Protein 8ORN (pdb70)

Structure (mmCIF, N/CA/C/O backbone):
data_8ORN
#
_entry.id   8ORN
#
_cell.length_a   137.510
_cell.length_b   137.510
_cell.length_c   145.210
_cell.angle_alpha   90.00
_cell.angle_beta   90.00
_cell.angle_gamma   120.00
#
_symmetry.space_group_name_H-M   'H 3'
#
loop_
_entity.id
_entity.type
_entity.pdbx_description
1 polymer 'Outer-membrane lipoprotein carrier protein'
2 polymer 'Outer-membrane lipoprotein LolB'
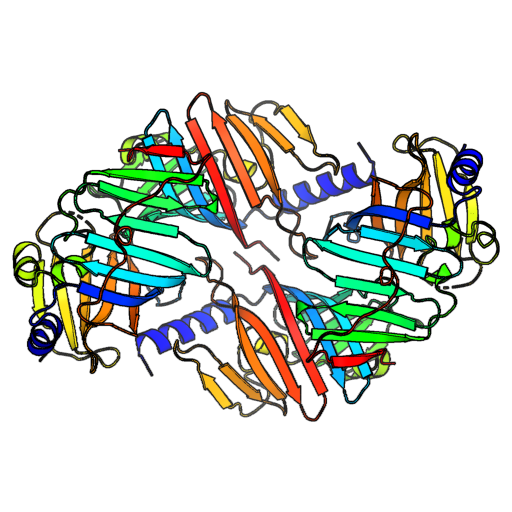3 non-polymer 'SULFATE ION'
4 water water
#
loop_
_atom_site.group_PDB
_atom_site.id
_atom_site.type_symbol
_atom_site.label_atom_id
_atom_site.label_alt_id
_atom_site.label_comp_id
_atom_site.label_asym_id
_atom_site.label_entity_id
_atom_site.label_seq_id
_atom_site.pdbx_PDB_ins_code
_atom_site.Cartn_x
_atom_site.Cartn_y
_atom_site.Cartn_z
_atom_site.occupancy
_atom_site.B_iso_or_equiv
_atom_site.auth_seq_id
_atom_site.auth_comp_id
_atom_site.auth_asym_id
_atom_site.auth_atom_id
_atom_site.pdbx_PDB_model_num
ATOM 1 N N . GLY A 1 3 ? 16.127 36.018 -4.139 1.00 110.07 1 GLY A N 1
ATOM 2 C CA . GLY A 1 3 ? 16.418 35.443 -2.837 1.00 111.97 1 GLY A C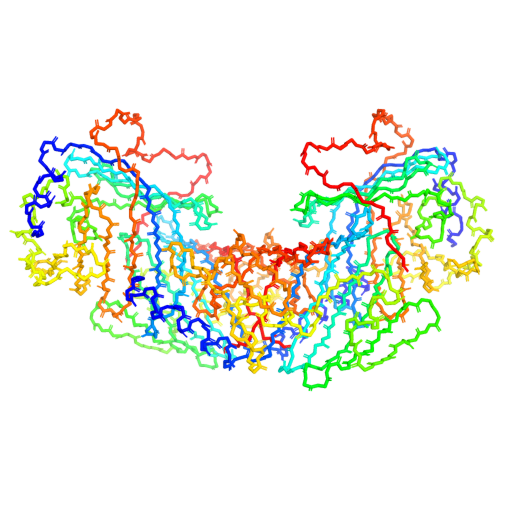A 1
ATOM 3 C C . GLY A 1 3 ? 17.195 34.137 -2.869 1.00 111.77 1 GLY A C 1
ATOM 4 O O . GLY A 1 3 ? 16.870 33.212 -3.621 1.00 106.46 1 GLY A O 1
ATOM 5 N N . ALA A 1 4 ? 18.224 34.059 -2.026 1.00 106.88 2 ALA A N 1
ATOM 6 C CA . ALA A 1 4 ? 19.139 32.928 -2.014 1.00 100.64 2 ALA A CA 1
ATOM 7 C C . ALA A 1 4 ? 18.892 31.956 -0.874 1.00 101.97 2 ALA A C 1
ATOM 8 O O . ALA A 1 4 ? 19.188 30.767 -1.022 1.00 99.71 2 ALA A O 1
ATOM 10 N N . ARG A 1 5 ? 18.363 32.408 0.266 1.00 102.93 3 ARG A N 1
ATOM 11 C CA . ARG A 1 5 ? 18.150 31.443 1.337 1.00 102.91 3 ARG A CA 1
ATOM 12 C C . ARG A 1 5 ? 17.025 30.495 0.953 1.00 99.83 3 ARG A C 1
ATOM 13 O O . ARG A 1 5 ? 17.008 29.341 1.401 1.00 97.11 3 ARG A O 1
ATOM 21 N N . GLN A 1 6 ? 16.096 30.965 0.108 1.00 100.82 4 GLN A N 1
ATOM 22 C CA . GLN A 1 6 ? 15.089 30.081 -0.477 1.00 101.64 4 GLN A CA 1
ATOM 23 C C . GLN A 1 6 ? 15.743 28.863 -1.106 1.00 99.75 4 GLN A C 1
ATOM 24 O O . GLN A 1 6 ? 15.295 27.726 -0.910 1.00 99.44 4 GLN A O 1
ATOM 30 N N . GLU A 1 7 ? 16.813 29.093 -1.873 1.00 96.45 5 GLU A N 1
ATOM 31 C CA . GLU A 1 7 ? 17.431 28.024 -2.648 1.00 94.86 5 GLU A CA 1
ATOM 32 C C . GLU A 1 7 ? 18.071 26.988 -1.733 1.00 93.90 5 GLU A C 1
ATOM 33 O O . GLU A 1 7 ? 17.869 25.780 -1.908 1.00 92.85 5 GLU A O 1
ATOM 39 N N . LEU A 1 8 ? 18.846 27.449 -0.746 1.00 96.15 6 LEU A N 1
ATOM 40 C CA . LEU A 1 8 ? 19.494 26.537 0.191 1.00 92.67 6 LEU A CA 1
ATOM 41 C C . LEU A 1 8 ? 18.479 25.633 0.866 1.00 96.07 6 LEU A C 1
ATOM 42 O O . LEU A 1 8 ? 18.730 24.439 1.060 1.00 95.74 6 LEU A O 1
ATOM 47 N N . ASP A 1 9 ? 17.316 26.176 1.211 1.00 97.39 7 ASP A N 1
ATOM 48 C CA . ASP A 1 9 ? 16.345 25.375 1.939 1.00 103.54 7 ASP A CA 1
ATOM 49 C C . ASP A 1 9 ? 15.549 24.476 1.005 1.00 103.15 7 ASP A C 1
ATOM 50 O O . ASP A 1 9 ? 15.242 23.339 1.368 1.00 105.91 7 ASP A O 1
ATOM 55 N N . THR A 1 10 ? 15.241 24.944 -0.205 1.00 97.10 8 THR A N 1
ATOM 56 C CA . THR A 1 10 ? 14.681 24.049 -1.213 1.00 99.07 8 THR A CA 1
ATOM 57 C C . THR A 1 10 ? 15.648 22.914 -1.538 1.00 100.13 8 THR A C 1
ATOM 58 O O . THR A 1 10 ? 15.231 21.768 -1.744 1.00 102.70 8 THR A O 1
ATOM 62 N N . PHE A 1 11 ? 16.946 23.217 -1.579 1.00 99.03 9 PHE A N 1
ATOM 63 C CA . PHE A 1 11 ? 17.946 22.235 -1.983 1.00 96.05 9 PHE A CA 1
ATOM 64 C C . PHE A 1 11 ? 18.152 21.180 -0.900 1.00 98.75 9 PHE A C 1
ATOM 65 O O . PHE A 1 11 ? 18.081 19.973 -1.164 1.00 95.74 9 PHE A O 1
ATOM 73 N N . THR A 1 12 ? 18.409 21.619 0.331 1.00 98.09 10 THR A N 1
ATOM 74 C CA . THR A 1 12 ? 18.629 20.713 1.445 1.00 99.60 10 THR A CA 1
ATOM 75 C C . THR A 1 12 ? 17.325 20.300 2.116 1.00 103.52 10 THR A C 1
ATOM 76 O O . THR A 1 12 ? 17.350 19.808 3.249 1.00 105.74 10 THR A O 1
ATOM 80 N N . ARG A 1 13 ? 16.189 20.502 1.439 1.00 112.31 11 ARG A N 1
ATOM 81 C CA . ARG A 1 13 ? 14.884 20.047 1.914 1.00 111.12 11 ARG A CA 1
ATOM 82 C C . ARG A 1 13 ? 14.830 18.523 1.882 1.00 107.55 11 ARG A C 1
ATOM 83 O O . ARG A 1 13 ? 14.830 17.915 0.806 1.00 100.94 11 ARG A O 1
ATOM 91 N N . GLY A 1 14 ? 14.783 17.903 3.060 1.00 106.36 12 GLY A N 1
ATOM 92 C CA . GLY A 1 14 ? 14.714 16.456 3.137 1.00 102.16 12 GLY A CA 1
ATOM 93 C C . GLY A 1 14 ? 15.936 15.742 2.603 1.00 101.53 12 GLY A C 1
ATOM 94 O O . GLY A 1 14 ? 15.819 14.615 2.111 1.00 97.24 12 GLY A O 1
ATOM 95 N N . LEU A 1 15 ? 17.113 16.366 2.701 1.00 101.25 13 LEU A N 1
ATOM 96 C CA . LEU A 1 15 ? 18.351 15.828 2.145 1.00 95.34 13 LEU A CA 1
ATOM 97 C C . LEU A 1 15 ? 19.073 14.972 3.183 1.00 92.87 13 LEU A C 1
ATOM 98 O O . LEU A 1 15 ? 19.490 15.477 4.232 1.00 100.16 13 LEU A O 1
ATOM 103 N N . LYS A 1 16 ? 19.225 13.683 2.885 1.00 88.09 14 LYS A N 1
ATOM 104 C CA . LYS A 1 16 ? 20.014 12.760 3.699 1.00 91.80 14 LYS A CA 1
ATOM 105 C C . LYS A 1 16 ? 21.353 12.417 3.060 1.00 88.44 14 LYS A C 1
ATOM 106 O O . LYS A 1 16 ? 22.352 12.264 3.765 1.00 89.99 14 LYS A O 1
ATOM 112 N N . GLY A 1 17 ? 21.388 12.281 1.732 1.00 85.43 15 GLY A N 1
ATOM 113 C CA . GLY A 1 17 ? 22.619 12.045 1.019 1.00 79.40 15 GLY A CA 1
ATOM 114 C C . GLY A 1 17 ? 22.695 12.929 -0.214 1.00 78.36 15 GLY A C 1
ATOM 115 O O . GLY A 1 17 ? 21.701 13.509 -0.650 1.00 84.60 15 GLY A O 1
ATOM 116 N N . LEU A 1 18 ? 23.905 13.025 -0.762 1.00 73.42 16 LEU A N 1
ATOM 117 C CA . LEU A 1 18 ? 24.176 13.812 -1.957 1.00 70.87 16 LEU A CA 1
ATOM 118 C C . LEU A 1 18 ? 25.341 13.170 -2.691 1.00 73.79 16 LEU A C 1
ATOM 119 O O . LEU A 1 18 ? 26.349 12.830 -2.060 1.00 70.38 16 LEU A O 1
ATOM 124 N N . ASP A 1 19 ? 25.209 13.008 -4.011 1.00 70.56 17 ASP A N 1
ATOM 125 C CA . ASP A 1 19 ? 26.313 12.527 -4.839 1.00 67.61 17 ASP A CA 1
ATOM 126 C C . ASP A 1 19 ? 26.359 13.310 -6.143 1.00 68.17 17 ASP A C 1
ATOM 127 O O . ASP A 1 19 ? 25.339 13.431 -6.827 1.00 70.63 17 ASP A O 1
ATOM 132 N N . GLY A 1 20 ? 27.541 13.801 -6.505 1.00 68.81 18 GLY A N 1
ATOM 133 C CA . GLY A 1 20 ? 27.704 14.537 -7.738 1.00 65.32 18 GLY A CA 1
ATOM 134 C C . GLY A 1 20 ? 29.162 14.684 -8.122 1.00 67.32 18 GLY A C 1
ATOM 135 O O . GLY A 1 20 ? 30.051 14.085 -7.511 1.00 62.81 18 GLY A O 1
ATOM 136 N N . GLN A 1 21 ? 29.396 15.503 -9.151 1.00 66.79 19 GLN A N 1
ATOM 137 C CA . GLN A 1 21 ? 30.723 15.769 -9.688 1.00 62.47 19 GLN A CA 1
ATOM 138 C C . GLN A 1 21 ? 31.137 17.211 -9.414 1.00 63.60 19 GLN A C 1
ATOM 139 O O . GLN A 1 21 ? 30.307 18.093 -9.190 1.00 59.87 19 GLN A O 1
ATOM 145 N N . PHE A 1 22 ? 32.446 17.448 -9.436 1.00 60.98 20 PHE A N 1
ATOM 146 C CA . PHE A 1 22 ? 32.947 18.789 -9.192 1.00 62.27 20 PHE A CA 1
ATOM 147 C C . PHE A 1 22 ? 34.092 19.083 -10.139 1.00 60.69 20 PHE A C 1
ATOM 148 O O . PHE A 1 22 ? 34.700 18.181 -10.714 1.00 58.56 20 PHE A O 1
ATOM 156 N N . SER A 1 23 ? 34.350 20.371 -10.309 1.00 60.74 21 SER A N 1
ATOM 157 C CA . SER A 1 23 ? 35.576 20.882 -10.897 1.00 57.75 21 SER A CA 1
ATOM 158 C C . SER A 1 23 ? 36.081 22.008 -10.004 1.00 60.65 21 SER A C 1
ATOM 159 O O . SER A 1 23 ? 35.289 22.761 -9.425 1.00 59.89 21 SER A O 1
ATOM 162 N N . GLN A 1 24 ? 37.400 22.109 -9.874 1.00 60.50 22 GLN A N 1
ATOM 163 C CA . GLN A 1 24 ? 38.000 23.019 -8.915 1.00 62.56 22 GLN A CA 1
ATOM 164 C C . GLN A 1 24 ? 39.047 23.876 -9.613 1.00 61.77 22 GLN A C 1
ATOM 165 O O . GLN A 1 24 ? 39.936 23.351 -10.286 1.00 55.39 22 GLN A O 1
ATOM 171 N N . ARG A 1 25 ? 38.962 25.188 -9.438 1.00 58.88 23 ARG A N 1
ATOM 172 C CA A ARG A 1 25 ? 39.944 26.121 -9.979 0.66 60.30 23 ARG A CA 1
ATOM 173 C CA B ARG A 1 25 ? 39.976 26.086 -9.966 0.34 55.04 23 ARG A CA 1
ATOM 174 C C . ARG A 1 25 ? 40.477 26.956 -8.826 1.00 62.73 23 ARG A C 1
ATOM 175 O O . ARG A 1 25 ? 39.691 27.582 -8.110 1.00 62.90 23 ARG A O 1
ATOM 190 N N . VAL A 1 26 ? 41.782 26.923 -8.613 1.00 58.12 24 VAL A N 1
ATOM 191 C CA . VAL A 1 26 ? 42.445 27.762 -7.629 1.00 62.70 24 VAL A CA 1
ATOM 192 C C . VAL A 1 26 ? 43.033 28.934 -8.398 1.00 62.07 24 VAL A C 1
ATOM 193 O O . VAL A 1 26 ? 43.665 28.737 -9.446 1.00 58.35 24 VAL A O 1
ATOM 197 N N . THR A 1 27 ? 42.697 30.136 -7.946 1.00 65.20 25 THR A N 1
ATOM 198 C CA . THR A 1 27 ? 43.106 31.338 -8.704 1.00 64.82 25 THR A CA 1
ATOM 199 C C . THR A 1 27 ? 43.865 32.303 -7.805 1.00 66.58 25 THR A C 1
ATOM 200 O O . THR A 1 27 ? 43.688 32.243 -6.582 1.00 67.45 25 THR A O 1
ATOM 204 N N . ASP A 1 28 ? 44.672 33.158 -8.420 1.00 66.42 26 ASP A N 1
ATOM 205 C CA . ASP A 1 28 ? 45.429 34.180 -7.666 1.00 71.44 26 ASP A CA 1
ATOM 206 C C . ASP A 1 28 ? 44.620 35.472 -7.723 1.00 72.53 26 ASP A C 1
ATOM 207 O O . ASP A 1 28 ? 43.551 35.485 -8.350 1.00 72.35 26 ASP A O 1
ATOM 212 N N . ALA A 1 29 ? 45.147 36.524 -7.111 1.00 79.30 27 ALA A N 1
ATOM 213 C CA . ALA A 1 29 ? 44.379 37.766 -6.900 1.00 83.74 27 ALA A CA 1
ATOM 214 C C . ALA A 1 29 ? 43.770 38.232 -8.219 1.00 85.38 27 ALA A C 1
ATOM 215 O O . ALA A 1 29 ? 42.638 38.736 -8.196 1.00 89.54 27 ALA A O 1
ATOM 217 N N . ASN A 1 30 ? 44.481 38.047 -9.328 1.00 84.45 28 ASN A N 1
ATOM 218 C CA . ASN A 1 30 ? 43.995 38.576 -10.592 1.00 80.13 28 ASN A CA 1
ATOM 219 C C . ASN A 1 30 ? 43.160 37.569 -11.375 1.00 75.89 28 ASN A C 1
ATOM 220 O O . ASN A 1 30 ? 42.948 37.766 -12.577 1.00 75.02 28 ASN A O 1
ATOM 225 N N . GLY A 1 31 ? 42.690 36.497 -10.732 1.00 70.85 29 GLY A N 1
ATOM 226 C CA . GLY A 1 31 ? 41.848 35.540 -11.423 1.00 62.06 29 GLY A CA 1
ATOM 227 C C . GLY A 1 31 ? 42.557 34.554 -12.330 1.00 63.83 29 GLY A C 1
ATOM 228 O O . GLY A 1 31 ? 41.878 33.787 -13.022 1.00 61.05 29 GLY A O 1
ATOM 229 N N . ARG A 1 32 ? 43.891 34.529 -12.369 1.00 58.59 30 ARG A N 1
ATOM 230 C CA . ARG A 1 32 ? 44.551 33.548 -13.211 1.00 57.48 30 ARG A CA 1
ATOM 231 C C . ARG A 1 32 ? 44.534 32.197 -12.509 1.00 55.89 30 ARG A C 1
ATOM 232 O O . ARG A 1 32 ? 44.879 32.104 -11.329 1.00 59.91 30 ARG A O 1
ATOM 240 N N . VAL A 1 33 ? 44.099 31.160 -13.233 1.00 52.11 31 VAL A N 1
ATOM 241 C CA . VAL A 1 33 ? 44.042 29.811 -12.686 1.00 53.95 31 VAL A CA 1
ATOM 242 C C . VAL A 1 33 ? 45.453 29.291 -12.451 1.00 52.54 31 VAL A C 1
ATOM 243 O O . VAL A 1 33 ? 46.295 29.316 -13.349 1.00 50.11 31 VAL A O 1
ATOM 247 N N . LYS A 1 34 ? 45.701 28.794 -11.246 1.00 54.38 32 LYS A N 1
ATOM 248 C CA . LYS A 1 34 ? 46.987 28.275 -10.829 1.00 56.26 32 LYS A CA 1
ATOM 249 C C . LYS A 1 34 ? 46.961 26.773 -10.598 1.00 58.49 32 LYS A C 1
ATOM 250 O O . LYS A 1 34 ? 48.038 26.161 -10.490 1.00 57.43 32 LYS A O 1
ATOM 256 N N . GLU A 1 35 ? 45.763 26.181 -10.501 1.00 53.20 33 GLU A N 1
ATOM 257 C CA . GLU A 1 35 ? 45.553 24.758 -10.220 1.00 58.67 33 GLU A CA 1
ATOM 258 C C . GLU A 1 35 ? 44.121 24.435 -10.590 1.00 57.05 33 GLU A C 1
ATOM 259 O O . GLU A 1 35 ? 43.207 25.193 -10.239 1.00 59.57 33 GLU A O 1
ATOM 265 N N . ASN A 1 36 ? 43.934 23.340 -11.319 1.00 56.37 34 ASN A N 1
ATOM 266 C CA . ASN A 1 36 ? 42.623 22.939 -11.815 1.00 57.96 34 ASN A CA 1
ATOM 267 C C . ASN A 1 36 ? 42.522 21.420 -11.819 1.00 59.93 34 ASN A C 1
ATOM 268 O O . ASN A 1 36 ? 43.447 20.724 -12.267 1.00 57.30 34 ASN A O 1
ATOM 273 N N . SER A 1 37 ? 41.397 20.919 -11.314 1.00 54.95 35 SER A N 1
ATOM 274 C CA . SER A 1 37 ? 41.214 19.492 -11.119 1.00 58.92 35 SER A CA 1
ATOM 275 C C . SER A 1 37 ? 39.720 19.245 -11.080 1.00 57.96 35 SER A C 1
ATOM 276 O O . SER A 1 37 ? 38.924 20.186 -11.056 1.00 54.77 35 SER A O 1
ATOM 279 N N . SER A 1 38 ? 39.350 17.965 -11.089 1.00 58.05 36 SER A N 1
ATOM 280 C CA . SER A 1 38 ? 37.946 17.570 -11.136 1.00 56.92 36 SER A CA 1
ATOM 281 C C . SER A 1 38 ? 37.792 16.177 -10.542 1.00 59.65 36 SER A C 1
ATOM 282 O O . SER A 1 38 ? 38.769 15.442 -10.367 1.00 62.17 36 SER A O 1
ATOM 285 N N . GLY A 1 39 ? 36.554 15.830 -10.201 1.00 55.58 37 GLY A N 1
ATOM 286 C CA . GLY A 1 39 ? 36.300 14.498 -9.677 1.00 60.20 37 GLY A CA 1
ATOM 287 C C . GLY A 1 39 ? 34.894 14.368 -9.134 1.00 56.31 37 GLY A C 1
ATOM 288 O O . GLY A 1 39 ? 33.955 14.986 -9.645 1.00 56.51 37 GLY A O 1
ATOM 289 N N . ARG A 1 40 ? 34.768 13.560 -8.085 1.00 57.72 38 ARG A N 1
ATOM 290 C CA . ARG A 1 40 ? 33.482 13.188 -7.510 1.00 61.40 38 ARG A CA 1
ATOM 291 C C . ARG A 1 40 ? 33.431 13.592 -6.043 1.00 60.19 38 ARG A C 1
ATOM 292 O O . ARG A 1 40 ? 34.450 13.543 -5.345 1.00 60.72 38 ARG A O 1
ATOM 300 N N . VAL A 1 41 ? 32.247 14.011 -5.590 1.00 58.94 39 VAL A N 1
ATOM 301 C CA . VAL A 1 41 ? 31.996 14.390 -4.203 1.00 63.06 39 VAL A CA 1
ATOM 302 C C . VAL A 1 41 ? 30.714 13.706 -3.721 1.00 63.62 39 VAL A C 1
ATOM 303 O O . VAL A 1 41 ? 29.708 13.698 -4.433 1.00 65.19 39 VAL A O 1
ATOM 307 N N . ALA A 1 42 ? 30.747 13.140 -2.514 1.00 62.82 40 ALA A N 1
ATOM 308 C CA . ALA A 1 42 ? 29.578 12.501 -1.925 1.00 66.61 40 ALA A CA 1
ATOM 309 C C . ALA A 1 42 ? 29.419 12.958 -0.482 1.00 67.79 40 ALA A C 1
ATOM 310 O O . ALA A 1 42 ? 30.408 13.198 0.221 1.00 66.65 40 ALA A O 1
ATOM 312 N N . LEU A 1 43 ? 28.162 13.082 -0.049 1.00 68.50 41 LEU A N 1
ATOM 313 C CA . LEU A 1 43 ? 27.808 13.590 1.273 1.00 73.16 41 LEU A CA 1
ATOM 314 C C . LEU A 1 43 ? 26.708 12.731 1.867 1.00 73.04 41 LEU A C 1
ATOM 315 O O . LEU A 1 43 ? 25.755 12.391 1.167 1.00 73.83 41 LEU A O 1
ATOM 320 N N . ALA A 1 44 ? 26.804 12.442 3.164 1.00 77.90 42 ALA A N 1
ATOM 321 C CA . ALA A 1 44 ? 25.707 11.777 3.860 1.00 83.80 42 ALA A CA 1
ATOM 322 C C . ALA A 1 44 ? 25.690 12.194 5.321 1.00 90.90 42 ALA A C 1
ATOM 323 O O . ALA A 1 44 ? 26.738 12.224 5.974 1.00 90.32 42 ALA A O 1
ATOM 325 N N . THR A 1 45 ? 24.469 12.413 5.815 1.00 93.42 43 THR A N 1
ATOM 326 C CA . THR A 1 45 ? 24.251 12.789 7.230 1.00 97.52 43 THR A CA 1
ATOM 327 C C . THR A 1 45 ? 24.844 11.737 8.163 1.00 95.31 43 THR A C 1
ATOM 328 O O . THR A 1 45 ? 24.854 10.547 7.809 1.00 93.42 43 THR A O 1
ATOM 332 N N . PRO A 1 46 ? 25.275 12.147 9.368 1.00 94.30 44 PRO A N 1
ATOM 333 C CA . PRO A 1 46 ? 25.353 13.564 9.677 1.00 97.35 44 PRO A CA 1
ATOM 334 C C . PRO A 1 46 ? 26.761 14.153 9.559 1.00 102.13 44 PRO A C 1
ATOM 335 O O . PRO A 1 46 ? 26.899 15.346 9.738 1.00 106.95 44 PRO A O 1
ATOM 339 N N . ARG A 1 47 ? 27.758 13.327 9.251 1.00 92.78 45 ARG A N 1
ATOM 340 C CA . ARG A 1 47 ? 29.145 13.846 9.271 1.00 89.76 45 ARG A CA 1
ATOM 341 C C . ARG A 1 47 ? 30.019 13.053 8.302 1.00 81.90 45 ARG A C 1
ATOM 342 O O . ARG A 1 47 ? 31.213 12.892 8.590 1.00 80.81 45 ARG A O 1
ATOM 350 N N . GLN A 1 48 ? 29.445 12.579 7.203 1.00 76.88 46 GLN A N 1
ATOM 351 C CA . GLN A 1 48 ? 30.243 11.731 6.287 1.00 73.77 46 GLN A CA 1
ATOM 352 C C . GLN A 1 48 ? 30.385 12.384 4.915 1.00 72.78 46 GLN A C 1
ATOM 353 O O . GLN A 1 48 ? 29.353 12.731 4.320 1.00 71.32 46 GLN A O 1
ATOM 359 N N . PHE A 1 49 ? 31.622 12.560 4.447 1.00 68.31 47 PHE A N 1
ATOM 360 C CA . PHE A 1 49 ? 31.827 13.046 3.094 1.00 67.33 47 PHE A CA 1
ATOM 361 C C . PHE A 1 49 ? 32.987 12.296 2.448 1.00 65.39 47 PHE A C 1
ATOM 362 O O . PHE A 1 49 ? 33.706 11.521 3.094 1.00 64.30 47 PHE A O 1
ATOM 370 N N . ARG A 1 50 ? 33.126 12.521 1.139 1.00 63.24 48 ARG A N 1
ATOM 371 C CA . ARG A 1 50 ? 34.120 11.855 0.305 1.00 61.61 48 ARG A CA 1
ATOM 372 C C . ARG A 1 50 ? 34.446 12.767 -0.864 1.00 62.75 48 ARG A C 1
ATOM 373 O O . ARG A 1 50 ? 33.561 13.080 -1.668 1.00 62.88 48 ARG A O 1
ATOM 381 N N . TRP A 1 51 ? 35.698 13.196 -0.950 1.00 60.38 49 TRP A N 1
ATOM 382 C CA . TRP A 1 51 ? 36.220 13.988 -2.062 1.00 60.07 49 TRP A CA 1
ATOM 383 C C . TRP A 1 51 ? 37.178 13.105 -2.837 1.00 57.94 49 TRP A C 1
ATOM 384 O O . TRP A 1 51 ? 38.283 12.821 -2.360 1.00 59.83 49 TRP A O 1
ATOM 395 N N . GLU A 1 52 ? 36.768 12.709 -4.025 1.00 57.07 50 GLU A N 1
ATOM 396 C CA . GLU A 1 52 ? 37.493 11.813 -4.917 1.00 60.09 50 GLU A CA 1
ATOM 397 C C . GLU A 1 52 ? 38.053 12.617 -6.094 1.00 59.29 50 GLU A C 1
ATOM 398 O O . GLU A 1 52 ? 37.355 12.827 -7.086 1.00 62.13 50 GLU A O 1
ATOM 404 N N . TYR A 1 53 ? 39.305 13.083 -5.989 1.00 59.38 51 TYR A N 1
ATOM 405 C CA . TYR A 1 53 ? 39.944 13.719 -7.147 1.00 58.31 51 TYR A CA 1
ATOM 406 C C . TYR A 1 53 ? 40.286 12.671 -8.189 1.00 59.07 51 TYR A C 1
ATOM 407 O O . TYR A 1 53 ? 40.921 11.664 -7.875 1.00 65.62 51 TYR A O 1
ATOM 416 N N . ALA A 1 54 ? 39.922 12.936 -9.440 1.00 61.36 52 ALA A N 1
ATOM 417 C CA . ALA A 1 54 ? 40.166 12.027 -10.551 1.00 60.65 52 ALA A CA 1
ATOM 418 C C . ALA A 1 54 ? 41.205 12.530 -11.539 1.00 63.80 52 ALA A C 1
ATOM 419 O O . ALA A 1 54 ? 42.014 11.738 -12.030 1.00 63.60 52 ALA A O 1
ATOM 421 N N . LYS A 1 55 ? 41.187 13.823 -11.874 1.00 61.90 53 LYS A N 1
ATOM 422 C CA . LYS A 1 55 ? 42.123 14.433 -12.812 1.00 58.83 53 LYS A CA 1
ATOM 423 C C . LYS A 1 55 ? 42.698 15.673 -12.144 1.00 59.25 53 LYS A C 1
ATOM 424 O O . LYS A 1 55 ? 42.011 16.294 -11.335 1.00 62.88 53 LYS A O 1
ATOM 430 N N . PRO A 1 56 ? 43.968 16.012 -12.396 1.00 61.33 54 PRO A N 1
ATOM 431 C CA . PRO A 1 56 ? 44.919 15.230 -13.196 1.00 61.67 54 PRO A CA 1
ATOM 432 C C . PRO A 1 56 ? 45.628 14.109 -12.393 1.00 64.57 54 PRO A C 1
ATOM 433 O O . PRO A 1 56 ? 46.230 13.227 -13.002 1.00 66.62 54 PRO A O 1
ATOM 437 N N . TYR A 1 57 ? 45.563 14.129 -11.063 1.00 58.09 55 TYR A N 1
ATOM 438 C CA . TYR A 1 57 ? 46.039 13.000 -10.267 1.00 61.75 55 TYR A CA 1
ATOM 439 C C . TYR A 1 57 ? 44.922 12.528 -9.360 1.00 64.29 55 TYR A C 1
ATOM 440 O O . TYR A 1 57 ? 43.961 13.253 -9.088 1.00 60.55 55 TYR A O 1
ATOM 449 N N . LYS A 1 58 ? 45.039 11.289 -8.914 1.00 63.23 56 LYS A N 1
ATOM 450 C CA . LYS A 1 58 ? 44.082 10.777 -7.955 1.00 61.68 56 LYS A CA 1
ATOM 451 C C . LYS A 1 58 ? 44.515 11.169 -6.546 1.00 61.26 56 LYS A C 1
ATOM 452 O O . LYS A 1 58 ? 45.700 11.164 -6.209 1.00 62.20 56 LYS A O 1
ATOM 458 N N . GLN A 1 59 ? 43.541 11.583 -5.750 1.00 59.95 57 GLN A N 1
ATOM 459 C CA . GLN A 1 59 ? 43.704 11.841 -4.335 1.00 60.15 57 GLN A CA 1
ATOM 460 C C . GLN A 1 59 ? 42.348 11.566 -3.707 1.00 56.95 57 GLN A C 1
ATOM 461 O O . GLN A 1 59 ? 41.309 11.909 -4.287 1.00 57.23 57 GLN A O 1
ATOM 467 N N . LEU A 1 60 ? 42.343 10.922 -2.548 1.00 54.07 58 LEU A N 1
ATOM 468 C CA . LEU A 1 60 ? 41.075 10.600 -1.907 1.00 58.74 58 LEU A CA 1
ATOM 469 C C . LEU A 1 60 ? 41.079 11.185 -0.510 1.00 55.46 58 LEU A C 1
ATOM 470 O O . LEU A 1 60 ? 42.026 10.976 0.246 1.00 60.17 58 LEU A O 1
ATOM 475 N N . ILE A 1 61 ? 40.046 11.964 -0.202 1.00 52.37 59 ILE A N 1
ATOM 476 C CA . ILE A 1 61 ? 39.753 12.461 1.133 1.00 55.98 59 ILE A CA 1
ATOM 477 C C . ILE A 1 61 ? 38.422 11.860 1.573 1.00 59.59 59 ILE A C 1
ATOM 478 O O . ILE A 1 61 ? 37.432 11.937 0.836 1.00 59.82 59 ILE A O 1
ATOM 483 N N . VAL A 1 62 ? 38.405 11.248 2.757 1.00 56.94 60 VAL A N 1
ATOM 484 C CA . VAL A 1 62 ? 37.220 10.567 3.290 1.00 62.59 60 VAL A CA 1
ATOM 485 C C . VAL A 1 62 ? 37.053 10.921 4.765 1.00 61.91 60 VAL A C 1
ATOM 486 O O . VAL A 1 62 ? 38.009 10.845 5.547 1.00 60.65 60 VAL A O 1
ATOM 490 N N . ALA A 1 63 ? 35.841 11.319 5.136 1.00 63.68 61 ALA A N 1
ATOM 491 C CA . ALA A 1 63 ? 35.465 11.580 6.515 1.00 66.81 61 ALA A CA 1
ATOM 492 C C . ALA A 1 63 ? 34.456 10.510 6.896 1.00 69.62 61 ALA A C 1
ATOM 493 O O . ALA A 1 63 ? 33.309 10.546 6.436 1.00 68.57 61 ALA A O 1
ATOM 495 N N . ASP A 1 64 ? 34.877 9.545 7.711 1.00 69.12 62 ASP A N 1
ATOM 496 C CA . ASP A 1 64 ? 34.003 8.412 7.991 1.00 68.55 62 ASP A CA 1
ATOM 497 C C . ASP A 1 64 ? 33.072 8.666 9.163 1.00 76.36 62 ASP A C 1
ATOM 498 O O . ASP A 1 64 ? 32.313 7.764 9.547 1.00 77.29 62 ASP A O 1
ATOM 503 N N . GLY A 1 65 ? 33.106 9.869 9.727 1.00 73.71 63 GLY A N 1
ATOM 504 C CA . GLY A 1 65 ? 32.293 10.198 10.878 1.00 78.22 63 GLY A CA 1
ATOM 505 C C . GLY A 1 65 ? 33.132 10.309 12.131 1.00 80.02 63 GLY A C 1
ATOM 506 O O . GLY A 1 65 ? 32.862 11.141 13.002 1.00 79.80 63 GLY A O 1
ATOM 507 N N . LYS A 1 66 ? 34.162 9.474 12.230 1.00 84.06 64 LYS A N 1
ATOM 508 C CA . LYS A 1 66 ? 35.073 9.499 13.368 1.00 83.15 64 LYS A CA 1
ATOM 509 C C . LYS A 1 66 ? 36.491 9.933 13.001 1.00 80.67 64 LYS A C 1
ATOM 510 O O . LYS A 1 66 ? 37.135 10.632 13.791 1.00 81.27 64 LYS A O 1
ATOM 516 N N . LYS A 1 67 ? 37.005 9.556 11.825 1.00 75.68 65 LYS A N 1
ATOM 517 C CA . LYS A 1 67 ? 38.329 9.995 11.382 1.00 74.64 65 LYS A CA 1
ATOM 518 C C . LYS A 1 67 ? 38.274 10.540 9.960 1.00 68.23 65 LYS A C 1
ATOM 519 O O . LYS A 1 67 ? 37.432 10.140 9.147 1.00 67.22 65 LYS A O 1
ATOM 525 N N . VAL A 1 68 ? 39.200 11.452 9.669 1.00 68.79 66 VAL A N 1
ATOM 526 C CA . VAL A 1 68 ? 39.400 12.017 8.334 1.00 69.44 66 VAL A CA 1
ATOM 527 C C . VAL A 1 68 ? 40.705 11.470 7.771 1.00 64.31 66 VAL A C 1
ATOM 528 O O . VAL A 1 68 ? 41.749 11.531 8.434 1.00 66.61 66 VAL A O 1
ATOM 532 N N . TRP A 1 69 ? 40.647 10.955 6.547 1.00 58.08 67 TRP A N 1
ATOM 533 C CA . TRP A 1 69 ? 41.788 10.358 5.863 1.00 59.33 67 TRP A CA 1
ATOM 534 C C . TRP A 1 69 ? 42.086 11.118 4.583 1.00 58.45 67 TRP A C 1
ATOM 535 O O . TRP A 1 69 ? 41.174 11.363 3.784 1.00 57.01 67 TRP A O 1
ATOM 546 N N . VAL A 1 70 ? 43.364 11.445 4.375 1.00 56.26 68 VAL A N 1
ATOM 547 C CA . VAL A 1 70 ? 43.856 12.083 3.157 1.00 54.25 68 VAL A CA 1
ATOM 548 C C . VAL A 1 70 ? 44.838 11.110 2.514 1.00 56.32 68 VAL A C 1
ATOM 549 O O . VAL A 1 70 ? 45.933 10.886 3.044 1.00 57.53 68 VAL A O 1
ATOM 553 N N . PHE A 1 71 ? 44.447 10.515 1.391 1.00 54.51 69 PHE A N 1
ATOM 554 C CA . PHE A 1 71 ? 45.208 9.454 0.753 1.00 53.80 69 PHE A CA 1
ATOM 555 C C . PHE A 1 71 ? 45.704 9.914 -0.602 1.00 55.23 69 PHE A C 1
ATOM 556 O O . PHE A 1 71 ? 44.906 10.308 -1.457 1.00 52.13 69 PHE A O 1
ATOM 564 N N . ASP A 1 72 ? 47.014 9.830 -0.806 1.00 50.54 70 ASP A N 1
ATOM 565 C CA . ASP A 1 72 ? 47.619 10.121 -2.101 1.00 50.28 70 ASP A CA 1
ATOM 566 C C . ASP A 1 72 ? 48.287 8.879 -2.691 1.00 55.31 70 ASP A C 1
ATOM 567 O O . ASP A 1 72 ? 49.405 8.510 -2.285 1.00 55.13 70 ASP A O 1
ATOM 572 N N . PRO A 1 73 ? 47.659 8.218 -3.658 1.00 51.79 71 PRO A N 1
ATOM 573 C CA . PRO A 1 73 ? 48.193 6.936 -4.144 1.00 55.87 71 PRO A CA 1
ATOM 574 C C . PRO A 1 73 ? 49.594 7.028 -4.719 1.00 57.10 71 PRO A C 1
ATOM 575 O O . PRO A 1 73 ? 50.417 6.129 -4.500 1.00 57.48 71 PRO A O 1
ATOM 579 N N . ASP A 1 74 ? 49.880 8.082 -5.480 1.00 54.81 72 ASP A N 1
ATOM 580 C CA . ASP A 1 74 ? 51.188 8.199 -6.108 1.00 56.67 72 ASP A CA 1
ATOM 581 C C . ASP A 1 74 ? 52.289 8.331 -5.074 1.00 57.80 72 ASP A C 1
ATOM 582 O O . ASP A 1 74 ? 53.432 7.939 -5.335 1.00 57.22 72 ASP A O 1
ATOM 587 N N . LEU A 1 75 ? 51.964 8.877 -3.901 1.00 56.76 73 LEU A N 1
ATOM 588 C CA . LEU A 1 75 ? 52.914 9.051 -2.816 1.00 58.66 73 LEU A CA 1
ATOM 589 C C . LEU A 1 75 ? 52.871 7.910 -1.814 1.00 57.92 73 LEU A C 1
ATOM 590 O O . LEU A 1 75 ? 53.671 7.915 -0.879 1.00 54.19 73 LEU A O 1
ATOM 595 N N . GLU A 1 76 ? 51.922 6.983 -1.959 1.00 54.49 74 GLU A N 1
ATOM 596 C CA . GLU A 1 76 ? 51.762 5.825 -1.078 1.00 58.37 74 GLU A CA 1
ATOM 597 C C . GLU A 1 76 ? 51.771 6.216 0.403 1.00 57.49 74 GLU A C 1
ATOM 598 O O . GLU A 1 76 ? 52.477 5.629 1.224 1.00 52.21 74 GLU A O 1
ATOM 604 N N . GLN A 1 77 ? 50.965 7.222 0.745 1.00 54.19 75 GLN A N 1
ATOM 605 C CA . GLN A 1 77 ? 50.827 7.657 2.120 1.00 52.52 75 GLN A CA 1
ATOM 606 C C . GLN A 1 77 ? 49.404 8.152 2.331 1.00 55.50 75 GLN A C 1
ATOM 607 O O . GLN A 1 77 ? 48.797 8.717 1.419 1.00 54.86 75 GLN A O 1
ATOM 613 N N . VAL A 1 78 ? 48.870 7.908 3.526 1.00 55.16 76 VAL A N 1
ATOM 614 C CA . VAL A 1 78 ? 47.580 8.435 3.936 1.00 59.07 76 VAL A CA 1
ATOM 615 C C . VAL A 1 78 ? 47.752 9.098 5.299 1.00 54.89 76 VAL A C 1
ATOM 616 O O . VAL A 1 78 ? 48.382 8.530 6.197 1.00 54.07 76 VAL A O 1
ATOM 620 N N . THR A 1 79 ? 47.220 10.305 5.443 1.00 56.16 77 THR A N 1
ATOM 621 C CA . THR A 1 79 ? 47.216 11.000 6.728 1.00 58.83 77 THR A CA 1
ATOM 622 C C . THR A 1 79 ? 45.866 10.801 7.413 1.00 58.85 77 THR A C 1
ATOM 623 O O . THR A 1 79 ? 44.813 10.981 6.794 1.00 61.61 77 THR A O 1
ATOM 627 N N . VAL A 1 80 ? 45.894 10.427 8.680 1.00 59.56 78 VAL A N 1
ATOM 628 C CA . VAL A 1 80 ? 44.679 10.201 9.444 1.00 64.82 78 VAL A CA 1
ATOM 629 C C . VAL A 1 80 ? 44.679 11.153 10.628 1.00 63.74 78 VAL A C 1
ATOM 630 O O . VAL A 1 80 ? 45.729 11.434 11.218 1.00 64.23 78 VAL A O 1
ATOM 634 N N . ARG A 1 81 ? 43.496 11.664 10.948 1.00 66.24 79 ARG A N 1
ATOM 635 C CA . ARG A 1 81 ? 43.268 12.440 12.158 1.00 73.12 79 ARG A CA 1
ATOM 636 C C . ARG A 1 81 ? 41.832 12.204 12.602 1.00 73.84 79 ARG A C 1
ATOM 637 O O . ARG A 1 81 ? 40.985 11.757 11.820 1.00 74.28 79 ARG A O 1
ATOM 645 N N . ALA A 1 82 ? 41.569 12.473 13.873 1.00 76.65 80 ALA A N 1
ATOM 646 C CA . ALA A 1 82 ? 40.206 12.383 14.377 1.00 76.49 80 ALA A CA 1
ATOM 647 C C . ALA A 1 82 ? 39.352 13.479 13.754 1.00 78.58 80 ALA A C 1
ATOM 648 O O . ALA A 1 82 ? 39.836 14.585 13.488 1.00 79.12 80 ALA A O 1
ATOM 650 N N . GLN A 1 83 ? 38.083 13.157 13.493 1.00 82.75 81 GLN A N 1
ATOM 651 C CA . GLN A 1 83 ? 37.140 14.116 12.923 1.00 84.72 81 GLN A CA 1
ATOM 652 C C . GLN A 1 83 ? 36.563 14.955 14.054 1.00 93.07 81 GLN A C 1
ATOM 653 O O . GLN A 1 83 ? 35.759 14.462 14.852 1.00 91.29 81 GLN A O 1
ATOM 659 N N . GLY A 1 84 ? 36.983 16.213 14.139 1.00 99.95 82 GLY A N 1
ATOM 660 C CA . GLY A 1 84 ? 36.470 17.106 15.160 1.00 106.65 82 GLY A CA 1
ATOM 661 C C . GLY A 1 84 ? 35.269 17.885 14.678 1.00 120.93 82 GLY A C 1
ATOM 662 O O . GLY A 1 84 ? 34.189 17.317 14.490 1.00 119.39 82 GLY A O 1
ATOM 663 N N . SER A 1 85 ? 35.441 19.186 14.476 1.00 142.71 83 SER A N 1
ATOM 664 C CA . SER A 1 85 ? 34.403 20.041 13.907 1.00 149.82 83 SER A CA 1
ATOM 665 C C . SER A 1 85 ? 34.829 20.356 12.477 1.00 148.28 83 SER A C 1
ATOM 666 O O . SER A 1 85 ? 35.599 21.286 12.227 1.00 144.68 83 SER A O 1
ATOM 669 N N . GLU A 1 86 ? 34.322 19.560 11.540 1.00 135.95 84 GLU A N 1
ATOM 670 C CA . GLU A 1 86 ? 34.663 19.675 10.132 1.00 129.66 84 GLU A CA 1
ATOM 671 C C . GLU A 1 86 ? 33.726 20.603 9.373 1.00 130.69 84 GLU A C 1
ATOM 672 O O . GLU A 1 86 ? 33.758 20.624 8.139 1.00 129.70 84 GLU A O 1
ATOM 678 N N . GLU A 1 87 ? 32.890 21.364 10.074 1.00 134.98 85 GLU A N 1
ATOM 679 C CA . GLU A 1 87 ? 32.051 22.341 9.395 1.00 131.25 85 GLU A CA 1
ATOM 680 C C . GLU A 1 87 ? 32.779 23.653 9.157 1.00 129.66 85 GLU A C 1
ATOM 681 O O . GLU A 1 87 ? 32.290 24.464 8.368 1.00 122.78 85 GLU A O 1
ATOM 687 N N . GLN A 1 88 ? 33.921 23.875 9.819 1.00 138.46 86 GLN A N 1
ATOM 688 C CA . GLN A 1 88 ? 34.776 25.038 9.593 1.00 136.77 86 GLN A CA 1
ATOM 689 C C . GLN A 1 88 ? 36.005 24.714 8.751 1.00 136.57 86 GLN A C 1
ATOM 690 O O . GLN A 1 88 ? 36.942 25.519 8.701 1.00 135.62 86 GLN A O 1
ATOM 696 N N . ASN A 1 89 ? 36.032 23.549 8.114 1.00 137.42 87 ASN A N 1
ATOM 697 C CA . ASN A 1 89 ? 37.007 23.221 7.083 1.00 132.79 87 ASN A CA 1
ATOM 698 C C . ASN A 1 89 ? 36.365 23.017 5.722 1.00 131.65 87 ASN A C 1
ATOM 699 O O . ASN A 1 89 ? 37.016 23.258 4.700 1.00 128.44 87 ASN A O 1
ATOM 704 N N . SER A 1 90 ? 35.099 22.584 5.690 1.00 125.51 88 SER A N 1
ATOM 705 C CA . SER A 1 90 ? 34.251 22.507 4.509 1.00 116.22 88 SER A CA 1
ATOM 706 C C . SER A 1 90 ? 32.793 22.663 4.936 1.00 110.43 88 SER A C 1
ATOM 707 O O . SER A 1 90 ? 32.216 21.753 5.547 1.00 107.71 88 SER A O 1
ATOM 710 N N . PRO A 1 91 ? 32.168 23.806 4.640 1.00 109.79 89 PRO A N 1
ATOM 711 C CA . PRO A 1 91 ? 30.738 23.971 4.942 1.00 105.56 89 PRO A CA 1
ATOM 712 C C . PRO A 1 91 ? 29.839 23.059 4.138 1.00 102.70 89 PRO A C 1
ATOM 713 O O . PRO A 1 91 ? 28.630 23.037 4.387 1.00 105.02 89 PRO A O 1
ATOM 717 N N . LEU A 1 92 ? 30.387 22.317 3.176 1.00 101.22 90 LEU A N 1
ATOM 718 C CA . LEU A 1 92 ? 29.578 21.443 2.339 1.00 95.58 90 LEU A CA 1
ATOM 719 C C . LEU A 1 92 ? 28.846 20.392 3.160 1.00 101.50 90 LEU A C 1
ATOM 720 O O . LEU A 1 92 ? 27.773 19.929 2.760 1.00 101.30 90 LEU A O 1
ATOM 725 N N . VAL A 1 93 ? 29.406 20.029 4.309 1.00 104.17 91 VAL A N 1
ATOM 726 C CA . VAL A 1 93 ? 28.719 19.047 5.192 1.00 108.10 91 VAL A CA 1
ATOM 727 C C . VAL A 1 93 ? 27.576 19.773 5.902 1.00 112.08 91 VAL A C 1
ATOM 728 O O . VAL A 1 93 ? 26.577 19.129 6.237 1.00 117.99 91 VAL A O 1
ATOM 732 N N . ALA A 1 94 ? 27.708 21.085 6.069 1.00 113.56 92 ALA A N 1
ATOM 733 C CA . ALA A 1 94 ? 26.662 21.862 6.764 1.00 115.09 92 ALA A CA 1
ATOM 734 C C . ALA A 1 94 ? 25.422 21.945 5.874 1.00 118.13 92 ALA A C 1
ATOM 735 O O . ALA A 1 94 ? 24.451 22.601 6.276 1.00 121.86 92 ALA A O 1
ATOM 737 N N . LEU A 1 95 ? 25.465 21.316 4.701 1.00 115.73 93 LEU A N 1
ATOM 738 C CA . LEU A 1 95 ? 24.268 21.276 3.826 1.00 116.30 93 LEU A CA 1
ATOM 739 C C . LEU A 1 95 ? 23.344 20.160 4.319 1.00 127.21 93 LEU A C 1
ATOM 740 O O . LEU A 1 95 ? 22.157 20.436 4.530 1.00 129.72 93 LEU A O 1
ATOM 745 N N . ILE A 1 96 ? 23.877 18.951 4.506 1.00 146.54 94 ILE A N 1
ATOM 746 C CA . ILE A 1 96 ? 23.033 17.841 4.922 1.00 152.24 94 ILE A CA 1
ATOM 747 C C . ILE A 1 96 ? 22.388 18.103 6.279 1.00 155.99 94 ILE A C 1
ATOM 748 O O . ILE A 1 96 ? 21.377 17.477 6.613 1.00 158.61 94 ILE A O 1
ATOM 753 N N . ASP A 1 97 ? 22.944 19.024 7.067 1.00 139.35 95 ASP A N 1
ATOM 754 C CA . ASP A 1 97 ? 22.328 19.501 8.306 1.00 142.83 95 ASP A CA 1
ATOM 755 C C . ASP A 1 97 ? 22.282 21.018 8.210 1.00 141.46 95 ASP A C 1
ATOM 756 O O . ASP A 1 97 ? 23.193 21.711 8.688 1.00 141.42 95 ASP A O 1
ATOM 761 N N . PRO A 1 98 ? 21.237 21.576 7.591 1.00 136.42 96 PRO A N 1
ATOM 762 C CA . PRO A 1 98 ? 21.229 23.024 7.318 1.00 132.84 96 PRO A CA 1
ATOM 763 C C . PRO A 1 98 ? 21.225 23.890 8.567 1.00 133.56 96 PRO A C 1
ATOM 764 O O . PRO A 1 98 ? 21.634 25.057 8.487 1.00 128.85 96 PRO A O 1
ATOM 768 N N . THR A 1 99 ? 20.793 23.361 9.717 1.00 134.26 97 THR A N 1
ATOM 769 C CA . THR A 1 99 ? 20.793 24.159 10.937 1.00 133.48 97 THR A CA 1
ATOM 770 C C . THR A 1 99 ? 22.206 24.521 11.385 1.00 133.43 97 THR A C 1
ATOM 771 O O . THR A 1 99 ? 22.379 25.529 12.079 1.00 130.45 97 THR A O 1
ATOM 775 N N . ARG A 1 100 ? 23.220 23.744 10.982 1.00 135.87 98 ARG A N 1
ATOM 776 C CA . ARG A 1 100 ? 24.586 24.021 11.421 1.00 135.07 98 ARG A CA 1
ATOM 777 C C . ARG A 1 100 ? 25.087 25.360 10.897 1.00 134.24 98 ARG A C 1
ATOM 778 O O . ARG A 1 100 ? 25.800 26.078 11.606 1.00 137.04 98 ARG A O 1
ATOM 786 N N . LEU A 1 101 ? 24.731 25.708 9.658 1.00 126.44 99 LEU A N 1
ATOM 787 C CA . LEU A 1 101 ? 25.310 26.878 8.998 1.00 120.28 99 LEU A CA 1
ATOM 788 C C . LEU A 1 101 ? 25.242 28.119 9.880 1.00 122.68 99 LEU A C 1
ATOM 789 O O . LEU A 1 101 ? 26.244 28.815 10.079 1.00 119.27 99 LEU A O 1
ATOM 794 N N . ASP A 1 102 ? 24.061 28.406 10.426 1.00 121.87 100 ASP A N 1
ATOM 795 C CA . ASP A 1 102 ? 23.882 29.607 11.229 1.00 121.88 100 ASP A CA 1
ATOM 796 C C . ASP A 1 102 ? 24.596 29.535 12.577 1.00 123.82 100 ASP A C 1
ATOM 797 O O . ASP A 1 102 ? 24.672 30.557 13.267 1.00 125.24 100 ASP A O 1
ATOM 802 N N . LYS A 1 103 ? 25.141 28.375 12.956 1.00 126.43 101 LYS A N 1
ATOM 803 C CA . LYS A 1 103 ? 25.777 28.210 14.261 1.00 126.21 101 LYS A CA 1
ATOM 804 C C . LYS A 1 103 ? 27.242 28.648 14.262 1.00 126.24 101 LYS A C 1
ATOM 805 O O . LYS A 1 103 ? 27.645 29.450 15.113 1.00 124.99 101 LYS A O 1
ATOM 811 N N . GLN A 1 104 ? 28.056 28.143 13.328 1.00 125.15 102 GLN A N 1
ATOM 812 C CA . GLN A 1 104 ? 29.450 28.574 13.251 1.00 125.83 102 GLN A CA 1
ATOM 813 C C . GLN A 1 104 ? 29.677 29.722 12.278 1.00 120.70 102 GLN A C 1
ATOM 814 O O . GLN A 1 104 ? 30.726 30.373 12.346 1.00 124.45 102 GLN A O 1
ATOM 820 N N . TYR A 1 105 ? 28.738 29.990 11.379 1.00 120.27 103 TYR A N 1
ATOM 821 C CA . TYR A 1 105 ? 28.911 31.011 10.356 1.00 118.27 103 TYR A CA 1
ATOM 822 C C . TYR A 1 105 ? 27.903 32.126 10.553 1.00 119.95 103 TYR A C 1
ATOM 823 O O . TYR A 1 105 ? 26.695 31.873 10.625 1.00 117.27 103 TYR A O 1
ATOM 832 N N . ASP A 1 106 ? 28.398 33.355 10.618 1.00 120.48 104 ASP A N 1
ATOM 833 C CA . ASP A 1 106 ? 27.504 34.492 10.511 1.00 122.07 104 ASP A CA 1
ATOM 834 C C . ASP A 1 106 ? 27.026 34.557 9.064 1.00 118.82 104 ASP A C 1
ATOM 835 O O . ASP A 1 106 ? 27.655 35.204 8.219 1.00 118.52 104 ASP A O 1
ATOM 840 N N . VAL A 1 107 ? 25.945 33.831 8.765 1.00 112.10 105 VAL A N 1
ATOM 841 C CA . VAL A 1 107 ? 25.424 33.774 7.407 1.00 106.40 105 VAL A CA 1
ATOM 842 C C . VAL A 1 107 ? 24.893 35.141 6.998 1.00 105.52 105 VAL A C 1
ATOM 843 O O . VAL A 1 107 ? 24.362 35.900 7.818 1.00 108.08 105 VAL A O 1
ATOM 847 N N . SER A 1 108 ? 25.062 35.474 5.719 1.00 101.31 106 SER A N 1
ATOM 848 C CA . SER A 1 108 ? 24.593 36.752 5.199 1.00 100.43 106 SER A CA 1
ATOM 849 C C . SER A 1 108 ? 24.374 36.608 3.702 1.00 97.33 106 SER A C 1
ATOM 850 O O . SER A 1 108 ? 25.236 36.076 3.001 1.00 94.51 106 SER A O 1
ATOM 853 N N . GLU A 1 109 ? 23.232 37.089 3.223 1.00 99.86 107 GLU A N 1
ATOM 854 C CA . GLU A 1 109 ? 22.826 36.916 1.836 1.00 101.33 107 GLU A CA 1
ATOM 855 C C . GLU A 1 109 ? 23.257 38.133 1.020 1.00 107.18 107 GLU A C 1
ATOM 856 O O . GLU A 1 109 ? 22.864 39.262 1.330 1.00 108.91 107 GLU A O 1
ATOM 862 N N . GLU A 1 110 ? 24.078 37.906 -0.006 1.00 110.91 108 GLU A N 1
ATOM 863 C CA . GLU A 1 110 ? 24.444 38.980 -0.921 1.00 110.02 108 GLU A CA 1
ATOM 864 C C . GLU A 1 110 ? 23.230 39.423 -1.728 1.00 115.63 108 GLU A C 1
ATOM 865 O O . GLU A 1 110 ? 22.330 38.633 -2.023 1.00 119.58 108 GLU A O 1
ATOM 871 N N . ALA A 1 111 ? 23.212 40.702 -2.094 1.00 116.51 109 ALA A N 1
ATOM 872 C CA . ALA A 1 111 ? 22.099 41.234 -2.872 1.00 120.70 109 ALA A CA 1
ATOM 873 C C . ALA A 1 111 ? 22.352 41.151 -4.370 1.00 119.48 109 ALA A C 1
ATOM 874 O O . ALA A 1 111 ? 21.438 40.831 -5.140 1.00 117.76 109 ALA A O 1
ATOM 876 N N . ALA A 1 112 ? 23.575 41.436 -4.791 1.00 117.58 110 ALA A N 1
ATOM 877 C CA . ALA A 1 112 ? 23.923 41.380 -6.202 1.00 117.88 110 ALA A CA 1
ATOM 878 C C . ALA A 1 112 ? 24.136 39.933 -6.637 1.00 116.16 110 ALA A C 1
ATOM 879 O O . ALA A 1 112 ? 25.007 39.252 -6.080 1.00 113.79 110 ALA A O 1
ATOM 881 N N . PRO A 1 113 ? 23.358 39.418 -7.593 1.00 112.88 111 PRO A N 1
ATOM 882 C CA . PRO A 1 113 ? 23.681 38.107 -8.178 1.00 109.55 111 PRO A CA 1
ATOM 883 C C . PRO A 1 113 ? 24.997 38.148 -8.951 1.00 110.22 111 PRO A C 1
ATOM 884 O O . PRO A 1 113 ? 25.305 39.126 -9.637 1.00 111.85 111 PRO A O 1
ATOM 888 N N . ARG A 1 114 ? 25.786 37.075 -8.827 1.00 113.40 112 ARG A N 1
ATOM 889 C CA . ARG A 1 114 ? 27.090 36.984 -9.473 1.00 107.45 112 ARG A CA 1
ATOM 890 C C . ARG A 1 114 ? 27.227 35.663 -10.214 1.00 104.10 112 ARG A C 1
ATOM 891 O O . ARG A 1 114 ? 26.633 34.654 -9.824 1.00 104.07 112 ARG A O 1
ATOM 899 N N . ASP A 1 115 ? 28.041 35.678 -11.278 1.00 104.32 113 ASP A N 1
ATOM 900 C CA . ASP A 1 115 ? 28.333 34.490 -12.082 1.00 98.66 113 ASP A CA 1
ATOM 901 C C . ASP A 1 115 ? 27.066 33.810 -12.589 1.00 97.72 113 ASP A C 1
ATOM 902 O O . ASP A 1 115 ? 27.114 32.661 -13.038 1.00 95.38 113 ASP A O 1
ATOM 907 N N . GLY A 1 116 ? 25.934 34.509 -12.528 1.00 94.71 114 GLY A N 1
ATOM 908 C CA . GLY A 1 116 ? 24.642 33.923 -12.804 1.00 89.38 114 GLY A CA 1
ATOM 909 C C . GLY A 1 116 ? 23.960 33.280 -11.615 1.00 91.82 114 GLY A C 1
ATOM 910 O O . GLY A 1 116 ? 22.983 32.547 -11.810 1.00 91.11 114 GLY A O 1
ATOM 911 N N . LEU A 1 117 ? 24.422 33.549 -10.389 1.00 92.71 115 LEU A N 1
ATOM 912 C CA . LEU A 1 117 ? 24.005 32.812 -9.204 1.00 89.25 115 LEU A CA 1
ATOM 913 C C . LEU A 1 117 ? 23.622 33.761 -8.069 1.00 94.03 115 LEU A C 1
ATOM 914 O O . LEU A 1 117 ? 24.060 34.912 -8.017 1.00 97.60 115 LEU A O 1
ATOM 919 N N . GLN A 1 118 ? 22.807 33.248 -7.144 1.00 87.62 116 GLN A N 1
ATOM 920 C CA . GLN A 1 118 ? 22.454 33.936 -5.907 1.00 86.56 116 GLN A CA 1
ATOM 921 C C . GLN A 1 118 ? 23.332 33.397 -4.786 1.00 83.04 116 GLN A C 1
ATOM 922 O O . GLN A 1 118 ? 23.364 32.185 -4.548 1.00 82.42 116 GLN A O 1
ATOM 928 N N . TRP A 1 119 ? 24.016 34.289 -4.081 1.00 85.14 117 TRP A N 1
ATOM 929 C CA . TRP A 1 119 ? 25.082 33.884 -3.177 1.00 87.79 117 TRP A CA 1
ATOM 930 C C . TRP A 1 119 ? 24.696 34.076 -1.716 1.00 88.99 117 TRP A C 1
ATOM 931 O O . TRP A 1 119 ? 23.869 34.923 -1.369 1.00 94.07 117 TRP A O 1
ATOM 942 N N . LEU A 1 120 ? 25.306 33.261 -0.865 1.00 87.06 118 LEU A N 1
ATOM 943 C CA . LEU A 1 120 ? 25.303 33.441 0.577 1.00 86.32 118 LEU A CA 1
ATOM 944 C C . LEU A 1 120 ? 26.743 33.619 1.022 1.00 90.00 118 LEU A C 1
ATOM 945 O O . LEU A 1 120 ? 27.602 32.811 0.665 1.00 90.29 118 LEU A O 1
ATOM 950 N N . SER A 1 121 ? 27.013 34.664 1.790 1.00 91.12 119 SER A N 1
ATOM 951 C CA . SER A 1 121 ? 28.333 34.853 2.377 1.00 94.06 119 SER A CA 1
ATOM 952 C C . SER A 1 121 ? 28.381 34.141 3.722 1.00 91.21 119 SER A C 1
ATOM 953 O O . SER A 1 121 ? 27.554 34.401 4.600 1.00 97.42 119 SER A O 1
ATOM 956 N N . LEU A 1 122 ? 29.337 33.239 3.872 1.00 98.17 120 LEU A N 1
ATOM 957 C CA . LEU A 1 122 ? 29.520 32.482 5.103 1.00 102.54 120 LEU A CA 1
ATOM 958 C C . LEU A 1 122 ? 30.718 33.096 5.817 1.00 110.47 120 LEU A C 1
ATOM 959 O O . LEU A 1 122 ? 31.871 32.739 5.568 1.00 105.41 120 LEU A O 1
ATOM 964 N N . THR A 1 123 ? 30.438 34.050 6.689 1.00 126.28 121 THR A N 1
ATOM 965 C CA . THR A 1 123 ? 31.505 34.680 7.448 1.00 126.70 121 THR A CA 1
ATOM 966 C C . THR A 1 123 ? 31.779 33.853 8.699 1.00 127.92 121 THR A C 1
ATOM 967 O O . THR A 1 123 ? 30.839 33.496 9.418 1.00 127.01 121 THR A O 1
ATOM 971 N N . PRO A 1 124 ? 33.029 33.512 8.975 1.00 124.11 122 PRO A N 1
ATOM 972 C CA . PRO A 1 124 ? 33.304 32.561 10.058 1.00 125.38 122 PRO A CA 1
ATOM 973 C C . PRO A 1 124 ? 33.387 33.207 11.435 1.00 131.90 122 PRO A C 1
ATOM 974 O O . PRO A 1 124 ? 34.057 34.227 11.627 1.00 129.14 122 PRO A O 1
ATOM 978 N N . LYS A 1 125 ? 32.689 32.614 12.403 1.00 136.38 123 LYS A N 1
ATOM 979 C CA . LYS A 1 125 ? 32.833 32.955 13.812 1.00 138.10 123 LYS A CA 1
ATOM 980 C C . LYS A 1 125 ? 33.751 31.973 14.534 1.00 144.12 123 LYS A C 1
ATOM 981 O O . LYS A 1 125 ? 34.660 32.394 15.257 1.00 147.26 123 LYS A O 1
ATOM 987 N N . VAL A 1 126 ? 33.550 30.668 14.330 1.00 147.86 124 VAL A N 1
ATOM 988 C CA . VAL A 1 126 ? 34.415 29.662 14.940 1.00 147.06 124 VAL A CA 1
ATOM 989 C C . VAL A 1 126 ? 35.736 29.576 14.176 1.00 149.17 124 VAL A C 1
ATOM 990 O O . VAL A 1 126 ? 35.832 29.928 12.997 1.00 149.48 124 VAL A O 1
ATOM 994 N N . ASP A 1 127 ? 36.774 29.104 14.864 1.00 147.85 125 ASP A N 1
ATOM 995 C CA . ASP A 1 127 ? 38.105 28.996 14.262 1.00 143.99 125 ASP A CA 1
ATOM 996 C C . ASP A 1 127 ? 38.431 27.555 13.877 1.00 139.46 125 ASP A C 1
ATOM 997 O O . ASP A 1 127 ? 38.513 27.223 12.695 1.00 134.80 125 ASP A O 1
ATOM 1002 N N . SER A 1 131 ? 40.979 26.813 9.349 1.00 112.81 129 SER A N 1
ATOM 1003 C CA . SER A 1 131 ? 39.757 27.170 8.635 1.00 109.43 129 SER A CA 1
ATOM 1004 C C . SER A 1 131 ? 40.062 27.966 7.365 1.00 106.35 129 SER A C 1
ATOM 1005 O O . SER A 1 131 ? 40.951 27.604 6.586 1.00 105.52 129 SER A O 1
ATOM 1008 N N . PHE A 1 132 ? 39.300 29.043 7.169 1.00 104.51 130 PHE A N 1
ATOM 1009 C CA . PHE A 1 132 ? 39.454 29.951 6.039 1.00 97.31 130 PHE A CA 1
ATOM 1010 C C . PHE A 1 132 ? 39.094 31.351 6.517 1.00 96.86 130 PHE A C 1
ATOM 1011 O O . PHE A 1 132 ? 38.670 31.549 7.658 1.00 98.62 130 PHE A O 1
ATOM 1019 N N . GLN A 1 133 ? 39.250 32.328 5.632 1.00 92.53 131 GLN A N 1
ATOM 1020 C CA . GLN A 1 133 ? 38.845 33.687 5.960 1.00 93.56 131 GLN A CA 1
ATOM 1021 C C . GLN A 1 133 ? 37.378 33.952 5.654 1.00 97.15 131 GLN A C 1
ATOM 1022 O O . GLN A 1 133 ? 36.733 34.712 6.384 1.00 103.92 131 GLN A O 1
ATOM 1028 N N . MET A 1 134 ? 36.837 33.343 4.601 1.00 99.38 132 MET A N 1
ATOM 1029 C CA . MET A 1 134 ? 35.451 33.564 4.213 1.00 105.84 132 MET A CA 1
ATOM 1030 C C . MET A 1 134 ? 35.077 32.582 3.111 1.00 103.81 132 MET A C 1
ATOM 1031 O O . MET A 1 134 ? 35.861 32.352 2.188 1.00 98.99 132 MET A O 1
ATOM 1036 N N . ALA A 1 135 ? 33.884 32.004 3.227 1.00 96.58 133 ALA A N 1
ATOM 1037 C CA . ALA A 1 135 ? 33.275 31.156 2.214 1.00 92.60 133 ALA A CA 1
ATOM 1038 C C . ALA A 1 135 ? 32.150 31.919 1.516 1.00 90.16 133 ALA A C 1
ATOM 1039 O O . ALA A 1 135 ? 31.816 33.046 1.878 1.00 95.23 133 ALA A O 1
ATOM 1041 N N . SER A 1 136 ? 31.588 31.302 0.480 1.00 81.04 134 SER A N 1
ATOM 1042 C CA . SER A 1 136 ? 30.419 31.831 -0.213 1.00 80.73 134 SER A CA 1
ATOM 1043 C C . SER A 1 136 ? 29.808 30.698 -1.014 1.00 80.70 134 SER A C 1
ATOM 1044 O O . SER A 1 136 ? 30.522 30.007 -1.750 1.00 80.05 134 SER A O 1
ATOM 1047 N N . LEU A 1 137 ? 28.501 30.506 -0.866 1.00 80.10 135 LEU A N 1
ATOM 1048 C CA . LEU A 1 137 ? 27.774 29.459 -1.566 1.00 77.16 135 LEU A CA 1
ATOM 1049 C C . LEU A 1 137 ? 26.907 30.090 -2.644 1.00 78.15 135 LEU A C 1
ATOM 1050 O O . LEU A 1 137 ? 26.133 31.015 -2.365 1.00 79.01 135 LEU A O 1
ATOM 1055 N N . GLY A 1 138 ? 27.039 29.584 -3.865 1.00 75.68 136 GLY A N 1
ATOM 1056 C CA . GLY A 1 138 ? 26.329 30.111 -5.016 1.00 79.03 136 GLY A CA 1
ATOM 1057 C C . GLY A 1 138 ? 25.278 29.119 -5.500 1.00 78.53 136 GLY A C 1
ATOM 1058 O O . GLY A 1 138 ? 25.594 27.969 -5.815 1.00 77.84 136 GLY A O 1
ATOM 1059 N N . PHE A 1 139 ? 24.039 29.596 -5.569 1.00 78.58 137 PHE A N 1
ATOM 1060 C CA . PHE A 1 139 ? 22.893 28.771 -5.922 1.00 79.81 137 PHE A CA 1
ATOM 1061 C C . PHE A 1 139 ? 22.319 29.201 -7.265 1.00 80.48 137 PHE A C 1
ATOM 1062 O O . PHE A 1 139 ? 22.184 30.397 -7.540 1.00 82.92 137 PHE A O 1
ATOM 1070 N N . GLY A 1 140 ? 21.989 28.211 -8.096 1.00 81.22 138 GLY A N 1
ATOM 1071 C CA . GLY A 1 140 ? 21.349 28.430 -9.379 1.00 82.45 138 GLY A CA 1
ATOM 1072 C C . GLY A 1 140 ? 20.131 27.543 -9.571 1.00 86.83 138 GLY A C 1
ATOM 1073 O O . GLY A 1 140 ? 19.531 27.092 -8.592 1.00 85.34 138 GLY A O 1
ATOM 1074 N N . LYS A 1 141 ? 19.787 27.255 -10.831 1.00 84.79 139 LYS A N 1
ATOM 1075 C CA . LYS A 1 141 ? 18.522 26.590 -11.143 1.00 92.55 139 LYS A CA 1
ATOM 1076 C C . LYS A 1 141 ? 18.463 25.167 -10.593 1.00 94.05 139 LYS A C 1
ATOM 1077 O O . LYS A 1 141 ? 17.388 24.695 -10.211 1.00 92.80 139 LYS A O 1
ATOM 1083 N N . ASP A 1 142 ? 19.592 24.463 -10.538 1.00 95.12 140 ASP A N 1
ATOM 1084 C CA . ASP A 1 142 ? 19.598 23.076 -10.089 1.00 94.23 140 ASP A CA 1
ATOM 1085 C C . ASP A 1 142 ? 20.131 22.910 -8.670 1.00 89.07 140 ASP A C 1
ATOM 1086 O O . ASP A 1 142 ? 20.396 21.784 -8.242 1.00 86.19 140 ASP A O 1
ATOM 1091 N N . GLY A 1 143 ? 20.268 24.003 -7.921 1.00 84.87 141 GLY A N 1
ATOM 1092 C CA . GLY A 1 143 ? 20.658 23.952 -6.527 1.00 83.09 141 GLY A CA 1
ATOM 1093 C C . GLY A 1 143 ? 22.021 24.589 -6.320 1.00 80.85 141 GLY A C 1
ATOM 1094 O O . GLY A 1 143 ? 22.365 25.583 -6.972 1.00 79.74 141 GLY A O 1
ATOM 1095 N N . LEU A 1 144 ? 22.785 24.016 -5.405 1.00 75.46 142 LEU A N 1
ATOM 1096 C CA . LEU A 1 144 ? 24.138 24.489 -5.172 1.00 75.13 142 LEU A CA 1
ATOM 1097 C C . LEU A 1 144 ? 24.955 24.282 -6.443 1.00 73.04 142 LEU A C 1
ATOM 1098 O O . LEU A 1 144 ? 25.026 23.167 -6.979 1.00 73.05 142 LEU A O 1
ATOM 1103 N N . ALA A 1 145 ? 25.522 25.363 -6.952 1.00 73.12 143 ALA A N 1
ATOM 1104 C CA . ALA A 1 145 ? 26.334 25.316 -8.154 1.00 70.74 143 ALA A CA 1
ATOM 1105 C C . ALA A 1 145 ? 27.794 25.635 -7.908 1.00 69.77 143 ALA A C 1
ATOM 1106 O O . ALA A 1 145 ? 28.649 25.149 -8.648 1.00 70.28 143 ALA A O 1
ATOM 1108 N N . LYS A 1 146 ? 28.104 26.444 -6.904 1.00 67.91 144 LYS A N 1
ATOM 1109 C CA . LYS A 1 146 ? 29.471 26.883 -6.705 1.00 70.37 144 LYS A CA 1
ATOM 1110 C C . LYS A 1 146 ? 29.720 27.031 -5.218 1.00 71.46 144 LYS A C 1
ATOM 1111 O O . LYS A 1 146 ? 28.803 27.322 -4.447 1.00 75.02 144 LYS A O 1
ATOM 1117 N N . MET A 1 147 ? 30.972 26.842 -4.828 1.00 71.55 145 MET A N 1
ATOM 1118 C CA . MET A 1 147 ? 31.456 27.190 -3.498 1.00 72.48 145 MET A CA 1
ATOM 1119 C C . MET A 1 147 ? 32.803 27.887 -3.673 1.00 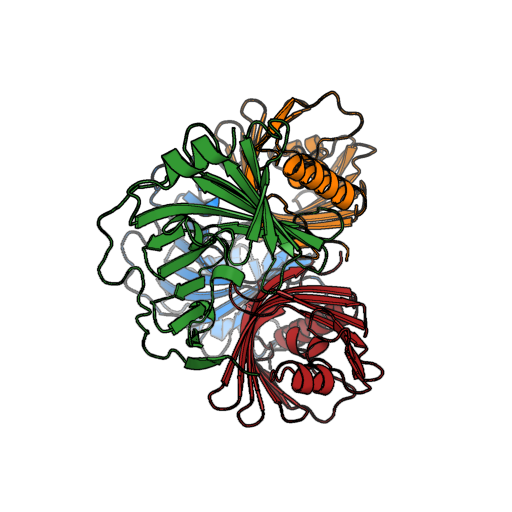75.84 145 MET A C 1
ATOM 1120 O O . MET A 1 147 ? 33.607 27.475 -4.518 1.00 70.00 145 MET A O 1
ATOM 1125 N N . GLU A 1 148 ? 33.037 28.968 -2.919 1.00 73.76 146 GLU A N 1
ATOM 1126 C CA . GLU A 1 148 ? 34.287 29.722 -3.018 1.00 72.94 146 GLU A CA 1
ATOM 1127 C C . GLU A 1 148 ? 34.864 29.962 -1.632 1.00 74.45 146 GLU A C 1
ATOM 1128 O O . GLU A 1 148 ? 34.140 30.379 -0.726 1.00 78.90 146 GLU A O 1
ATOM 1134 N N . VAL A 1 149 ? 36.163 29.707 -1.460 1.00 75.38 147 VAL A N 1
ATOM 1135 C CA . VAL A 1 149 ? 36.834 29.957 -0.184 1.00 78.98 147 VAL A CA 1
ATOM 1136 C C . VAL A 1 149 ? 38.138 30.707 -0.426 1.00 74.72 147 VAL A C 1
ATOM 1137 O O . VAL A 1 149 ? 38.909 30.367 -1.330 1.00 74.96 147 VAL A O 1
ATOM 1141 N N . VAL A 1 150 ? 38.397 31.708 0.406 1.00 74.65 148 VAL A N 1
ATOM 1142 C CA . VAL A 1 150 ? 39.613 32.507 0.343 1.00 76.41 148 VAL A CA 1
ATOM 1143 C C . VAL A 1 150 ? 40.388 32.282 1.632 1.00 78.23 148 VAL A C 1
ATOM 1144 O O . VAL A 1 150 ? 39.806 32.351 2.718 1.00 85.31 148 VAL A O 1
ATOM 1148 N N . ASP A 1 151 ? 41.698 32.024 1.521 1.00 74.15 149 ASP A N 1
ATOM 1149 C CA . ASP A 1 151 ? 42.522 31.782 2.700 1.00 75.74 149 ASP A CA 1
ATOM 1150 C C . ASP A 1 151 ? 43.240 33.074 3.129 1.00 78.20 149 ASP A C 1
ATOM 1151 O O . ASP A 1 151 ? 42.972 34.170 2.620 1.00 76.04 149 ASP A O 1
ATOM 1156 N N . ALA A 1 152 ? 44.172 32.942 4.076 1.00 77.19 150 ALA A N 1
ATOM 1157 C CA . ALA A 1 152 ? 44.799 34.112 4.685 1.00 77.16 150 ALA A CA 1
ATOM 1158 C C . ALA A 1 152 ? 45.795 34.799 3.751 1.00 77.59 150 ALA A C 1
ATOM 1159 O O . ALA A 1 152 ? 46.074 35.987 3.933 1.00 78.93 150 ALA A O 1
ATOM 1161 N N . VAL A 1 153 ? 46.348 34.088 2.761 1.00 76.21 151 VAL A N 1
ATOM 1162 C CA . VAL A 1 153 ? 47.313 34.700 1.838 1.00 79.47 151 VAL A CA 1
ATOM 1163 C C . VAL A 1 153 ? 46.662 34.980 0.481 1.00 77.61 151 VAL A C 1
ATOM 1164 O O . VAL A 1 153 ? 47.321 34.915 -0.563 1.00 78.40 151 VAL A O 1
ATOM 1168 N N . GLY A 1 154 ? 45.362 35.294 0.488 1.00 76.78 152 GLY A N 1
ATOM 1169 C CA . GLY A 1 154 ? 44.655 35.751 -0.699 1.00 77.90 152 GLY A CA 1
ATOM 1170 C C . GLY A 1 154 ? 44.393 34.723 -1.784 1.00 73.46 152 GLY A C 1
ATOM 1171 O O . GLY A 1 154 ? 43.949 35.098 -2.872 1.00 72.71 152 GLY A O 1
ATOM 1172 N N . GLN A 1 155 ? 44.658 33.441 -1.549 1.00 74.92 153 GLN A N 1
ATOM 1173 C CA . GLN A 1 155 ? 44.453 32.437 -2.587 1.00 73.01 153 GLN A CA 1
ATOM 1174 C C . GLN A 1 155 ? 43.018 31.920 -2.519 1.00 67.95 153 GLN A C 1
ATOM 1175 O O . GLN A 1 155 ? 42.565 31.479 -1.462 1.00 68.19 153 GLN A O 1
ATOM 1181 N N . ARG A 1 156 ? 42.304 31.983 -3.639 1.00 67.53 154 ARG A N 1
ATOM 1182 C CA . ARG A 1 156 ? 40.907 31.569 -3.706 1.00 69.50 154 ARG A CA 1
ATOM 1183 C C . ARG A 1 156 ? 40.756 30.242 -4.448 1.00 66.07 154 ARG A C 1
ATOM 1184 O O . ARG A 1 156 ? 41.410 30.007 -5.470 1.00 63.14 154 ARG A O 1
ATOM 1192 N N . THR A 1 157 ? 39.896 29.377 -3.904 1.00 68.95 155 THR A N 1
ATOM 1193 C CA . THR A 1 157 ? 39.521 28.085 -4.469 1.00 62.38 155 THR A CA 1
ATOM 1194 C C . THR A 1 157 ? 38.059 28.165 -4.868 1.00 67.67 155 THR A C 1
ATOM 1195 O O . THR A 1 157 ? 37.205 28.414 -4.017 1.00 71.40 155 THR A O 1
ATOM 1199 N N . ALA A 1 158 ? 37.769 27.978 -6.153 1.00 66.79 156 ALA A N 1
ATOM 1200 C CA . ALA A 1 158 ? 36.404 28.007 -6.658 1.00 65.70 156 ALA A CA 1
ATOM 1201 C C . ALA A 1 158 ? 36.021 26.599 -7.092 1.00 65.85 156 ALA A C 1
ATOM 1202 O O . ALA A 1 158 ? 36.668 26.019 -7.971 1.00 65.86 156 ALA A O 1
ATOM 1204 N N . ILE A 1 159 ? 34.979 26.051 -6.475 1.00 66.82 157 ILE A N 1
ATOM 1205 C CA . ILE A 1 159 ? 34.524 24.689 -6.732 1.00 66.06 157 ILE A CA 1
ATOM 1206 C C . ILE A 1 159 ? 33.135 24.745 -7.349 1.00 68.37 157 ILE A C 1
ATOM 1207 O O . ILE A 1 159 ? 32.200 25.284 -6.742 1.00 69.02 157 ILE A O 1
ATOM 1212 N N . SER A 1 160 ? 32.994 24.168 -8.538 1.00 65.98 158 SER A N 1
ATOM 1213 C CA . SER A 1 160 ? 31.725 24.083 -9.250 1.00 66.16 158 SER A CA 1
ATOM 1214 C C . SER A 1 160 ? 31.200 22.656 -9.192 1.00 66.70 158 SER A C 1
ATOM 1215 O O . SER A 1 160 ? 31.970 21.706 -9.022 1.00 63.85 158 SER A O 1
ATOM 1218 N N . PHE A 1 161 ? 29.881 22.513 -9.361 1.00 61.91 159 PHE A N 1
ATOM 1219 C CA . PHE A 1 161 ? 29.184 21.249 -9.153 1.00 65.09 159 PHE A CA 1
ATOM 1220 C C . PHE A 1 161 ? 28.230 20.973 -10.304 1.00 67.01 159 PHE A C 1
ATOM 1221 O O . PHE A 1 161 ? 27.706 21.891 -10.937 1.00 67.37 159 PHE A O 1
ATOM 1229 N N . SER A 1 162 ? 27.960 19.690 -10.525 1.00 60.69 160 SER A N 1
ATOM 1230 C CA . SER A 1 162 ? 27.051 19.264 -11.580 1.00 64.97 160 SER A CA 1
ATOM 1231 C C . SER A 1 162 ? 26.682 17.800 -11.366 1.00 69.25 160 SER A C 1
ATOM 1232 O O . SER A 1 162 ? 27.451 17.037 -10.768 1.00 68.24 160 SER A O 1
ATOM 1235 N N . GLY A 1 163 ? 25.512 17.413 -11.870 1.00 68.84 161 GLY A N 1
ATOM 1236 C CA . GLY A 1 163 ? 25.110 16.021 -11.787 1.00 67.32 161 GLY A CA 1
ATOM 1237 C C . GLY A 1 163 ? 24.665 15.592 -10.408 1.00 70.83 161 GLY A C 1
ATOM 1238 O O . GLY A 1 163 ? 24.824 14.420 -10.045 1.00 68.32 161 GLY A O 1
ATOM 1239 N N . TRP A 1 164 ? 24.116 16.518 -9.621 1.00 68.58 162 TRP A N 1
ATOM 1240 C CA . TRP A 1 164 ? 23.681 16.184 -8.274 1.00 69.58 162 TRP A CA 1
ATOM 1241 C C . TRP A 1 164 ? 22.662 15.057 -8.333 1.00 71.32 162 TRP A C 1
ATOM 1242 O O . TRP A 1 164 ? 21.698 15.124 -9.099 1.00 76.19 162 TRP A O 1
ATOM 1253 N N . LYS A 1 165 ? 22.883 14.016 -7.539 1.00 71.72 163 LYS A N 1
ATOM 1254 C CA . LYS A 1 165 ? 21.909 12.947 -7.356 1.00 72.95 163 LYS A CA 1
ATOM 1255 C C . LYS A 1 165 ? 21.404 13.021 -5.923 1.00 74.80 163 LYS A C 1
ATOM 1256 O O . LYS A 1 165 ? 22.203 13.010 -4.979 1.00 74.52 163 LYS A O 1
ATOM 1262 N N . ARG A 1 166 ? 20.088 13.148 -5.764 1.00 75.72 164 ARG A N 1
ATOM 1263 C CA . ARG A 1 166 ? 19.504 13.310 -4.440 1.00 81.06 164 ARG A CA 1
ATOM 1264 C C . ARG A 1 166 ? 19.301 11.951 -3.784 1.00 81.54 164 ARG A C 1
ATOM 1265 O O . ARG A 1 166 ? 18.958 10.967 -4.449 1.00 78.61 164 ARG A O 1
ATOM 1273 N N . ASN A 1 167 ? 19.532 11.916 -2.474 1.00 77.91 165 ASN A N 1
ATOM 1274 C CA . ASN A 1 167 ? 19.440 10.785 -1.557 1.00 80.25 165 ASN A CA 1
ATOM 1275 C C . ASN A 1 167 ? 19.756 9.361 -2.000 1.00 79.23 165 ASN A C 1
ATOM 1276 O O . ASN A 1 167 ? 18.934 8.456 -1.820 1.00 79.52 165 ASN A O 1
ATOM 1281 N N . PRO A 1 168 ? 20.931 9.124 -2.580 1.00 80.24 166 PRO A N 1
ATOM 1282 C CA . PRO A 1 168 ? 21.199 7.897 -3.341 1.00 80.35 166 PRO A CA 1
ATOM 1283 C C . PRO A 1 168 ? 21.433 6.679 -2.453 1.00 79.47 166 PRO A C 1
ATOM 1284 O O . PRO A 1 168 ? 21.426 6.790 -1.223 1.00 76.14 166 PRO A O 1
ATOM 1288 N N . ALA A 1 169 ? 21.634 5.516 -3.075 1.00 76.65 167 ALA A N 1
ATOM 1289 C CA . ALA A 1 169 ? 21.905 4.265 -2.368 1.00 77.85 167 ALA A CA 1
ATOM 1290 C C . ALA A 1 169 ? 23.411 4.038 -2.405 1.00 80.03 167 ALA A C 1
ATOM 1291 O O . ALA A 1 169 ? 23.958 3.514 -3.376 1.00 85.04 167 ALA A O 1
ATOM 1293 N N . PHE A 1 170 ? 24.086 4.422 -1.328 1.00 80.52 168 PHE A N 1
ATOM 1294 C CA . PHE A 1 170 ? 25.544 4.363 -1.295 1.00 83.23 168 PHE A CA 1
ATOM 1295 C C . PHE A 1 170 ? 26.041 2.941 -1.043 1.00 85.34 168 PHE A C 1
ATOM 1296 O O . PHE A 1 170 ? 25.500 2.224 -0.199 1.00 85.25 168 PHE A O 1
ATOM 1304 N N . ALA A 1 171 ? 27.092 2.543 -1.763 1.00 83.44 169 ALA A N 1
ATOM 1305 C CA . ALA A 1 171 ? 27.847 1.359 -1.371 1.00 87.38 169 ALA A CA 1
ATOM 1306 C C . ALA A 1 171 ? 28.364 1.527 0.055 1.00 89.40 169 ALA A C 1
ATOM 1307 O O . ALA A 1 171 ? 28.632 2.643 0.513 1.00 89.09 169 ALA A O 1
ATOM 1309 N N . ALA A 1 172 ? 28.501 0.404 0.770 1.00 96.25 170 ALA A N 1
ATOM 1310 C CA . ALA A 1 172 ? 28.782 0.494 2.203 1.00 96.61 170 ALA A CA 1
ATOM 1311 C C . ALA A 1 172 ? 30.229 0.859 2.516 1.00 98.76 170 ALA A C 1
ATOM 1312 O O . ALA A 1 172 ? 30.592 0.912 3.696 1.00 101.03 170 ALA A O 1
ATOM 1314 N N . ASP A 1 173 ? 31.063 1.109 1.510 1.00 85.73 171 ASP A N 1
ATOM 1315 C CA . ASP A 1 173 ? 32.395 1.645 1.737 1.00 84.62 171 ASP A CA 1
ATOM 1316 C C . ASP A 1 173 ? 32.566 3.029 1.126 1.00 80.30 171 ASP A C 1
ATOM 1317 O O . ASP A 1 173 ? 33.708 3.485 0.980 1.00 72.83 171 ASP A O 1
ATOM 1322 N N . THR A 1 174 ? 31.468 3.693 0.736 1.00 80.56 172 THR A N 1
ATOM 1323 C CA . THR A 1 174 ? 31.581 5.024 0.147 1.00 72.61 172 THR A CA 1
ATOM 1324 C C . THR A 1 174 ? 32.330 5.951 1.088 1.00 69.10 172 THR A C 1
ATOM 1325 O O . THR A 1 174 ? 33.204 6.712 0.656 1.00 65.69 172 THR A O 1
ATOM 1329 N N . PHE A 1 175 ? 32.022 5.871 2.383 1.00 68.47 173 PHE A N 1
ATOM 1330 C CA . PHE A 1 175 ? 32.627 6.704 3.411 1.00 65.78 173 PHE A CA 1
ATOM 1331 C C . PHE A 1 175 ? 33.553 5.901 4.328 1.00 68.93 173 PHE A C 1
ATOM 1332 O O . PHE A 1 175 ? 33.589 6.110 5.541 1.00 68.66 173 PHE A O 1
ATOM 1340 N N . ARG A 1 176 ? 34.352 5.005 3.749 1.00 66.22 174 ARG A N 1
ATOM 1341 C CA . ARG A 1 176 ? 35.356 4.259 4.500 1.00 67.96 174 ARG A CA 1
ATOM 1342 C C . ARG A 1 176 ? 36.682 4.288 3.749 1.00 64.33 174 ARG A C 1
ATOM 1343 O O . ARG A 1 176 ? 36.706 4.236 2.520 1.00 68.16 174 ARG A O 1
ATOM 1351 N N . TYR A 1 177 ? 37.784 4.359 4.478 1.00 65.30 175 TYR A N 1
ATOM 1352 C CA . TYR A 1 177 ? 39.106 4.274 3.874 1.00 62.62 175 TYR A CA 1
ATOM 1353 C C . TYR A 1 177 ? 39.650 2.857 4.000 1.00 61.55 175 TYR A C 1
ATOM 1354 O O . TYR A 1 177 ? 39.844 2.361 5.110 1.00 62.98 175 TYR A O 1
ATOM 1363 N N . THR A 1 178 ? 39.935 2.236 2.860 1.00 64.55 176 THR A N 1
ATOM 1364 C CA . THR A 1 178 ? 40.467 0.880 2.770 1.00 61.58 176 THR A CA 1
ATOM 1365 C C . THR A 1 178 ? 41.943 0.949 2.393 1.00 61.52 176 THR A C 1
ATOM 1366 O O . THR A 1 178 ? 42.276 1.226 1.230 1.00 61.36 176 THR A O 1
ATOM 1370 N N . PRO A 1 179 ? 42.865 0.729 3.329 1.00 65.23 177 PRO A N 1
ATOM 1371 C CA . PRO A 1 179 ? 44.290 0.823 2.979 1.00 59.88 177 PRO A CA 1
ATOM 1372 C C . PRO A 1 179 ? 44.664 -0.239 1.954 1.00 61.82 177 PRO A C 1
ATOM 1373 O O . PRO A 1 179 ? 44.095 -1.337 1.929 1.00 63.06 177 PRO A O 1
ATOM 1377 N N . GLY A 1 180 ? 45.592 0.125 1.064 1.00 60.99 178 GLY A N 1
ATOM 1378 C CA . GLY A 1 180 ? 46.212 -0.812 0.153 1.00 56.50 178 GLY A CA 1
ATOM 1379 C C . GLY A 1 180 ? 47.569 -1.222 0.690 1.00 57.52 178 GLY A C 1
ATOM 1380 O O . GLY A 1 180 ? 48.129 -0.545 1.553 1.00 56.75 178 GLY A O 1
ATOM 1381 N N . LYS A 1 181 ? 48.087 -2.349 0.193 1.00 54.70 179 LYS A N 1
ATOM 1382 C CA . LYS A 1 181 ? 49.354 -2.863 0.705 1.00 60.93 179 LYS A CA 1
ATOM 1383 C C . LYS A 1 181 ? 50.491 -1.907 0.367 1.00 61.46 179 LYS A C 1
ATOM 1384 O O . LYS A 1 181 ? 50.518 -1.311 -0.706 1.00 63.28 179 LYS A O 1
ATOM 1390 N N . GLY A 1 182 ? 51.428 -1.754 1.294 1.00 59.48 180 GLY A N 1
ATOM 1391 C CA . GLY A 1 182 ? 52.556 -0.878 1.088 1.00 57.75 180 GLY A CA 1
ATOM 1392 C C . GLY A 1 182 ? 52.370 0.552 1.558 1.00 60.70 180 GLY A C 1
ATOM 1393 O O . GLY A 1 182 ? 53.363 1.276 1.672 1.00 60.69 180 GLY A O 1
ATOM 1394 N N . VAL A 1 183 ? 51.143 0.985 1.868 1.00 53.62 181 VAL A N 1
ATOM 1395 C CA . VAL A 1 183 ? 50.906 2.402 2.119 1.00 57.69 181 VAL A CA 1
ATOM 1396 C C . VAL A 1 183 ? 51.350 2.761 3.530 1.00 60.09 181 VAL A C 1
ATOM 1397 O O . VAL A 1 183 ? 51.091 2.016 4.493 1.00 66.60 181 VAL A O 1
ATOM 1401 N N . ASP A 1 184 ? 52.046 3.900 3.660 1.00 57.17 182 ASP A N 1
ATOM 1402 C CA . ASP A 1 184 ? 52.376 4.462 4.973 1.00 57.78 182 ASP A CA 1
ATOM 1403 C C . ASP A 1 184 ? 51.178 5.205 5.564 1.00 57.33 182 ASP A C 1
ATOM 1404 O O . ASP A 1 184 ? 50.615 6.108 4.931 1.00 52.09 182 ASP A O 1
ATOM 1409 N N . VAL A 1 185 ? 50.829 4.855 6.797 1.00 59.03 183 VAL A N 1
ATOM 1410 C CA . VAL A 1 185 ? 49.755 5.492 7.547 1.00 58.44 183 VAL A CA 1
ATOM 1411 C C . VAL A 1 185 ? 50.380 6.370 8.625 1.00 56.99 183 VAL A C 1
ATOM 1412 O O . VAL A 1 185 ? 51.049 5.868 9.533 1.00 59.95 183 VAL A O 1
ATOM 1416 N N . VAL A 1 186 ? 50.156 7.677 8.544 1.00 57.82 184 VAL A N 1
ATOM 1417 C CA . VAL A 1 186 ? 50.767 8.601 9.488 1.00 61.60 184 VAL A CA 1
ATOM 1418 C C . VAL A 1 186 ? 49.678 9.419 10.164 1.00 60.19 184 VAL A C 1
ATOM 1419 O O . VAL A 1 186 ? 48.592 9.640 9.621 1.00 58.47 184 VAL A O 1
ATOM 1423 N N . GLY A 1 187 ? 49.989 9.883 11.352 1.00 61.75 185 GLY A N 1
ATOM 1424 C CA . GLY A 1 187 ? 49.149 10.864 11.995 1.00 65.98 185 GLY A CA 1
ATOM 1425 C C . GLY A 1 187 ? 49.365 12.253 11.414 1.00 67.22 185 GLY A C 1
ATOM 1426 O O . GLY A 1 187 ? 50.207 12.481 10.550 1.00 63.99 185 GLY A O 1
ATOM 1427 N N . ASP A 1 188 ? 48.570 13.195 11.902 1.00 67.02 186 ASP A N 1
ATOM 1428 C CA . ASP A 1 188 ? 48.616 14.570 11.436 1.00 67.97 186 ASP A CA 1
ATOM 1429 C C . ASP A 1 188 ? 49.617 15.325 12.302 1.00 69.21 186 ASP A C 1
ATOM 1430 O O . ASP A 1 188 ? 49.431 15.425 13.519 1.00 73.58 186 ASP A O 1
ATOM 1435 N N . ALA A 1 189 ? 50.682 15.829 11.688 1.00 73.05 187 ALA A N 1
ATOM 1436 C CA . ALA A 1 189 ? 51.727 16.504 12.443 1.00 76.14 187 ALA A CA 1
ATOM 1437 C C . ALA A 1 189 ? 51.311 17.926 12.820 1.00 79.99 187 ALA A C 1
ATOM 1438 O O . ALA A 1 189 ? 50.529 18.573 12.119 1.00 80.84 187 ALA A O 1
ATOM 1440 N N . GLN A 1 190 ? 51.835 18.398 13.952 1.00 84.72 188 GLN A N 1
ATOM 1441 C CA . GLN A 1 190 ? 51.593 19.768 14.445 1.00 90.67 188 GLN A CA 1
ATOM 1442 C C . GLN A 1 190 ? 52.855 20.429 15.037 1.00 86.21 188 GLN A C 1
ATOM 1443 O O . GLN A 1 190 ? 52.835 21.589 15.483 1.00 84.88 188 GLN A O 1
ATOM 1449 N N . VAL B 2 19 ? 82.693 4.931 -16.134 1.00 93.13 19 VAL B N 1
ATOM 1450 C CA . VAL B 2 19 ? 81.630 5.718 -16.748 1.00 86.35 19 VAL B CA 1
ATOM 1451 C C . VAL B 2 19 ? 81.925 5.896 -18.231 1.00 89.99 19 VAL B C 1
ATOM 1452 O O . VAL B 2 19 ? 83.084 6.043 -18.625 1.00 93.66 19 VAL B O 1
ATOM 1456 N N . SER B 2 20 ? 80.874 5.885 -19.049 1.00 85.18 20 SER B N 1
ATOM 1457 C CA . SER B 2 20 ? 81.011 6.166 -20.475 1.00 81.48 20 SER B CA 1
ATOM 1458 C C . SER B 2 20 ? 81.419 7.622 -20.725 1.00 79.57 20 SER B C 1
ATOM 1459 O O . SER B 2 20 ? 80.977 8.542 -20.023 1.00 71.00 20 SER B O 1
ATOM 1462 N N . GLU B 2 21 ? 82.249 7.839 -21.751 1.00 76.62 21 GLU B N 1
ATOM 1463 C CA . GLU B 2 21 ? 82.696 9.203 -22.024 1.00 74.91 21 GLU B CA 1
ATOM 1464 C C . GLU B 2 21 ? 81.553 10.081 -22.520 1.00 72.35 21 GLU B C 1
ATOM 1465 O O . GLU B 2 21 ? 81.498 11.275 -22.203 1.00 68.58 21 GLU B O 1
ATOM 1471 N N . SER B 2 22 ? 80.640 9.520 -23.311 1.00 74.10 22 SER B N 1
ATOM 1472 C CA . SER B 2 22 ? 79.472 10.292 -23.725 1.00 71.91 22 SER B CA 1
ATOM 1473 C C . SER B 2 22 ? 78.557 10.589 -22.539 1.00 65.78 22 SER B C 1
ATOM 1474 O O . SER B 2 22 ? 77.956 11.669 -22.470 1.00 63.74 22 SER B O 1
ATOM 1477 N N . ALA B 2 23 ? 78.440 9.644 -21.596 1.00 66.19 23 ALA B N 1
ATOM 1478 C CA . ALA B 2 23 ? 77.677 9.883 -20.373 1.00 62.93 23 ALA B CA 1
ATOM 1479 C C . ALA B 2 23 ? 78.361 10.902 -19.458 1.00 63.74 23 ALA B C 1
ATOM 1480 O O . ALA B 2 23 ? 77.693 11.677 -18.760 1.00 56.10 23 ALA B O 1
ATOM 1482 N N . ARG B 2 24 ? 79.689 10.893 -19.410 1.00 62.51 24 ARG B N 1
ATOM 1483 C CA . ARG B 2 24 ? 80.398 11.903 -18.636 1.00 59.84 24 ARG B CA 1
ATOM 1484 C C . ARG B 2 24 ? 80.095 13.300 -19.170 1.00 57.53 24 ARG B C 1
ATOM 1485 O O . ARG B 2 24 ? 79.754 14.207 -18.406 1.00 53.88 24 ARG B O 1
ATOM 1493 N N . GLN B 2 25 ? 80.175 13.486 -20.487 1.00 57.23 25 GLN B N 1
ATOM 1494 C CA . GLN B 2 25 ? 79.931 14.813 -21.041 1.00 56.28 25 GLN B CA 1
ATOM 1495 C C . GLN B 2 25 ? 78.472 15.229 -20.879 1.00 56.04 25 GLN B C 1
ATOM 1496 O O . GLN B 2 25 ? 78.191 16.412 -20.638 1.00 52.72 25 GLN B O 1
ATOM 1502 N N . ALA B 2 26 ? 77.531 14.275 -20.980 1.00 52.61 26 ALA B N 1
ATOM 1503 C CA . ALA B 2 26 ? 76.116 14.627 -20.863 1.00 52.17 26 ALA B CA 1
ATOM 1504 C C . ALA B 2 26 ? 75.783 15.105 -19.460 1.00 52.26 26 ALA B C 1
ATOM 1505 O O . ALA B 2 26 ? 75.049 16.090 -19.301 1.00 47.66 26 ALA B O 1
ATOM 1507 N N . GLU B 2 27 ? 76.346 14.449 -18.429 1.00 47.06 27 GLU B N 1
ATOM 1508 C CA . GLU B 2 27 ? 76.092 14.880 -17.059 1.00 50.57 27 GLU B CA 1
ATOM 1509 C C . GLU B 2 27 ? 76.754 16.222 -16.754 1.00 53.47 27 GLU B C 1
ATOM 1510 O O . GLU B 2 27 ? 76.196 17.032 -15.991 1.00 45.63 27 GLU B O 1
ATOM 1516 N N . ALA B 2 28 ? 77.927 16.483 -17.347 1.00 50.99 28 ALA B N 1
ATOM 1517 C CA . ALA B 2 28 ? 78.592 17.771 -17.135 1.00 53.02 28 ALA B CA 1
ATOM 1518 C C . ALA B 2 28 ? 77.817 18.907 -17.810 1.00 54.25 28 ALA B C 1
ATOM 1519 O O . ALA B 2 28 ? 77.695 20.006 -17.253 1.00 50.93 28 ALA B O 1
ATOM 1521 N N . ALA B 2 29 ? 77.273 18.653 -19.003 1.00 51.05 29 ALA B N 1
ATOM 1522 C CA . ALA B 2 29 ? 76.473 19.671 -19.683 1.00 52.24 29 ALA B CA 1
ATOM 1523 C C . ALA B 2 29 ? 75.123 19.873 -19.006 1.00 51.93 29 ALA B C 1
ATOM 1524 O O . ALA B 2 29 ? 74.651 21.016 -18.936 1.00 54.45 29 ALA B O 1
ATOM 1526 N N . ARG B 2 30 ? 74.529 18.805 -18.430 1.00 53.06 30 ARG B N 1
ATOM 1527 C CA . ARG B 2 30 ? 73.295 18.953 -17.650 1.00 49.81 30 ARG B CA 1
ATOM 1528 C C . ARG B 2 30 ? 73.503 19.895 -16.467 1.00 54.29 30 ARG B C 1
ATOM 1529 O O . ARG B 2 30 ? 72.733 20.850 -16.268 1.00 49.73 30 ARG B O 1
ATOM 1537 N N . GLN B 2 31 ? 74.562 19.663 -15.681 1.00 49.85 31 GLN B N 1
ATOM 1538 C CA . GLN B 2 31 ? 74.813 20.500 -14.511 1.00 51.38 31 GLN B CA 1
ATOM 1539 C C . GLN B 2 31 ? 75.199 21.923 -14.898 1.00 53.71 31 GLN B C 1
ATOM 1540 O O . GLN B 2 31 ? 74.698 22.879 -14.308 1.00 50.96 31 GLN B O 1
ATOM 1546 N N . ALA B 2 32 ? 76.090 22.088 -15.878 1.00 53.68 32 ALA B N 1
ATOM 1547 C CA . ALA B 2 32 ? 76.485 23.435 -16.285 1.00 55.07 32 ALA B CA 1
ATOM 1548 C C . ALA B 2 32 ? 75.284 24.222 -16.824 1.00 54.98 32 ALA B C 1
ATOM 1549 O O . ALA B 2 32 ? 75.121 25.406 -16.517 1.00 47.33 32 ALA B O 1
ATOM 1551 N N . TRP B 2 33 ? 74.396 23.571 -17.579 1.00 54.83 33 TRP B N 1
ATOM 1552 C CA . TRP B 2 33 ? 73.206 24.283 -18.040 1.00 57.28 33 TRP B CA 1
ATOM 1553 C C . TRP B 2 33 ? 72.339 24.733 -16.858 1.00 56.53 33 TRP B C 1
ATOM 1554 O O . TRP B 2 33 ? 71.909 25.892 -16.784 1.00 54.89 33 TRP B O 1
ATOM 1565 N N . LEU B 2 34 ? 72.087 23.833 -15.913 1.00 56.53 34 LEU B N 1
ATOM 1566 C CA . LEU B 2 34 ? 71.255 24.186 -14.772 1.00 55.87 34 LEU B CA 1
ATOM 1567 C C . LEU B 2 34 ? 71.915 25.276 -13.917 1.00 59.37 34 LEU B C 1
ATOM 1568 O O . LEU B 2 34 ? 71.256 26.247 -13.516 1.00 55.71 34 LEU B O 1
ATOM 1573 N N . GLN B 2 35 ? 73.218 25.147 -13.642 1.00 56.65 35 GLN B N 1
ATOM 1574 C CA . GLN B 2 35 ? 73.908 26.155 -12.833 1.00 59.40 35 GLN B CA 1
ATOM 1575 C C . GLN B 2 35 ? 73.940 27.518 -13.518 1.00 55.51 35 GLN B C 1
ATOM 1576 O O . GLN B 2 35 ? 74.009 28.549 -12.842 1.00 59.96 35 GLN B O 1
ATOM 1582 N N . ALA B 2 36 ? 73.886 27.548 -14.842 1.00 56.98 36 ALA B N 1
ATOM 1583 C CA . ALA B 2 36 ? 73.826 28.795 -15.595 1.00 60.13 36 ALA B CA 1
ATOM 1584 C C . ALA B 2 36 ? 72.415 29.371 -15.734 1.00 65.31 36 ALA B C 1
ATOM 1585 O O . ALA B 2 36 ? 72.258 30.401 -16.402 1.00 63.10 36 ALA B O 1
ATOM 1587 N N . HIS B 2 37 ? 71.387 28.752 -15.139 1.00 60.03 37 HIS B N 1
ATOM 1588 C CA . HIS B 2 37 ? 70.007 29.255 -15.242 1.00 60.44 37 HIS B CA 1
ATOM 1589 C C . HIS B 2 37 ? 69.344 29.196 -13.887 1.00 55.75 37 HIS B C 1
ATOM 1590 O O . HIS B 2 37 ? 68.527 28.318 -13.603 1.00 56.63 37 HIS B O 1
ATOM 1597 N N . PRO B 2 38 ? 69.659 30.147 -13.017 1.00 58.24 38 PRO B N 1
ATOM 1598 C CA . PRO B 2 38 ? 69.308 30.025 -11.604 1.00 57.24 38 PRO B CA 1
ATOM 1599 C C . PRO B 2 38 ? 67.904 30.478 -11.240 1.00 56.39 38 PRO B C 1
ATOM 1600 O O . PRO B 2 38 ? 67.570 30.443 -10.055 1.00 56.39 38 PRO B O 1
ATOM 1604 N N . ALA B 2 39 ? 67.082 30.873 -12.201 1.00 53.67 39 ALA B N 1
ATOM 1605 C CA . ALA B 2 39 ? 65.689 31.225 -11.952 1.00 60.78 39 ALA B CA 1
ATOM 1606 C C . ALA B 2 39 ? 64.820 30.150 -12.578 1.00 58.82 39 ALA B C 1
ATOM 1607 O O . ALA B 2 39 ? 64.890 29.929 -13.790 1.00 55.58 39 ALA B O 1
ATOM 1609 N N . TRP B 2 40 ? 63.980 29.516 -11.762 1.00 56.17 40 TRP B N 1
ATOM 1610 C CA . TRP B 2 40 ? 63.164 28.417 -12.247 1.00 53.10 40 TRP B CA 1
ATOM 1611 C C . TRP B 2 40 ? 62.077 28.150 -11.226 1.00 52.80 40 TRP B C 1
ATOM 1612 O O . TRP B 2 40 ? 62.090 28.700 -10.119 1.00 50.09 40 TRP B O 1
ATOM 1623 N N . SER B 2 41 ? 61.138 27.276 -11.596 1.00 51.35 41 SER B N 1
ATOM 1624 C CA . SER B 2 41 ? 60.148 26.885 -10.608 1.00 54.24 41 SER B CA 1
ATOM 1625 C C . SER B 2 41 ? 59.648 25.488 -10.930 1.00 52.98 41 SER B C 1
ATOM 1626 O O . SER B 2 41 ? 59.859 24.982 -12.029 1.00 49.92 41 SER B O 1
ATOM 1629 N N . PHE B 2 42 ? 58.988 24.855 -9.951 1.00 51.70 42 PHE B N 1
ATOM 1630 C CA . PHE B 2 42 ? 58.281 23.611 -10.232 1.00 52.33 42 PHE B CA 1
ATOM 1631 C C . PHE B 2 42 ? 56.987 23.582 -9.427 1.00 54.44 42 PHE B C 1
ATOM 1632 O O . PHE B 2 42 ? 56.812 24.325 -8.461 1.00 53.89 42 PHE B O 1
ATOM 1640 N N . GLN B 2 43 ? 56.079 22.710 -9.848 1.00 51.65 43 GLN B N 1
ATOM 1641 C CA . GLN B 2 43 ? 54.895 22.350 -9.085 1.00 57.05 43 GLN B CA 1
ATOM 1642 C C . GLN B 2 43 ? 54.863 20.841 -8.878 1.00 51.69 43 GLN B C 1
ATOM 1643 O O . GLN B 2 43 ? 55.138 20.094 -9.809 1.00 53.88 43 GLN B O 1
ATOM 1649 N N . GLY B 2 44 ? 54.528 20.386 -7.671 1.00 57.40 44 GLY B N 1
ATOM 1650 C CA . GLY B 2 44 ? 54.390 18.950 -7.451 1.00 51.47 44 GLY B CA 1
ATOM 1651 C C . GLY B 2 44 ? 53.657 18.606 -6.171 1.00 55.28 44 GLY B C 1
ATOM 1652 O O . GLY B 2 44 ? 52.917 19.418 -5.615 1.00 55.27 44 GLY B O 1
ATOM 1653 N N . ARG B 2 45 ? 53.864 17.380 -5.697 1.00 56.99 45 ARG B N 1
ATOM 1654 C CA . ARG B 2 45 ? 53.164 16.898 -4.512 1.00 52.33 45 ARG B CA 1
ATOM 1655 C C . ARG B 2 45 ? 54.163 16.285 -3.559 1.00 51.89 45 ARG B C 1
ATOM 1656 O O . ARG B 2 45 ? 55.100 15.608 -3.993 1.00 53.34 45 ARG B O 1
ATOM 1664 N N . VAL B 2 46 ? 53.952 16.513 -2.263 1.00 51.24 46 VAL B N 1
ATOM 1665 C CA . VAL B 2 46 ? 54.910 16.150 -1.231 1.00 51.24 46 VAL B CA 1
ATOM 1666 C C . VAL B 2 46 ? 54.207 15.405 -0.109 1.00 55.05 46 VAL B C 1
ATOM 1667 O O . VAL B 2 46 ? 53.061 15.714 0.240 1.00 53.94 46 VAL B O 1
ATOM 1671 N N . ALA B 2 47 ? 54.914 14.438 0.475 1.00 51.27 47 ALA B N 1
ATOM 1672 C CA . ALA B 2 47 ? 54.485 13.721 1.662 1.00 52.25 47 ALA B CA 1
ATOM 1673 C C . ALA B 2 47 ? 55.645 13.704 2.641 1.00 57.15 47 ALA B C 1
ATOM 1674 O O . ALA B 2 47 ? 56.734 13.209 2.314 1.00 56.59 47 ALA B O 1
ATOM 1676 N N . ILE B 2 48 ? 55.407 14.240 3.831 1.00 57.28 48 ILE B N 1
ATOM 1677 C CA . ILE B 2 48 ? 56.408 14.407 4.878 1.00 54.85 48 ILE B CA 1
ATOM 1678 C C . ILE B 2 48 ? 56.161 13.365 5.957 1.00 61.15 48 ILE B C 1
ATOM 1679 O O . ILE B 2 48 ? 55.013 12.982 6.240 1.00 62.52 48 ILE B O 1
ATOM 1684 N N . SER B 2 49 ? 57.240 12.905 6.573 1.00 59.77 49 SER B N 1
ATOM 1685 C CA . SER B 2 49 ? 57.063 11.985 7.677 1.00 62.67 49 SER B CA 1
ATOM 1686 C C . SER B 2 49 ? 58.242 12.075 8.631 1.00 62.87 49 SER B C 1
ATOM 1687 O O . SER B 2 49 ? 59.398 12.166 8.203 1.00 62.19 49 SER B O 1
ATOM 1690 N N . LYS B 2 50 ? 57.935 12.059 9.925 1.00 67.47 50 LYS B N 1
ATOM 1691 C CA . LYS B 2 50 ? 58.935 11.879 10.975 1.00 64.69 50 LYS B CA 1
ATOM 1692 C C . LYS B 2 50 ? 58.296 11.046 12.073 1.00 66.49 50 LYS B C 1
ATOM 1693 O O . LYS B 2 50 ? 57.256 11.430 12.609 1.00 67.07 50 LYS B O 1
ATOM 1699 N N . GLY B 2 51 ? 58.893 9.900 12.387 1.00 68.88 51 GLY B N 1
ATOM 1700 C CA . GLY B 2 51 ? 58.252 8.995 13.337 1.00 66.61 51 GLY B CA 1
ATOM 1701 C C . GLY B 2 51 ? 56.940 8.504 12.754 1.00 69.30 51 GLY B C 1
ATOM 1702 O O . GLY B 2 51 ? 56.892 8.007 11.624 1.00 74.32 51 GLY B O 1
ATOM 1703 N N . ARG B 2 52 ? 55.850 8.678 13.497 1.00 68.79 52 ARG B N 1
ATOM 1704 C CA . ARG B 2 52 ? 54.552 8.163 13.076 1.00 72.21 52 ARG B CA 1
ATOM 1705 C C . ARG B 2 52 ? 53.605 9.260 12.595 1.00 66.94 52 ARG B C 1
ATOM 1706 O O . ARG B 2 52 ? 52.443 8.973 12.290 1.00 63.49 52 ARG B O 1
ATOM 1714 N N . ASP B 2 53 ? 54.076 10.498 12.502 1.00 65.69 53 ASP B N 1
ATOM 1715 C CA . ASP B 2 53 ? 53.261 11.628 12.090 1.00 65.92 53 ASP B CA 1
ATOM 1716 C C . ASP B 2 53 ? 53.860 12.262 10.834 1.00 64.84 53 ASP B C 1
ATOM 1717 O O . ASP B 2 53 ? 54.996 11.975 10.443 1.00 63.42 53 ASP B O 1
ATOM 1722 N N . GLY B 2 54 ? 53.071 13.110 10.176 1.00 61.90 54 GLY B N 1
ATOM 1723 C CA . GLY B 2 54 ? 53.504 13.682 8.911 1.00 61.40 54 GLY B CA 1
ATOM 1724 C C . GLY B 2 54 ? 52.373 14.416 8.230 1.00 62.60 54 GLY B C 1
ATOM 1725 O O . GLY B 2 54 ? 51.429 14.873 8.881 1.00 62.95 54 GLY B O 1
ATOM 1726 N N . GLY B 2 55 ? 52.472 14.510 6.906 1.00 58.35 55 GLY B N 1
ATOM 1727 C CA . GLY B 2 55 ? 51.481 15.245 6.143 1.00 55.47 55 GLY B CA 1
ATOM 1728 C C . GLY B 2 55 ? 51.806 15.230 4.663 1.00 60.03 55 GLY B C 1
ATOM 1729 O O . GLY B 2 55 ? 52.791 14.627 4.210 1.00 53.77 55 GLY B O 1
ATOM 1730 N N . SER B 2 56 ? 50.943 15.896 3.903 1.00 52.98 56 SER B N 1
ATOM 1731 C CA . SER B 2 56 ? 51.081 15.904 2.465 1.00 56.55 56 SER B CA 1
ATOM 1732 C C . SER B 2 56 ? 50.411 17.163 1.959 1.00 54.75 56 SER B C 1
ATOM 1733 O O . SER B 2 56 ? 49.600 17.760 2.663 1.00 52.52 56 SER B O 1
ATOM 1736 N N . GLY B 2 57 ? 50.752 17.553 0.733 1.00 49.62 57 GLY B N 1
ATOM 1737 C CA . GLY B 2 57 ? 50.048 18.655 0.100 1.00 55.10 57 GLY B CA 1
ATOM 1738 C C . GLY B 2 57 ? 50.678 18.990 -1.227 1.00 55.23 57 GLY B C 1
ATOM 1739 O O . GLY B 2 57 ? 51.707 18.422 -1.618 1.00 57.09 57 GLY B O 1
ATOM 1740 N N . ARG B 2 58 ? 50.060 19.941 -1.919 1.00 51.51 58 ARG B N 1
ATOM 1741 C CA . ARG B 2 58 ? 50.545 20.370 -3.221 1.00 52.70 58 ARG B CA 1
ATOM 1742 C C . ARG B 2 58 ? 51.558 21.501 -3.043 1.00 54.43 58 ARG B C 1
ATOM 1743 O O . ARG B 2 58 ? 51.332 22.436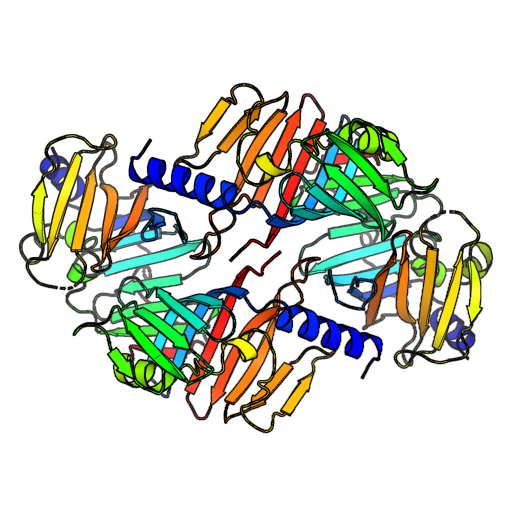 -2.277 1.00 56.63 58 ARG B O 1
ATOM 1751 N N . LEU B 2 59 ? 52.666 21.411 -3.751 1.00 55.32 59 LEU B N 1
ATOM 1752 C CA . LEU B 2 59 ? 53.807 22.296 -3.569 1.00 55.59 59 LEU B CA 1
ATOM 1753 C C . LEU B 2 59 ? 54.009 23.121 -4.828 1.00 55.77 59 LEU B C 1
ATOM 1754 O O . LEU B 2 59 ? 54.028 22.562 -5.928 1.00 57.63 59 LEU B O 1
ATOM 1759 N N . ASP B 2 60 ? 54.128 24.445 -4.682 1.00 57.76 60 ASP B N 1
ATOM 1760 C CA . ASP B 2 60 ? 54.652 25.304 -5.746 1.00 56.92 60 ASP B CA 1
ATOM 1761 C C . ASP B 2 60 ? 55.959 25.919 -5.249 1.00 54.57 60 ASP B C 1
ATOM 1762 O O . ASP B 2 60 ? 55.976 26.585 -4.210 1.00 59.10 60 ASP B O 1
ATOM 1767 N N . TRP B 2 61 ? 57.046 25.710 -5.986 1.00 54.95 61 TRP B N 1
ATOM 1768 C CA . TRP B 2 61 ? 58.374 26.152 -5.558 1.00 60.40 61 TRP B CA 1
ATOM 1769 C C . TRP B 2 61 ? 58.925 27.092 -6.624 1.00 56.32 61 TRP B C 1
ATOM 1770 O O . TRP B 2 61 ? 59.110 26.677 -7.765 1.00 53.89 61 TRP B O 1
ATOM 1781 N N . GLN B 2 62 ? 59.145 28.358 -6.274 1.00 54.97 62 GLN B N 1
ATOM 1782 C CA . GLN B 2 62 ? 59.768 29.313 -7.195 1.00 59.34 62 GLN B CA 1
ATOM 1783 C C . GLN B 2 62 ? 61.136 29.697 -6.662 1.00 54.89 62 GLN B C 1
ATOM 1784 O O . GLN B 2 62 ? 61.265 30.053 -5.489 1.00 58.02 62 GLN B O 1
ATOM 1790 N N . GLN B 2 63 ? 62.138 29.638 -7.522 1.00 54.95 63 GLN B N 1
ATOM 1791 C CA . GLN B 2 63 ? 63.506 29.935 -7.145 1.00 56.56 63 GLN B CA 1
ATOM 1792 C C . GLN B 2 63 ? 64.028 31.067 -8.023 1.00 57.99 63 GLN B C 1
ATOM 1793 O O . GLN B 2 63 ? 63.777 31.101 -9.227 1.00 51.76 63 GLN B O 1
ATOM 1799 N N . ASP B 2 64 ? 64.771 31.979 -7.419 1.00 58.92 64 ASP B N 1
ATOM 1800 C CA . ASP B 2 64 ? 65.383 33.096 -8.136 1.00 59.54 64 ASP B CA 1
ATOM 1801 C C . ASP B 2 64 ? 66.782 33.234 -7.542 1.00 59.28 64 ASP B C 1
ATOM 1802 O O . ASP B 2 64 ? 66.966 33.927 -6.545 1.00 56.40 64 ASP B O 1
ATOM 1807 N N . GLY B 2 65 ? 67.760 32.536 -8.125 1.00 58.67 65 GLY B N 1
ATOM 1808 C CA . GLY B 2 65 ? 69.058 32.444 -7.493 1.00 57.02 65 GLY B CA 1
ATOM 1809 C C . GLY B 2 65 ? 68.954 31.809 -6.117 1.00 57.92 65 GLY B C 1
ATOM 1810 O O . GLY B 2 65 ? 68.365 30.743 -5.950 1.00 61.67 65 GLY B O 1
ATOM 1811 N N . PRO B 2 66 ? 69.487 32.460 -5.085 1.00 60.60 66 PRO B N 1
ATOM 1812 C CA . PRO B 2 66 ? 69.338 31.907 -3.733 1.00 60.64 66 PRO B CA 1
ATOM 1813 C C . PRO B 2 66 ? 67.965 32.128 -3.108 1.00 60.82 66 PRO B C 1
ATOM 1814 O O . PRO B 2 66 ? 67.730 31.631 -2.003 1.00 62.74 66 PRO B O 1
ATOM 1818 N N . ARG B 2 67 ? 67.055 32.850 -3.759 1.00 56.22 67 ARG B N 1
ATOM 1819 C CA . ARG B 2 67 ? 65.772 33.216 -3.161 1.00 62.06 67 ARG B CA 1
ATOM 1820 C C . ARG B 2 67 ? 64.710 32.196 -3.520 1.00 58.74 67 ARG B C 1
ATOM 1821 O O . ARG B 2 67 ? 64.584 31.828 -4.690 1.00 59.26 67 ARG B O 1
ATOM 1829 N N . TYR B 2 68 ? 63.951 31.733 -2.520 1.00 61.23 68 TYR B N 1
ATOM 1830 C CA . TYR B 2 68 ? 62.860 30.801 -2.781 1.00 60.30 68 TYR B CA 1
ATOM 1831 C C . TYR B 2 68 ? 61.541 31.328 -2.241 1.00 60.00 68 TYR B C 1
ATOM 1832 O O . TYR B 2 68 ? 61.493 32.059 -1.243 1.00 57.40 68 TYR B O 1
ATOM 1841 N N . HIS B 2 69 ? 60.476 30.955 -2.945 1.00 60.11 69 HIS B N 1
ATOM 1842 C CA . HIS B 2 69 ? 59.102 31.283 -2.579 1.00 63.12 69 HIS B CA 1
ATOM 1843 C C . HIS B 2 69 ? 58.299 29.993 -2.717 1.00 55.58 69 HIS B C 1
ATOM 1844 O O . HIS B 2 69 ? 58.063 29.525 -3.829 1.00 58.33 69 HIS B O 1
ATOM 1851 N N . VAL B 2 70 ? 57.877 29.429 -1.595 1.00 56.18 70 VAL B N 1
ATOM 1852 C CA . VAL B 2 70 ? 57.333 28.082 -1.539 1.00 60.34 70 VAL B CA 1
ATOM 1853 C C . VAL B 2 70 ? 55.903 28.135 -1.012 1.00 59.03 70 VAL B C 1
ATOM 1854 O O . VAL B 2 70 ? 55.669 28.566 0.114 1.00 54.46 70 VAL B O 1
ATOM 1858 N N . GLN B 2 71 ? 54.947 27.674 -1.808 1.00 60.37 71 GLN B N 1
ATOM 1859 C CA . GLN B 2 71 ? 53.562 27.665 -1.356 1.00 61.40 71 GLN B CA 1
ATOM 1860 C C . GLN B 2 71 ? 53.079 26.229 -1.228 1.00 56.01 71 GLN B C 1
ATOM 1861 O O . GLN B 2 71 ? 53.201 25.444 -2.166 1.00 58.44 71 GLN B O 1
ATOM 1867 N N . LEU B 2 72 ? 52.546 25.887 -0.073 1.00 59.96 72 LEU B N 1
ATOM 1868 C CA . LEU B 2 72 ? 51.977 24.571 0.135 1.00 61.67 72 LEU B CA 1
ATOM 1869 C C . LEU B 2 72 ? 50.481 24.725 0.309 1.00 59.76 72 LEU B C 1
ATOM 1870 O O . LEU B 2 72 ? 50.037 25.381 1.246 1.00 61.99 72 LEU B O 1
ATOM 1875 N N . SER B 2 73 ? 49.713 24.116 -0.574 1.00 61.26 73 SER B N 1
ATOM 1876 C CA . SER B 2 73 ? 48.254 24.174 -0.511 1.00 67.21 73 SER B CA 1
ATOM 1877 C C . SER B 2 73 ? 47.719 22.896 0.128 1.00 69.81 73 SER B C 1
ATOM 1878 O O . SER B 2 73 ? 47.912 21.798 -0.409 1.00 68.56 73 SER B O 1
ATOM 1881 N N . ALA B 2 74 ? 47.055 23.038 1.259 1.00 76.51 74 ALA B N 1
ATOM 1882 C CA . ALA B 2 74 ? 46.645 21.884 2.033 1.00 82.30 74 ALA B CA 1
ATOM 1883 C C . ALA B 2 74 ? 45.376 21.271 1.450 1.00 87.38 74 ALA B C 1
ATOM 1884 O O . ALA B 2 74 ? 44.611 21.945 0.756 1.00 86.98 74 ALA B O 1
ATOM 1886 N N . PRO B 2 75 ? 45.116 19.958 1.672 1.00 82.60 75 PRO B N 1
ATOM 1887 C CA . PRO B 2 75 ? 43.973 19.281 1.041 1.00 84.43 75 PRO B CA 1
ATOM 1888 C C . PRO B 2 75 ? 42.550 19.544 1.560 1.00 93.02 75 PRO B C 1
ATOM 1889 O O . PRO B 2 75 ? 41.740 19.971 0.774 1.00 96.08 75 PRO B O 1
ATOM 1893 N N . VAL B 2 76 ? 42.265 19.240 2.827 1.00 95.38 76 VAL B N 1
ATOM 1894 C CA . VAL B 2 76 ? 40.883 19.429 3.367 1.00 100.52 76 VAL B CA 1
ATOM 1895 C C . VAL B 2 76 ? 40.793 20.801 4.036 1.00 107.75 76 VAL B C 1
ATOM 1896 O O . VAL B 2 76 ? 39.784 21.495 3.833 1.00 108.87 76 VAL B O 1
ATOM 1900 N N . THR B 2 77 ? 41.823 21.172 4.792 1.00 112.72 77 THR B N 1
ATOM 1901 C CA . THR B 2 77 ? 41.856 22.505 5.436 1.00 115.33 77 THR B CA 1
ATOM 1902 C C . THR B 2 77 ? 41.638 23.566 4.363 1.00 112.27 77 THR B C 1
ATOM 1903 O O . THR B 2 77 ? 40.987 24.574 4.683 1.00 116.26 77 THR B O 1
ATOM 1907 N N . ARG B 2 78 ? 42.178 23.343 3.161 1.00 109.12 78 ARG B N 1
ATOM 1908 C CA . ARG B 2 78 ? 42.086 24.320 2.046 1.00 104.57 78 ARG B CA 1
ATOM 1909 C C . ARG B 2 78 ? 43.060 25.466 2.330 1.00 104.02 78 ARG B C 1
ATOM 1910 O O . ARG B 2 78 ? 43.176 26.354 1.474 1.00 104.22 78 ARG B O 1
ATOM 1918 N N . GLN B 2 79 ? 43.770 25.416 3.458 1.00 114.04 79 GLN B N 1
ATOM 1919 C CA . GLN B 2 79 ? 44.641 26.555 3.857 1.00 108.57 79 GLN B CA 1
ATOM 1920 C C . GLN B 2 79 ? 46.082 26.369 3.382 1.00 104.03 79 GLN B C 1
ATOM 1921 O O . GLN B 2 79 ? 46.730 25.405 3.815 1.00 101.88 79 GLN B O 1
ATOM 1927 N N . SER B 2 80 ? 46.563 27.285 2.549 1.00 86.97 80 SER B N 1
ATOM 1928 C CA . SER B 2 80 ? 47.952 27.263 2.114 1.00 78.80 80 SER B CA 1
ATOM 1929 C C . SER B 2 80 ? 48.822 28.100 3.055 1.00 73.77 80 SER B C 1
ATOM 1930 O O . SER B 2 80 ? 48.345 29.043 3.688 1.00 73.92 80 SER B O 1
ATOM 1933 N N . TRP B 2 81 ? 50.100 27.723 3.174 1.00 67.58 81 TRP B N 1
ATOM 1934 C CA . TRP B 2 81 ? 51.103 28.599 3.768 1.00 64.39 81 TRP B CA 1
ATOM 1935 C C . TRP B 2 81 ? 52.158 28.932 2.721 1.00 64.20 81 TRP B C 1
ATOM 1936 O O . TRP B 2 81 ? 52.299 28.238 1.707 1.00 61.55 81 TRP B O 1
ATOM 1947 N N . VAL B 2 82 ? 52.899 30.010 2.975 1.00 62.45 82 VAL B N 1
ATOM 1948 C CA . VAL B 2 82 ? 53.900 30.520 2.045 1.00 64.15 82 VAL B CA 1
ATOM 1949 C C . VAL B 2 82 ? 55.198 30.743 2.816 1.00 64.04 82 VAL B C 1
ATOM 1950 O O . VAL B 2 82 ? 55.257 31.599 3.698 1.00 62.61 82 VAL B O 1
ATOM 1954 N N . LEU B 2 83 ? 56.233 29.981 2.484 1.00 63.82 83 LEU B N 1
ATOM 1955 C CA . LEU B 2 83 ? 57.552 30.175 3.067 1.00 63.55 83 LEU B CA 1
ATOM 1956 C C . LEU B 2 83 ? 58.422 30.922 2.071 1.00 59.61 83 LEU B C 1
ATOM 1957 O O . LEU B 2 83 ? 58.493 30.543 0.901 1.00 56.32 83 LEU B O 1
ATOM 1962 N N . THR B 2 84 ? 59.084 31.975 2.535 1.00 58.76 84 THR B N 1
ATOM 1963 C CA . THR B 2 84 ? 60.049 32.707 1.724 1.00 60.69 84 THR B CA 1
ATOM 1964 C C . THR B 2 84 ? 61.387 32.747 2.463 1.00 61.51 84 THR B C 1
ATOM 1965 O O . THR B 2 84 ? 61.424 33.046 3.656 1.00 68.05 84 THR B O 1
ATOM 1969 N N . GLY B 2 85 ? 62.478 32.423 1.777 1.00 63.48 85 GLY B N 1
ATOM 1970 C CA . GLY B 2 85 ? 63.775 32.488 2.425 1.00 63.39 85 GLY B CA 1
ATOM 1971 C C . GLY B 2 85 ? 64.905 32.684 1.427 1.00 59.02 85 GLY B C 1
ATOM 1972 O O . GLY B 2 85 ? 64.680 32.914 0.244 1.00 60.11 85 GLY B O 1
ATOM 1973 N N . ASP B 2 86 ? 66.132 32.566 1.917 1.00 62.38 86 ASP B N 1
ATOM 1974 C CA . ASP B 2 86 ? 67.325 32.932 1.152 1.00 64.74 86 ASP B CA 1
ATOM 1975 C C . ASP B 2 86 ? 68.446 31.977 1.539 1.00 65.86 86 ASP B C 1
ATOM 1976 O O . ASP B 2 86 ? 68.839 31.938 2.709 1.00 65.45 86 ASP B O 1
ATOM 1981 N N . THR B 2 87 ? 68.967 31.206 0.574 1.00 65.93 87 THR B N 1
ATOM 1982 C CA . THR B 2 87 ? 69.977 30.208 0.937 1.00 64.55 87 THR B CA 1
ATOM 1983 C C . THR B 2 87 ? 71.323 30.809 1.339 1.00 69.03 87 THR B C 1
ATOM 1984 O O . THR B 2 87 ? 72.150 30.086 1.900 1.00 69.17 87 THR B O 1
ATOM 1988 N N . THR B 2 88 ? 71.579 32.092 1.080 1.00 69.25 88 THR B N 1
ATOM 1989 C CA . THR B 2 88 ? 72.874 32.630 1.479 1.00 69.53 88 THR B CA 1
ATOM 1990 C C . THR B 2 88 ? 72.890 33.030 2.948 1.00 72.00 88 THR B C 1
ATOM 1991 O O . THR B 2 88 ? 73.956 32.999 3.584 1.00 76.07 88 THR B O 1
ATOM 1995 N N . THR B 2 89 ? 71.738 33.410 3.505 1.00 69.30 89 THR B N 1
ATOM 1996 C CA . THR B 2 89 ? 71.620 33.656 4.939 1.00 69.93 89 THR B CA 1
ATOM 1997 C C . THR B 2 89 ? 71.042 32.476 5.689 1.00 65.28 89 THR B C 1
ATOM 1998 O O . THR B 2 89 ? 71.410 32.249 6.839 1.00 68.54 89 THR B O 1
ATOM 2002 N N . GLY B 2 90 ? 70.144 31.717 5.063 1.00 67.27 90 GLY B N 1
ATOM 2003 C CA . GLY B 2 90 ? 69.439 30.652 5.744 1.00 64.37 90 GLY B CA 1
ATOM 2004 C C . GLY B 2 90 ? 68.150 31.082 6.407 1.00 63.61 90 GLY B C 1
ATOM 2005 O O . GLY B 2 90 ? 67.354 30.217 6.813 1.00 61.89 90 GLY B O 1
ATOM 2006 N N . ALA B 2 91 ? 67.905 32.383 6.507 1.00 62.13 91 ALA B N 1
ATOM 2007 C CA . ALA B 2 91 ? 66.696 32.872 7.151 1.00 66.59 91 ALA B CA 1
ATOM 2008 C C . ALA B 2 91 ? 65.480 32.649 6.263 1.00 62.02 91 ALA B C 1
ATOM 2009 O O . ALA B 2 91 ? 65.586 32.566 5.036 1.00 65.49 91 ALA B O 1
ATOM 2011 N N . GLY B 2 92 ? 64.316 32.528 6.902 1.00 64.13 92 GLY B N 1
ATOM 2012 C CA . GLY B 2 92 ? 63.069 32.428 6.169 1.00 65.76 92 GLY B CA 1
ATOM 2013 C C . GLY B 2 92 ? 61.929 32.980 6.994 1.00 61.38 92 GLY B C 1
ATOM 2014 O O . GLY B 2 92 ? 62.034 33.140 8.202 1.00 62.65 92 GLY B O 1
ATOM 2015 N N . ARG B 2 93 ? 60.831 33.270 6.316 1.00 66.68 93 ARG B N 1
ATOM 2016 C CA . ARG B 2 93 ? 59.627 33.780 6.954 1.00 67.12 93 ARG B CA 1
ATOM 2017 C C . ARG B 2 93 ? 58.448 32.957 6.450 1.00 64.21 93 ARG B C 1
ATOM 2018 O O . ARG B 2 93 ? 58.455 32.492 5.310 1.00 59.72 93 ARG B O 1
ATOM 2026 N N . LEU B 2 94 ? 57.444 32.767 7.309 1.00 66.85 94 LEU B N 1
ATOM 2027 C CA . LEU B 2 94 ? 56.336 31.863 7.021 1.00 68.68 94 LEU B CA 1
ATOM 2028 C C . LEU B 2 94 ? 55.016 32.570 7.295 1.00 64.87 94 LEU B C 1
ATOM 2029 O O . LEU B 2 94 ? 54.725 32.922 8.436 1.00 67.53 94 LEU B O 1
ATOM 2034 N N . GLU B 2 95 ? 54.216 32.759 6.252 1.00 70.54 95 GLU B N 1
ATOM 2035 C CA . GLU B 2 95 ? 52.949 33.474 6.337 1.00 68.91 95 GLU B CA 1
ATOM 2036 C C . GLU B 2 95 ? 51.777 32.543 6.055 1.00 66.68 95 GLU B C 1
ATOM 2037 O O . GLU B 2 95 ? 51.911 31.539 5.352 1.00 65.67 95 GLU B O 1
ATOM 2043 N N . GLY B 2 96 ? 50.616 32.900 6.611 1.00 68.48 96 GLY B N 1
ATOM 2044 C CA . GLY B 2 96 ? 49.352 32.284 6.262 1.00 70.52 96 GLY B CA 1
ATOM 2045 C C . GLY B 2 96 ? 48.723 31.456 7.363 1.00 74.04 96 GLY B C 1
ATOM 2046 O O . GLY B 2 96 ? 47.525 31.147 7.278 1.00 73.22 96 GLY B O 1
ATOM 2047 N N . LEU B 2 97 ? 49.485 31.095 8.392 1.00 72.86 97 LEU B N 1
ATOM 2048 C CA . LEU B 2 97 ? 48.983 30.260 9.472 1.00 78.63 97 LEU B CA 1
ATOM 2049 C C . LEU B 2 97 ? 48.319 31.100 10.562 1.00 82.62 97 LEU B C 1
ATOM 2050 O O . LEU B 2 97 ? 48.568 32.301 10.707 1.00 83.89 97 LEU B O 1
ATOM 2055 N N . ASP B 2 98 ? 47.473 30.439 11.343 1.00 85.89 98 ASP B N 1
ATOM 2056 C CA . ASP B 2 98 ? 46.802 31.110 12.448 1.00 92.12 98 ASP B CA 1
ATOM 2057 C C . ASP B 2 98 ? 47.816 31.589 13.486 1.00 91.26 98 ASP B C 1
ATOM 2058 O O . ASP B 2 98 ? 48.670 30.823 13.945 1.00 86.01 98 ASP B O 1
ATOM 2063 N N . GLY B 2 99 ? 47.718 32.866 13.849 1.00 90.83 99 GLY B N 1
ATOM 2064 C CA . GLY B 2 99 ? 48.656 33.477 14.767 1.00 86.42 99 GLY B CA 1
ATOM 2065 C C . GLY B 2 99 ? 49.326 34.648 14.097 1.00 87.57 99 GLY B C 1
ATOM 2066 O O . GLY B 2 99 ? 49.644 35.648 14.744 1.00 86.94 99 GLY B O 1
ATOM 2067 N N . GLY B 2 100 ? 49.503 34.544 12.779 1.00 86.68 100 GLY B N 1
ATOM 2068 C CA . GLY B 2 100 ? 50.231 35.533 12.019 1.00 81.40 100 GLY B CA 1
ATOM 2069 C C . GLY B 2 100 ? 51.587 35.013 11.588 1.00 78.78 100 GLY B C 1
ATOM 2070 O O . GLY B 2 100 ? 51.937 33.855 11.821 1.00 82.61 100 GLY B O 1
ATOM 2071 N N . PRO B 2 101 ? 52.407 35.899 11.016 1.00 77.63 101 PRO B N 1
ATOM 2072 C CA . PRO B 2 101 ? 53.631 35.451 10.337 1.00 78.39 101 PRO B CA 1
ATOM 2073 C C . PRO B 2 101 ? 54.809 35.220 11.288 1.00 74.75 101 PRO B C 1
ATOM 2074 O O . PRO B 2 101 ? 55.095 36.015 12.188 1.00 79.98 101 PRO B O 1
ATOM 2078 N N . ARG B 2 102 ? 55.532 34.141 11.037 1.00 73.92 102 ARG B N 1
ATOM 2079 C CA . ARG B 2 102 ? 56.670 33.757 11.851 1.00 72.25 102 ARG B CA 1
ATOM 2080 C C . ARG B 2 102 ? 57.933 33.884 11.027 1.00 70.43 102 ARG B C 1
ATOM 2081 O O . ARG B 2 102 ? 57.929 33.647 9.819 1.00 71.68 102 ARG B O 1
ATOM 2089 N N . ALA B 2 103 ? 59.021 34.257 11.694 1.00 69.91 103 ALA B N 1
ATOM 2090 C CA . ALA B 2 103 ? 60.290 34.462 11.013 1.00 68.70 103 ALA B CA 1
ATOM 2091 C C . ALA B 2 103 ? 61.428 34.093 11.961 1.00 65.75 103 ALA B C 1
ATOM 2092 O O . ALA B 2 103 ? 61.248 34.030 13.181 1.00 66.46 103 ALA B O 1
ATOM 2094 N N . GLY B 2 104 ? 62.590 33.804 11.382 1.00 65.77 104 GLY B N 1
ATOM 2095 C CA . GLY B 2 104 ? 63.761 33.470 12.180 1.00 65.27 104 GLY B CA 1
ATOM 2096 C C . GLY B 2 104 ? 64.954 33.134 11.306 1.00 65.03 104 GLY B C 1
ATOM 2097 O O . GLY B 2 104 ? 64.857 33.036 10.077 1.00 63.80 104 GLY B O 1
ATOM 2098 N N . ALA B 2 105 ? 66.088 32.924 11.976 1.00 65.57 105 ALA B N 1
ATOM 2099 C CA . ALA B 2 105 ? 67.373 32.797 11.298 1.00 59.32 105 ALA B CA 1
ATOM 2100 C C . ALA B 2 105 ? 67.496 31.524 10.484 1.00 61.89 105 ALA B C 1
ATOM 2101 O O . ALA B 2 105 ? 68.292 31.492 9.539 1.00 62.54 105 ALA B O 1
ATOM 2103 N N . ASP B 2 106 ? 66.759 30.474 10.840 1.00 59.18 106 ASP B N 1
ATOM 2104 C CA . ASP B 2 106 ? 66.809 29.194 10.140 1.00 63.53 106 ASP B CA 1
ATOM 2105 C C . ASP B 2 106 ? 65.421 28.899 9.577 1.00 61.16 106 ASP B C 1
ATOM 2106 O O . ASP B 2 106 ? 64.498 28.585 10.329 1.00 59.59 106 ASP B O 1
ATOM 2111 N N . ALA B 2 107 ? 65.278 28.987 8.252 1.00 63.92 107 ALA B N 1
ATOM 2112 C CA . ALA B 2 107 ? 63.974 28.752 7.631 1.00 64.73 107 ALA B CA 1
ATOM 2113 C C . ALA B 2 107 ? 63.480 27.322 7.850 1.00 63.62 107 ALA B C 1
ATOM 2114 O O . ALA B 2 107 ? 62.265 27.098 7.949 1.00 62.03 107 ALA B O 1
ATOM 2116 N N . GLU B 2 108 ? 64.388 26.341 7.923 1.00 62.09 108 GLU B N 1
ATOM 2117 C CA . GLU B 2 108 ? 63.957 24.975 8.230 1.00 62.39 108 GLU B CA 1
ATOM 2118 C C . GLU B 2 108 ? 63.367 24.899 9.629 1.00 62.75 108 GLU B C 1
ATOM 2119 O O . GLU B 2 108 ? 62.398 24.171 9.868 1.00 63.67 108 GLU B O 1
ATOM 2125 N N . GLN B 2 109 ? 63.920 25.662 10.568 1.00 64.69 109 GLN B N 1
ATOM 2126 C CA . GLN B 2 109 ? 63.422 25.590 11.935 1.00 61.70 109 GLN B CA 1
ATOM 2127 C C . GLN B 2 109 ? 62.138 26.391 12.101 1.00 64.24 109 GLN B C 1
ATOM 2128 O O . GLN B 2 109 ? 61.240 25.969 12.833 1.00 65.90 109 GLN B O 1
ATOM 2134 N N . VAL B 2 110 ? 62.031 27.546 11.437 1.00 63.34 110 VAL B N 1
ATOM 2135 C CA . VAL B 2 110 ? 60.759 28.267 11.409 1.00 63.68 110 VAL B CA 1
ATOM 2136 C C . VAL B 2 110 ? 59.638 27.332 10.959 1.00 66.05 110 VAL B C 1
ATOM 2137 O O . VAL B 2 110 ? 58.610 27.190 11.639 1.00 62.03 110 VAL B O 1
ATOM 2141 N N . LEU B 2 111 ? 59.833 26.662 9.811 1.00 62.43 111 LEU B N 1
ATOM 2142 C CA . LEU B 2 111 ? 58.799 25.759 9.312 1.00 63.61 111 LEU B CA 1
ATOM 2143 C C . LEU B 2 111 ? 58.552 24.623 10.299 1.00 63.90 111 LEU B C 1
ATOM 2144 O O . LEU B 2 111 ? 57.399 24.279 10.577 1.00 60.31 111 LEU B O 1
ATOM 2149 N N . LEU B 2 112 ? 59.621 24.080 10.894 1.00 61.11 112 LEU B N 1
ATOM 2150 C CA . LEU B 2 112 ? 59.473 22.967 11.826 1.00 62.00 112 LEU B CA 1
ATOM 2151 C C . LEU B 2 112 ? 58.625 23.343 13.044 1.00 68.80 112 LEU B C 1
ATOM 2152 O O . LEU B 2 112 ? 57.714 22.594 13.435 1.00 65.65 112 LEU B O 1
ATOM 2157 N N . GLU B 2 113 ? 58.908 24.498 13.668 1.00 62.88 113 GLU B N 1
ATOM 2158 C CA . GLU B 2 113 ? 58.157 24.869 14.865 1.00 66.00 113 GLU B CA 1
ATOM 2159 C C . GLU B 2 113 ? 56.702 25.183 14.551 1.00 66.96 113 GLU B C 1
ATOM 2160 O O . GLU B 2 113 ? 55.827 24.963 15.397 1.00 65.04 113 GLU B O 1
ATOM 2166 N N . ALA B 2 114 ? 56.419 25.684 13.345 1.00 64.43 114 ALA B N 1
ATOM 2167 C CA . ALA B 2 114 ? 55.074 26.160 13.052 1.00 67.68 114 ALA B CA 1
ATOM 2168 C C . ALA B 2 114 ? 54.139 25.046 12.593 1.00 69.42 114 ALA B C 1
ATOM 2169 O O . ALA B 2 114 ? 52.932 25.124 12.837 1.00 69.05 114 ALA B O 1
ATOM 2171 N N . THR B 2 115 ? 54.660 24.017 11.922 1.00 65.49 115 THR B N 1
ATOM 2172 C CA . THR B 2 115 ? 53.823 22.981 11.349 1.00 66.52 115 THR B CA 1
ATOM 2173 C C . THR B 2 115 ? 54.143 21.574 11.839 1.00 68.56 115 THR B C 1
ATOM 2174 O O . THR B 2 115 ? 53.341 20.659 11.601 1.00 69.52 115 THR B O 1
ATOM 2178 N N . GLY B 2 116 ? 55.277 21.366 12.505 1.00 68.25 116 GLY B N 1
ATOM 2179 C CA . GLY B 2 116 ? 55.761 20.019 12.759 1.00 63.13 116 GLY B CA 1
ATOM 2180 C C . GLY B 2 116 ? 56.335 19.303 11.549 1.00 64.66 116 GLY B C 1
ATOM 2181 O O . GLY B 2 116 ? 56.634 18.102 11.646 1.00 64.67 116 GLY B O 1
ATOM 2182 N N . TRP B 2 117 ? 56.492 19.992 10.410 1.00 58.82 117 TRP B N 1
ATOM 2183 C CA . TRP B 2 117 ? 57.056 19.407 9.199 1.00 60.37 117 TRP B CA 1
ATOM 2184 C C . TRP B 2 117 ? 58.557 19.668 9.146 1.00 62.62 117 TRP B C 1
ATOM 2185 O O . TRP B 2 117 ? 58.994 20.810 9.305 1.00 61.64 117 TRP B O 1
ATOM 2196 N N . THR B 2 118 ? 59.331 18.626 8.863 1.00 58.15 118 THR B N 1
ATOM 2197 C CA . THR B 2 118 ? 60.743 18.751 8.529 1.00 57.44 118 THR B CA 1
ATOM 2198 C C . THR B 2 118 ? 60.950 18.599 7.033 1.00 59.92 118 THR B C 1
ATOM 2199 O O . THR B 2 118 ? 60.650 17.546 6.460 1.00 61.31 118 THR B O 1
ATOM 2203 N N . ILE B 2 119 ? 61.459 19.658 6.414 1.00 56.58 119 ILE B N 1
ATOM 2204 C CA . ILE B 2 119 ? 61.910 19.662 5.029 1.00 55.48 119 ILE B CA 1
ATOM 2205 C C . ILE B 2 119 ? 63.200 20.469 5.023 1.00 55.36 119 ILE B C 1
ATOM 2206 O O . ILE B 2 119 ? 63.220 21.592 5.543 1.00 57.50 119 ILE B O 1
ATOM 2211 N N . PRO B 2 120 ? 64.261 19.987 4.437 1.00 56.19 120 PRO B N 1
ATOM 2212 C CA . PRO B 2 120 ? 65.518 20.772 4.479 1.00 59.44 120 PRO B CA 1
ATOM 2213 C C . PRO B 2 120 ? 65.484 21.884 3.434 1.00 58.92 120 PRO B C 1
ATOM 2214 O O . PRO B 2 120 ? 66.023 21.766 2.331 1.00 58.78 120 PRO B O 1
ATOM 2218 N N . VAL B 2 121 ? 64.830 23.010 3.758 1.00 54.04 121 VAL B N 1
ATOM 2219 C CA . VAL B 2 121 ? 64.496 23.926 2.664 1.00 55.32 121 VAL B CA 1
ATOM 2220 C C . VAL B 2 121 ? 65.725 24.601 2.087 1.00 58.01 121 VAL B C 1
ATOM 2221 O O . VAL B 2 121 ? 65.742 24.951 0.899 1.00 62.18 121 VAL B O 1
ATOM 2225 N N . ASN B 2 122 ? 66.766 24.810 2.879 1.00 53.75 122 ASN B N 1
ATOM 2226 C CA . ASN B 2 122 ? 67.898 25.534 2.319 1.00 59.46 122 ASN B CA 1
ATOM 2227 C C . ASN B 2 122 ? 68.730 24.670 1.384 1.00 61.79 122 ASN B C 1
ATOM 2228 O O . ASN B 2 122 ? 69.492 25.212 0.565 1.00 62.00 122 ASN B O 1
ATOM 2233 N N . GLN B 2 123 ? 68.561 23.348 1.442 1.00 56.48 123 GLN B N 1
ATOM 2234 C CA . GLN B 2 123 ? 69.300 22.460 0.556 1.00 59.70 123 GLN B CA 1
ATOM 2235 C C . GLN B 2 123 ? 68.500 22.009 -0.658 1.00 57.56 123 GLN B C 1
ATOM 2236 O O . GLN B 2 123 ? 69.105 21.638 -1.664 1.00 56.85 123 GLN B O 1
ATOM 2242 N N . MET B 2 124 ? 67.171 22.010 -0.578 1.00 56.24 124 MET B N 1
ATOM 2243 C CA . MET B 2 124 ? 66.340 21.580 -1.703 1.00 52.01 124 MET B CA 1
ATOM 2244 C C . MET B 2 124 ? 66.641 22.254 -3.038 1.00 53.01 124 MET B C 1
ATOM 2245 O O . MET B 2 124 ? 66.549 21.559 -4.068 1.00 51.15 124 MET B O 1
ATOM 2250 N N . PRO B 2 125 ? 66.932 23.568 -3.129 1.00 51.07 125 PRO B N 1
ATOM 2251 C CA . PRO B 2 125 ? 67.071 24.162 -4.463 1.00 51.74 125 PRO B CA 1
ATOM 2252 C C . PRO B 2 125 ? 68.106 23.455 -5.296 1.00 53.35 125 PRO B C 1
ATOM 2253 O O . PRO B 2 125 ? 67.971 23.401 -6.524 1.00 52.62 125 PRO B O 1
ATOM 2257 N N . ASP B 2 126 ? 69.114 22.860 -4.664 1.00 52.55 126 ASP B N 1
ATOM 2258 C CA . ASP B 2 126 ? 70.096 22.074 -5.409 1.00 55.00 126 ASP B CA 1
ATOM 2259 C C . ASP B 2 126 ? 69.666 20.612 -5.552 1.00 50.61 126 ASP B C 1
ATOM 2260 O O . ASP B 2 126 ? 69.688 20.041 -6.653 1.00 51.82 126 ASP B O 1
ATOM 2265 N N . TRP B 2 127 ? 69.237 20.002 -4.448 1.00 54.14 127 TRP B N 1
ATOM 2266 C CA . TRP B 2 127 ? 68.895 18.579 -4.458 1.00 50.23 127 TRP B CA 1
ATOM 2267 C C . TRP B 2 127 ? 67.769 18.270 -5.440 1.00 49.33 127 TRP B C 1
ATOM 2268 O O . TRP B 2 127 ? 67.855 17.303 -6.207 1.00 46.85 127 TRP B O 1
ATOM 2279 N N . VAL B 2 128 ? 66.725 19.106 -5.472 1.00 50.80 128 VAL B N 1
ATOM 2280 C CA . VAL B 2 128 ? 65.578 18.836 -6.341 1.00 49.72 128 VAL B CA 1
ATOM 2281 C C . VAL B 2 128 ? 65.982 18.901 -7.805 1.00 47.82 128 VAL B C 1
ATOM 2282 O O . VAL B 2 128 ? 65.400 18.214 -8.654 1.00 45.65 128 VAL B O 1
ATOM 2286 N N . ARG B 2 129 ? 67.046 19.618 -8.132 1.00 50.06 129 ARG B N 1
ATOM 2287 C CA . ARG B 2 129 ? 67.571 19.555 -9.491 1.00 50.80 129 ARG B CA 1
ATOM 2288 C C . ARG B 2 129 ? 68.653 18.478 -9.677 1.00 52.74 129 ARG B C 1
ATOM 2289 O O . ARG B 2 129 ? 69.296 18.439 -10.729 1.00 46.95 129 ARG B O 1
ATOM 2297 N N . ALA B 2 130 ? 68.858 17.607 -8.681 1.00 49.20 130 ALA B N 1
ATOM 2298 C CA . ALA B 2 130 ? 69.936 16.615 -8.686 1.00 49.65 130 ALA B CA 1
ATOM 2299 C C . ALA B 2 130 ? 71.306 17.270 -8.828 1.00 52.36 130 ALA B C 1
ATOM 2300 O O . ALA B 2 130 ? 72.173 16.777 -9.545 1.00 56.32 130 ALA B O 1
ATOM 2302 N N . LEU B 2 131 ? 71.509 18.384 -8.129 1.00 54.63 131 LEU B N 1
ATOM 2303 C CA . LEU B 2 131 ? 72.809 19.028 -8.010 1.00 53.64 131 LEU B CA 1
ATOM 2304 C C . LEU B 2 131 ? 73.272 18.974 -6.563 1.00 56.54 131 LEU B C 1
ATOM 2305 O O . LEU B 2 131 ? 72.458 18.983 -5.637 1.00 55.04 131 LEU B O 1
ATOM 2310 N N . ARG B 2 132 ? 74.573 18.960 -6.349 1.00 52.94 132 ARG B N 1
ATOM 2311 C CA . ARG B 2 132 ? 75.016 19.065 -4.967 1.00 60.72 132 ARG B CA 1
ATOM 2312 C C . ARG B 2 132 ? 75.272 20.525 -4.603 1.00 64.97 132 ARG B C 1
ATOM 2313 O O . ARG B 2 132 ? 75.525 21.367 -5.469 1.00 64.72 132 ARG B O 1
ATOM 2321 N N . ILE B 2 133 ? 75.157 20.824 -3.309 1.00 63.96 133 ILE B N 1
ATOM 2322 C CA . ILE B 2 133 ? 75.357 22.184 -2.831 1.00 67.76 133 ILE B CA 1
ATOM 2323 C C . ILE B 2 133 ? 76.827 22.558 -2.961 1.00 70.14 133 ILE B C 1
ATOM 2324 O O . ILE B 2 133 ? 77.717 21.722 -2.788 1.00 69.72 133 ILE B O 1
ATOM 2329 N N . ALA B 2 134 ? 77.085 23.812 -3.306 1.00 71.56 134 ALA B N 1
ATOM 2330 C CA . ALA B 2 134 ? 78.442 24.335 -3.330 1.00 75.74 134 ALA B CA 1
ATOM 2331 C C . ALA B 2 134 ? 78.853 24.813 -1.936 1.00 74.57 134 ALA B C 1
ATOM 2332 O O . ALA B 2 134 ? 78.034 25.318 -1.162 1.00 76.66 134 ALA B O 1
ATOM 2334 N N . ASP B 2 135 ? 80.138 24.649 -1.619 1.00 77.56 135 ASP B N 1
ATOM 2335 C CA . ASP B 2 135 ? 80.690 25.064 -0.319 1.00 79.79 135 ASP B CA 1
ATOM 2336 C C . ASP B 2 135 ? 80.015 24.345 0.846 1.00 83.24 135 ASP B C 1
ATOM 2337 O O . ASP B 2 135 ? 79.787 24.928 1.907 1.00 84.10 135 ASP B O 1
ATOM 2342 N N . ALA B 2 136 ? 79.698 23.065 0.661 1.00 93.20 136 ALA B N 1
ATOM 2343 C CA . ALA B 2 136 ? 78.907 22.332 1.640 1.00 93.50 136 ALA B CA 1
ATOM 2344 C C . ALA B 2 136 ? 79.620 21.157 2.280 1.00 91.99 136 ALA B C 1
ATOM 2345 O O . ALA B 2 136 ? 79.152 20.672 3.316 1.00 96.80 136 ALA B O 1
ATOM 2347 N N . GLY B 2 137 ? 80.713 20.679 1.709 1.00 82.92 137 GLY B N 1
ATOM 2348 C CA . GLY B 2 137 ? 81.303 19.469 2.235 1.00 84.02 137 GLY B CA 1
ATOM 2349 C C . GLY B 2 137 ? 81.041 18.313 1.298 1.00 82.45 137 GLY B C 1
ATOM 2350 O O . GLY B 2 137 ? 79.881 18.011 0.991 1.00 78.94 137 GLY B O 1
ATOM 2351 N N . ALA B 2 138 ? 82.123 17.679 0.837 1.00 78.10 138 ALA B N 1
ATOM 2352 C CA . ALA B 2 138 ? 82.096 16.663 -0.209 1.00 76.93 138 ALA B CA 1
ATOM 2353 C C . ALA B 2 138 ? 80.866 15.766 -0.122 1.00 74.82 138 ALA B C 1
ATOM 2354 O O . ALA B 2 138 ? 80.518 15.258 0.949 1.00 79.64 138 ALA B O 1
ATOM 2356 N N . ALA B 2 139 ? 80.189 15.605 -1.248 1.00 75.99 139 ALA B N 1
ATOM 2357 C CA . ALA B 2 139 ? 78.982 14.809 -1.342 1.00 75.11 139 ALA B CA 1
ATOM 2358 C C . ALA B 2 139 ? 79.321 13.457 -1.948 1.00 78.74 139 ALA B C 1
ATOM 2359 O O . ALA B 2 139 ? 80.038 13.384 -2.950 1.00 78.83 139 ALA B O 1
ATOM 2361 N N . ARG B 2 140 ? 78.833 12.391 -1.329 1.00 80.01 140 ARG B N 1
ATOM 2362 C CA . ARG B 2 140 ? 78.936 11.070 -1.931 1.00 80.48 140 ARG B CA 1
ATOM 2363 C C . ARG B 2 140 ? 77.865 10.963 -3.004 1.00 76.31 140 ARG B C 1
ATOM 2364 O O . ARG B 2 140 ? 76.692 11.244 -2.739 1.00 74.99 140 ARG B O 1
ATOM 2372 N N . VAL B 2 141 ? 78.270 10.586 -4.219 1.00 73.53 141 VAL B N 1
ATOM 2373 C CA . VAL B 2 141 ? 77.374 10.515 -5.363 1.00 68.14 141 VAL B CA 1
ATOM 2374 C C . VAL B 2 141 ? 77.494 9.140 -6.005 1.00 69.82 141 VAL B C 1
ATOM 2375 O O . VAL B 2 141 ? 78.597 8.704 -6.345 1.00 72.34 141 VAL B O 1
ATOM 2379 N N . ASP B 2 142 ? 76.364 8.471 -6.180 1.00 65.89 142 ASP B N 1
ATOM 2380 C CA . ASP B 2 142 ? 76.259 7.248 -6.955 1.00 63.85 142 ASP B CA 1
ATOM 2381 C C . ASP B 2 142 ? 75.494 7.544 -8.234 1.00 61.87 142 ASP B C 1
ATOM 2382 O O . ASP B 2 142 ? 74.481 8.257 -8.213 1.00 60.54 142 ASP B O 1
ATOM 2387 N N . LEU B 2 143 ? 75.987 7.001 -9.344 1.00 57.14 143 LEU B N 1
ATOM 2388 C CA . LEU B 2 143 ? 75.410 7.226 -10.656 1.00 60.71 143 LEU B CA 1
ATOM 2389 C C . LEU B 2 143 ? 74.550 6.037 -11.070 1.00 61.53 143 LEU B C 1
ATOM 2390 O O . LEU B 2 143 ? 74.797 4.898 -10.659 1.00 58.53 143 LEU B O 1
ATOM 2395 N N . ASP B 2 144 ? 73.514 6.316 -11.863 1.00 56.76 144 ASP B N 1
ATOM 2396 C CA . ASP B 2 144 ? 72.727 5.246 -12.452 1.00 60.64 144 ASP B CA 1
ATOM 2397 C C . ASP B 2 144 ? 73.465 4.758 -13.691 1.00 59.65 144 ASP B C 1
ATOM 2398 O O . ASP B 2 144 ? 74.532 5.272 -14.044 1.00 56.17 144 ASP B O 1
ATOM 2403 N N . GLU B 2 145 ? 72.891 3.784 -14.386 1.00 58.54 145 GLU B N 1
ATOM 2404 C CA . GLU B 2 145 ? 73.598 3.196 -15.517 1.00 60.89 145 GLU B CA 1
ATOM 2405 C C . GLU B 2 145 ? 73.822 4.189 -16.663 1.00 61.46 145 GLU B C 1
ATOM 2406 O O . GLU B 2 145 ? 74.630 3.899 -17.555 1.00 55.05 145 GLU B O 1
ATOM 2412 N N . HIS B 2 146 ? 73.136 5.348 -16.669 1.00 58.80 146 HIS B N 1
ATOM 2413 C CA . HIS B 2 146 ? 73.331 6.351 -17.716 1.00 59.31 146 HIS B CA 1
ATOM 2414 C C . HIS B 2 146 ? 74.269 7.484 -17.320 1.00 62.79 146 HIS B C 1
ATOM 2415 O O . HIS B 2 146 ? 74.513 8.375 -18.142 1.00 63.14 146 HIS B O 1
ATOM 2422 N N . GLY B 2 147 ? 74.785 7.485 -16.094 1.00 59.67 147 GLY B N 1
ATOM 2423 C CA . GLY B 2 147 ? 75.637 8.554 -15.622 1.00 57.33 147 GLY B CA 1
ATOM 2424 C C . GLY B 2 147 ? 74.913 9.702 -14.954 1.00 58.02 147 GLY B C 1
ATOM 2425 O O . GLY B 2 147 ? 75.528 10.757 -14.730 1.00 58.22 147 GLY B O 1
ATOM 2426 N N . ARG B 2 148 ? 73.616 9.546 -14.651 1.00 56.81 148 ARG B N 1
ATOM 2427 C CA . ARG B 2 148 ? 72.778 10.471 -13.910 1.00 55.96 148 ARG B CA 1
ATOM 2428 C C . ARG B 2 148 ? 72.893 10.174 -12.428 1.00 56.31 148 ARG B C 1
ATOM 2429 O O . ARG B 2 148 ? 73.061 9.012 -12.049 1.00 59.36 148 ARG B O 1
ATOM 2437 N N . PRO B 2 149 ? 72.807 11.179 -11.547 1.00 56.46 149 PRO B N 1
ATOM 2438 C CA . PRO B 2 149 ? 72.836 10.879 -10.112 1.00 53.51 149 PRO B CA 1
ATOM 2439 C C . PRO B 2 149 ? 71.692 9.939 -9.766 1.00 55.14 149 PRO B C 1
ATOM 2440 O O . PRO B 2 149 ? 70.562 10.127 -10.217 1.00 56.28 149 PRO B O 1
ATOM 2444 N N . ARG B 2 150 ? 72.005 8.906 -8.985 1.00 56.53 150 ARG B N 1
ATOM 2445 C CA . ARG B 2 150 ? 71.012 7.996 -8.424 1.00 61.42 150 ARG B CA 1
ATOM 2446 C C . ARG B 2 150 ? 70.766 8.237 -6.941 1.00 59.75 150 ARG B C 1
ATOM 2447 O O . ARG B 2 150 ? 69.608 8.284 -6.506 1.00 58.27 150 ARG B O 1
ATOM 2455 N N . THR B 2 151 ? 71.831 8.404 -6.159 1.00 56.50 151 THR B N 1
ATOM 2456 C CA . THR B 2 151 ? 71.785 8.731 -4.739 1.00 59.80 151 THR B CA 1
ATOM 2457 C C . THR B 2 151 ? 72.817 9.813 -4.455 1.00 65.94 151 THR B C 1
ATOM 2458 O O . THR B 2 151 ? 73.940 9.760 -4.978 1.00 65.87 151 THR B O 1
ATOM 2462 N N . VAL B 2 152 ? 72.452 10.783 -3.621 1.00 59.98 152 VAL B N 1
ATOM 2463 C CA . VAL B 2 152 ? 73.387 11.809 -3.172 1.00 60.06 152 VAL B CA 1
ATOM 2464 C C . VAL B 2 152 ? 73.328 11.842 -1.657 1.00 62.55 152 VAL B C 1
ATOM 2465 O O . VAL B 2 152 ? 72.234 11.941 -1.084 1.00 62.63 152 VAL B O 1
ATOM 2469 N N . GLN B 2 153 ? 74.490 11.707 -1.015 1.00 62.17 153 GLN B N 1
ATOM 2470 C CA . GLN B 2 153 ? 74.638 11.885 0.425 1.00 65.31 153 GLN B CA 1
ATOM 2471 C C . GLN B 2 153 ? 75.333 13.209 0.682 1.00 66.81 153 GLN B C 1
ATOM 2472 O O . GLN B 2 153 ? 76.447 13.435 0.202 1.00 67.67 153 GLN B O 1
ATOM 2478 N N . GLN B 2 154 ? 74.674 14.081 1.430 1.00 64.51 154 GLN B N 1
ATOM 2479 C CA . GLN B 2 154 ? 75.226 15.391 1.713 1.00 66.94 154 GLN B CA 1
ATOM 2480 C C . GLN B 2 154 ? 74.473 15.946 2.905 1.00 66.34 154 GLN B C 1
ATOM 2481 O O . GLN B 2 154 ? 73.260 15.756 3.017 1.00 65.14 154 GLN B O 1
ATOM 2487 N N . ASP B 2 155 ? 75.218 16.546 3.831 1.00 70.56 155 ASP B N 1
ATOM 2488 C CA . ASP B 2 155 ? 74.661 17.440 4.835 1.00 69.24 155 ASP B CA 1
ATOM 2489 C C . ASP B 2 155 ? 73.731 16.725 5.805 1.00 67.68 155 ASP B C 1
ATOM 2490 O O . ASP B 2 155 ? 72.813 17.345 6.344 1.00 65.54 155 ASP B O 1
ATOM 2495 N N . GLY B 2 156 ? 73.953 15.419 6.027 1.00 66.61 156 GLY B N 1
ATOM 2496 C CA . GLY B 2 156 ? 73.140 14.621 6.926 1.00 60.87 156 GLY B CA 1
ATOM 2497 C C . GLY B 2 156 ? 72.028 13.856 6.242 1.00 65.42 156 GLY B C 1
ATOM 2498 O O . GLY B 2 156 ? 71.428 12.964 6.869 1.00 63.70 156 GLY B O 1
ATOM 2499 N N . TRP B 2 157 ? 71.760 14.153 4.968 1.00 64.12 157 TRP B N 1
ATOM 2500 C CA . TRP B 2 157 ? 70.583 13.676 4.252 1.00 62.26 157 TRP B CA 1
ATOM 2501 C C . TRP B 2 157 ? 71.000 12.704 3.165 1.00 61.53 157 TRP B C 1
ATOM 2502 O O . TRP B 2 157 ? 72.059 12.876 2.550 1.00 63.08 157 TRP B O 1
ATOM 2513 N N . THR B 2 158 ? 70.172 11.682 2.936 1.00 60.31 158 THR B N 1
ATOM 2514 C CA . THR B 2 158 ? 70.345 10.760 1.818 1.00 61.57 158 THR B CA 1
ATOM 2515 C C . THR B 2 158 ? 69.212 11.008 0.826 1.00 58.52 158 THR B C 1
ATOM 2516 O O . THR B 2 158 ? 68.041 10.995 1.205 1.00 57.29 158 THR B O 1
ATOM 2520 N N . ILE B 2 159 ? 69.562 11.272 -0.430 1.00 59.97 159 ILE B N 1
ATOM 2521 C CA . ILE B 2 159 ? 68.605 11.719 -1.445 1.00 58.51 159 ILE B CA 1
ATOM 2522 C C . ILE B 2 159 ? 68.639 10.748 -2.604 1.00 55.05 159 ILE B C 1
ATOM 2523 O O . ILE B 2 159 ? 69.683 10.596 -3.253 1.00 57.21 159 ILE B O 1
ATOM 2528 N N . ASP B 2 160 ? 67.498 10.108 -2.876 1.00 54.21 160 ASP B N 1
ATOM 2529 C CA . ASP B 2 160 ? 67.357 9.128 -3.946 1.00 56.09 160 ASP B CA 1
ATOM 2530 C C . ASP B 2 160 ? 66.563 9.721 -5.095 1.00 54.17 160 ASP B C 1
ATOM 2531 O O . ASP B 2 160 ? 65.526 10.368 -4.883 1.00 56.89 160 ASP B O 1
ATOM 2536 N N . PHE B 2 161 ? 67.051 9.500 -6.308 1.00 53.39 161 PHE B N 1
ATOM 2537 C CA . PHE B 2 161 ? 66.414 9.981 -7.525 1.00 55.24 161 PHE B CA 1
ATOM 2538 C C . PHE B 2 161 ? 65.797 8.759 -8.214 1.00 57.94 161 PHE B C 1
ATOM 2539 O O . PHE B 2 161 ? 66.493 7.975 -8.863 1.00 56.79 161 PHE B O 1
ATOM 2547 N N . LEU B 2 162 ? 64.493 8.581 -8.044 1.00 51.84 162 LEU B N 1
ATOM 2548 C CA . LEU B 2 162 ? 63.833 7.350 -8.454 1.00 51.19 162 LEU B CA 1
ATOM 2549 C C . LEU B 2 162 ? 63.340 7.395 -9.888 1.00 56.54 162 LEU B C 1
ATOM 2550 O O . LEU B 2 162 ? 63.341 6.359 -10.563 1.00 53.64 162 LEU B O 1
ATOM 2555 N N . GLU B 2 163 ? 62.906 8.562 -10.378 1.00 52.05 163 GLU B N 1
ATOM 2556 C CA . GLU B 2 163 ? 62.439 8.682 -11.747 1.00 51.91 163 GLU B CA 1
ATOM 2557 C C . GLU B 2 163 ? 62.770 10.076 -12.267 1.00 52.41 163 GLU B C 1
ATOM 2558 O O . GLU B 2 163 ? 62.804 11.045 -11.505 1.00 45.53 163 GLU B O 1
ATOM 2564 N N . TRP B 2 164 ? 62.914 10.171 -13.583 1.00 50.73 164 TRP B N 1
ATOM 2565 C CA . TRP B 2 164 ? 63.348 11.381 -14.249 1.00 52.54 164 TRP B CA 1
ATOM 2566 C C . TRP B 2 164 ? 62.271 11.928 -15.179 1.00 52.94 164 TRP B C 1
ATOM 2567 O O . TRP B 2 164 ? 61.462 11.183 -15.747 1.00 52.03 164 TRP B O 1
ATOM 2578 N N . THR B 2 165 ? 62.252 13.238 -15.297 1.00 49.44 165 THR B N 1
ATOM 2579 C CA . THR B 2 165 ? 61.417 13.908 -16.286 1.00 52.98 165 THR B CA 1
ATOM 2580 C C . THR B 2 165 ? 62.064 13.777 -17.657 1.00 51.69 165 THR B C 1
ATOM 2581 O O . THR B 2 165 ? 63.280 13.971 -17.772 1.00 55.36 165 THR B O 1
ATOM 2585 N N . PRO B 2 166 ? 61.310 13.414 -18.707 1.00 53.86 166 PRO B N 1
ATOM 2586 C CA . PRO B 2 166 ? 61.869 13.409 -20.058 1.00 46.97 166 PRO B CA 1
ATOM 2587 C C . PRO B 2 166 ? 62.586 14.722 -20.355 1.00 52.70 166 PRO B C 1
ATOM 2588 O O . PRO B 2 166 ? 62.193 15.792 -19.873 1.00 49.84 166 PRO B O 1
ATOM 2592 N N . ALA B 2 167 ? 63.647 14.619 -21.148 1.00 53.33 167 ALA B N 1
ATOM 2593 C CA . ALA B 2 167 ? 64.364 15.751 -21.711 1.00 54.58 167 ALA B CA 1
ATOM 2594 C C . ALA B 2 167 ? 63.654 16.293 -22.952 1.00 53.79 167 ALA B C 1
ATOM 2595 O O . ALA B 2 167 ? 62.842 15.610 -23.588 1.00 57.15 167 ALA B O 1
ATOM 2597 N N . SER B 2 168 ? 63.994 17.536 -23.300 1.00 49.48 168 SER B N 1
ATOM 2598 C CA . SER B 2 168 ? 63.685 18.137 -24.588 1.00 54.36 168 SER B CA 1
ATOM 2599 C C . SER B 2 168 ? 64.856 19.032 -24.997 1.00 58.71 168 SER B C 1
ATOM 2600 O O . SER B 2 168 ? 65.797 19.239 -24.228 1.00 50.65 168 SER B O 1
ATOM 2603 N N . ALA B 2 169 ? 64.782 19.608 -26.205 1.00 54.71 169 ALA B N 1
ATOM 2604 C CA . ALA B 2 169 ? 65.828 20.545 -26.629 1.00 57.56 169 ALA B CA 1
ATOM 2605 C C . ALA B 2 169 ? 66.019 21.688 -25.628 1.00 56.92 169 ALA B C 1
ATOM 2606 O O . ALA B 2 169 ? 67.147 22.147 -25.414 1.00 56.63 169 ALA B O 1
ATOM 2608 N N . ALA B 2 170 ? 64.941 22.149 -24.983 1.00 53.69 170 ALA B N 1
ATOM 2609 C CA . ALA B 2 170 ? 65.020 23.292 -24.063 1.00 56.55 170 ALA B CA 1
ATOM 2610 C C . ALA B 2 170 ? 65.227 22.898 -22.599 1.00 59.19 170 ALA B C 1
ATOM 2611 O O . ALA B 2 170 ? 65.691 23.722 -21.805 1.00 58.79 170 ALA B O 1
ATOM 2613 N N . GLN B 2 171 ? 64.878 21.678 -22.209 1.00 56.71 171 GLN B N 1
ATOM 2614 C CA . GLN B 2 171 ? 64.804 21.301 -20.798 1.00 55.23 171 GLN B CA 1
ATOM 2615 C C . GLN B 2 171 ? 65.690 20.086 -20.551 1.00 56.72 171 GLN B C 1
ATOM 2616 O O . GLN B 2 171 ? 65.377 18.991 -21.062 1.00 54.50 171 GLN B O 1
ATOM 2622 N N . PRO B 2 172 ? 66.785 20.218 -19.799 1.00 54.54 172 PRO B N 1
ATOM 2623 C CA . PRO B 2 172 ? 67.604 19.040 -19.495 1.00 55.30 172 PRO B CA 1
ATOM 2624 C C . PRO B 2 172 ? 66.835 18.100 -18.583 1.00 55.86 172 PRO B C 1
ATOM 2625 O O . PRO B 2 172 ? 65.831 18.473 -17.963 1.00 53.18 172 PRO B O 1
ATOM 2629 N N . GLU B 2 173 ? 67.317 16.853 -18.526 1.00 52.85 173 GLU B N 1
ATOM 2630 C CA . GLU B 2 173 ? 66.778 15.861 -17.620 1.00 48.07 173 GLU B CA 1
ATOM 2631 C C . GLU B 2 173 ? 66.783 16.410 -16.218 1.00 50.18 173 GLU B C 1
ATOM 2632 O O . GLU B 2 173 ? 67.825 16.861 -15.717 1.00 50.67 173 GLU B O 1
ATOM 2638 N N . LEU B 2 174 ? 65.619 16.368 -15.586 1.00 48.65 174 LEU B N 1
ATOM 2639 C CA . LEU B 2 174 ? 65.436 16.809 -14.227 1.00 46.16 174 LEU B CA 1
ATOM 2640 C C . LEU B 2 174 ? 64.611 15.780 -13.476 1.00 49.42 174 LEU B C 1
ATOM 2641 O O . LEU B 2 174 ? 63.739 15.139 -14.064 1.00 48.91 174 LEU B O 1
ATOM 2646 N N . PRO B 2 175 ? 64.839 15.627 -12.174 1.00 47.22 175 PRO B N 1
ATOM 2647 C CA . PRO B 2 175 ? 64.141 14.580 -11.411 1.00 49.66 175 PRO B CA 1
ATOM 2648 C C . PRO B 2 175 ? 62.623 14.699 -11.517 1.00 52.03 175 PRO B C 1
ATOM 2649 O O . PRO B 2 175 ? 62.084 15.781 -11.735 1.00 50.59 175 PRO B O 1
ATOM 2653 N N . ARG B 2 176 ? 61.932 13.571 -11.368 1.00 49.42 176 ARG B N 1
ATOM 2654 C CA . ARG B 2 176 ? 60.480 13.555 -11.261 1.00 49.13 176 ARG B CA 1
ATOM 2655 C C . ARG B 2 176 ? 59.979 12.945 -9.965 1.00 49.01 176 ARG B C 1
ATOM 2656 O O . ARG B 2 176 ? 58.881 13.288 -9.534 1.00 49.46 176 ARG B O 1
ATOM 2664 N N . ARG B 2 177 ? 60.734 12.028 -9.351 1.00 48.00 177 ARG B N 1
ATOM 2665 C CA . ARG B 2 177 ? 60.361 11.430 -8.068 1.00 49.82 177 ARG B CA 1
ATOM 2666 C C . ARG B 2 177 ? 61.610 11.303 -7.201 1.00 49.60 177 ARG B C 1
ATOM 2667 O O . ARG B 2 177 ? 62.585 10.664 -7.593 1.00 48.19 177 ARG B O 1
ATOM 2675 N N . ILE B 2 178 ? 61.566 11.893 -6.025 1.00 51.51 178 ILE B N 1
ATOM 2676 C CA . ILE B 2 178 ? 62.684 11.951 -5.102 1.00 53.72 178 ILE B CA 1
ATOM 2677 C C . ILE B 2 178 ? 62.190 11.428 -3.760 1.00 54.25 178 ILE B C 1
ATOM 2678 O O . ILE B 2 178 ? 61.035 11.666 -3.391 1.00 53.63 178 ILE B O 1
ATOM 2683 N N . GLU B 2 179 ? 63.045 10.691 -3.056 1.00 48.45 179 GLU B N 1
ATOM 2684 C CA . GLU B 2 179 ? 62.864 10.419 -1.638 1.00 53.10 179 GLU B CA 1
ATOM 2685 C C . 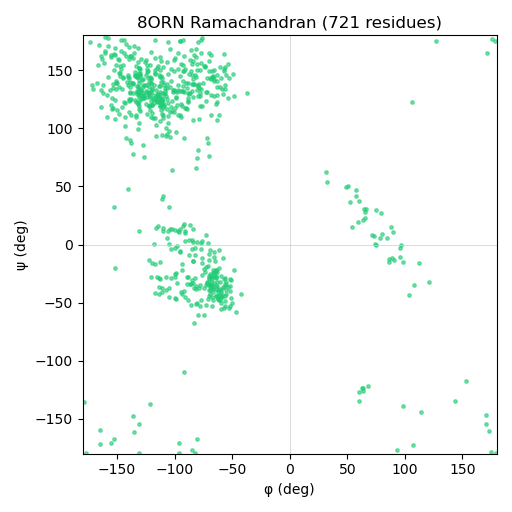GLU B 2 179 ? 64.126 10.810 -0.897 1.00 52.95 179 GLU B C 1
ATOM 2686 O O . GLU B 2 179 ? 65.221 10.381 -1.261 1.00 58.11 179 GLU B O 1
ATOM 2692 N N . ALA B 2 180 ? 63.977 11.642 0.119 1.00 57.27 180 ALA B N 1
ATOM 2693 C CA . ALA B 2 180 ? 65.084 12.123 0.922 1.00 57.45 180 ALA B CA 1
ATOM 2694 C C . ALA B 2 180 ? 64.845 11.720 2.372 1.00 58.64 180 ALA B C 1
ATOM 2695 O O . ALA B 2 180 ? 63.709 11.771 2.856 1.00 59.59 180 ALA B O 1
ATOM 2697 N N . ARG B 2 181 ? 65.906 11.292 3.063 1.00 55.85 181 ARG B N 1
ATOM 2698 C CA . ARG B 2 181 ? 65.759 10.811 4.433 1.00 61.69 181 ARG B CA 1
ATOM 2699 C C . ARG B 2 181 ? 66.925 11.283 5.281 1.00 62.08 181 ARG B C 1
ATOM 2700 O O . ARG B 2 181 ? 68.061 11.400 4.803 1.00 59.00 181 ARG B O 1
ATOM 2708 N N . ASN B 2 182 ? 66.627 11.581 6.537 1.00 60.84 182 ASN B N 1
ATOM 2709 C CA . ASN B 2 182 ? 67.657 11.950 7.505 1.00 64.56 182 ASN B CA 1
ATOM 2710 C C . ASN B 2 182 ? 67.235 11.332 8.830 1.00 65.09 182 ASN B C 1
ATOM 2711 O O . ASN B 2 182 ? 66.370 11.879 9.523 1.00 66.65 182 ASN B O 1
ATOM 2716 N N . GLY B 2 183 ? 67.859 10.216 9.185 1.00 67.05 183 GLY B N 1
ATOM 2717 C CA . GLY B 2 183 ? 67.407 9.501 10.363 1.00 66.48 183 GLY B CA 1
ATOM 2718 C C . GLY B 2 183 ? 65.999 9.049 10.075 1.00 65.91 183 GLY B C 1
ATOM 2719 O O . GLY B 2 183 ? 65.747 8.402 9.058 1.00 66.97 183 GLY B O 1
ATOM 2720 N N . ASP B 2 184 ? 65.044 9.433 10.921 1.00 63.10 184 ASP B N 1
ATOM 2721 C CA . ASP B 2 184 ? 63.653 9.074 10.673 1.00 68.96 184 ASP B CA 1
ATOM 2722 C C . ASP B 2 184 ? 62.842 10.210 10.051 1.00 65.57 184 ASP B C 1
ATOM 2723 O O . ASP B 2 184 ? 61.615 10.117 9.995 1.00 67.40 184 ASP B O 1
ATOM 2728 N N . ALA B 2 185 ? 63.484 11.274 9.577 1.00 68.42 185 ALA B N 1
ATOM 2729 C CA . ALA B 2 185 ? 62.770 12.297 8.829 1.00 64.20 185 ALA B CA 1
ATOM 2730 C C . ALA B 2 185 ? 62.763 11.883 7.368 1.00 63.20 185 ALA B C 1
ATOM 2731 O O . ALA B 2 185 ? 63.819 11.560 6.812 1.00 64.48 185 ALA B O 1
ATOM 2733 N N . LYS B 2 186 ? 61.576 11.897 6.755 1.00 55.79 186 LYS B N 1
ATOM 2734 C CA . LYS B 2 186 ? 61.380 11.376 5.416 1.00 59.51 186 LYS B CA 1
ATOM 2735 C C . LYS B 2 186 ? 60.626 12.386 4.574 1.00 61.81 186 LYS B C 1
ATOM 2736 O O . LYS B 2 186 ? 59.623 12.955 5.016 1.00 60.21 186 LYS B O 1
ATOM 2742 N N . VAL B 2 187 ? 61.105 12.586 3.355 1.00 58.40 187 VAL B N 1
ATOM 2743 C CA . VAL B 2 187 ? 60.442 13.424 2.381 1.00 58.47 187 VAL B CA 1
ATOM 2744 C C . VAL B 2 187 ? 60.269 12.611 1.103 1.00 56.58 187 VAL B C 1
ATOM 2745 O O . VAL B 2 187 ? 61.214 11.967 0.637 1.00 56.30 187 VAL B O 1
ATOM 2749 N N . ARG B 2 188 ? 59.057 12.598 0.566 1.00 52.35 188 ARG B N 1
ATOM 2750 C CA . ARG B 2 188 ? 58.800 12.072 -0.765 1.00 54.57 188 ARG B CA 1
ATOM 2751 C C . ARG B 2 188 ? 58.214 13.181 -1.614 1.00 54.36 188 ARG B C 1
ATOM 2752 O O . ARG B 2 188 ? 57.252 13.854 -1.206 1.00 50.30 188 ARG B O 1
ATOM 2760 N N . LEU B 2 189 ? 58.771 13.345 -2.803 1.00 54.11 189 LEU B N 1
ATOM 2761 C CA . LEU B 2 189 ? 58.398 14.447 -3.661 1.00 51.43 189 LEU B CA 1
ATOM 2762 C C . LEU B 2 189 ? 58.142 13.930 -5.065 1.00 51.12 189 LEU B C 1
ATOM 2763 O O . LEU B 2 189 ? 58.953 13.192 -5.636 1.00 53.11 189 LEU B O 1
ATOM 2768 N N . LEU B 2 190 ? 57.024 14.334 -5.617 1.00 49.15 190 LEU B N 1
ATOM 2769 C CA . LEU B 2 190 ? 56.710 14.147 -7.019 1.00 51.25 190 LEU B CA 1
ATOM 2770 C C . LEU B 2 190 ? 56.697 15.526 -7.666 1.00 50.77 190 LEU B C 1
ATOM 2771 O O . LEU B 2 190 ? 55.955 16.407 -7.213 1.00 52.09 190 LEU B O 1
ATOM 2776 N N . VAL B 2 191 ? 57.549 15.730 -8.674 1.00 47.49 191 VAL B N 1
ATOM 2777 C CA . VAL B 2 191 ? 57.570 16.984 -9.428 1.00 51.58 191 VAL B CA 1
ATOM 2778 C C . VAL B 2 191 ? 56.748 16.770 -10.685 1.00 50.20 191 VAL B C 1
ATOM 2779 O O . VAL B 2 191 ? 57.152 16.019 -11.572 1.00 48.72 191 VAL B O 1
ATOM 2783 N N . ASP B 2 192 ? 55.600 17.435 -10.771 1.00 47.37 192 ASP B N 1
ATOM 2784 C CA . ASP B 2 192 ? 54.709 17.243 -11.907 1.00 51.41 192 ASP B CA 1
ATOM 2785 C C . ASP B 2 192 ? 55.010 18.168 -13.081 1.00 52.76 192 ASP B C 1
ATOM 2786 O O . ASP B 2 192 ? 54.685 17.815 -14.217 1.00 53.55 192 ASP B O 1
ATOM 2791 N N . GLN B 2 193 ? 55.578 19.356 -12.842 1.00 47.60 193 GLN B N 1
ATOM 2792 C CA . GLN B 2 193 ? 55.751 20.351 -13.901 1.00 54.99 193 GLN B CA 1
ATOM 2793 C C . GLN B 2 193 ? 56.911 21.292 -13.594 1.00 50.78 193 GLN B C 1
ATOM 2794 O O . GLN B 2 193 ? 56.836 22.043 -12.624 1.00 50.29 193 GLN B O 1
ATOM 2800 N N . TRP B 2 194 ? 57.952 21.278 -14.436 1.00 51.87 194 TRP B N 1
ATOM 2801 C CA . TRP B 2 194 ? 59.068 22.207 -14.339 1.00 53.76 194 TRP B CA 1
ATOM 2802 C C . TRP B 2 194 ? 58.845 23.434 -15.217 1.00 58.27 194 TRP B C 1
ATOM 2803 O O . TRP B 2 194 ? 58.246 23.355 -16.295 1.00 54.04 194 TRP B O 1
ATOM 2814 N N . THR B 2 195 ? 59.402 24.560 -14.772 1.00 55.47 195 THR B N 1
ATOM 2815 C CA . THR B 2 195 ? 59.383 25.803 -15.531 1.00 53.10 195 THR B CA 1
ATOM 2816 C C . THR B 2 195 ? 60.749 26.441 -15.412 1.00 53.38 195 THR B C 1
ATOM 2817 O O . THR B 2 195 ? 61.212 26.644 -14.293 1.00 57.93 195 THR B O 1
ATOM 2821 N N . LEU B 2 196 ? 61.393 26.746 -16.547 1.00 59.70 196 LEU B N 1
ATOM 2822 C CA . LEU B 2 196 ? 62.812 27.103 -16.601 1.00 63.93 196 LEU B CA 1
ATOM 2823 C C . LEU B 2 196 ? 63.042 28.318 -17.500 1.00 67.80 196 LEU B C 1
ATOM 2824 O O . LEU B 2 196 ? 62.152 28.757 -18.223 1.00 70.52 196 LEU B O 1
ATOM 2829 N N . SER B 2 197 ? 64.272 28.848 -17.466 1.00 72.62 197 SER B N 1
ATOM 2830 C CA . SER B 2 197 ? 64.676 29.911 -18.385 1.00 76.62 197 SER B CA 1
ATOM 2831 C C . SER B 2 197 ? 64.804 29.362 -19.812 1.00 82.38 197 SER B C 1
ATOM 2832 O O . SER B 2 197 ? 65.132 28.187 -20.012 1.00 72.83 197 SER B O 1
ATOM 2835 N N . PRO B 2 198 ? 64.543 30.197 -20.831 1.00 108.34 198 PRO B N 1
ATOM 2836 C CA . PRO B 2 198 ? 64.682 29.788 -22.242 1.00 87.87 198 PRO B CA 1
ATOM 2837 C C . PRO B 2 198 ? 66.132 29.704 -22.765 1.00 84.05 198 PRO B C 1
ATOM 2838 O O . PRO B 2 198 ? 67.082 30.080 -22.075 1.00 77.57 198 PRO B O 1
ATOM 2842 N N . GLY C 1 3 ? 89.108 -8.285 -29.622 1.00 112.02 1 GLY C N 1
ATOM 2843 C CA . GLY C 1 3 ? 89.019 -7.553 -30.875 1.00 109.91 1 GLY C CA 1
ATOM 2844 C C . GLY C 1 3 ? 87.572 -7.350 -31.273 1.00 110.84 1 GLY C C 1
ATOM 2845 O O . GLY C 1 3 ? 86.688 -7.974 -30.691 1.00 110.99 1 GLY C O 1
ATOM 2846 N N . ALA C 1 4 ? 87.312 -6.487 -32.258 1.00 110.98 2 ALA C N 1
ATOM 2847 C CA . ALA C 1 4 ? 85.927 -6.180 -32.616 1.00 108.98 2 ALA C CA 1
ATOM 2848 C C . ALA C 1 4 ? 85.297 -7.288 -33.454 1.00 108.31 2 ALA C C 1
ATOM 2849 O O . ALA C 1 4 ? 84.218 -7.791 -33.122 1.00 102.63 2 ALA C O 1
ATOM 2851 N N . ARG C 1 5 ? 85.956 -7.671 -34.552 1.00 111.51 3 ARG C N 1
ATOM 2852 C CA . ARG C 1 5 ? 85.383 -8.664 -35.457 1.00 109.14 3 ARG C CA 1
ATOM 2853 C C . ARG C 1 5 ? 85.074 -9.967 -34.734 1.00 110.41 3 ARG C C 1
ATOM 2854 O O . ARG C 1 5 ? 83.931 -10.434 -34.755 1.00 107.16 3 ARG C O 1
ATOM 2862 N N . GLN C 1 6 ? 86.072 -10.556 -34.063 1.00 118.69 4 GLN C N 1
ATOM 2863 C CA . GLN C 1 6 ? 85.861 -11.837 -33.386 1.00 119.42 4 GLN C CA 1
ATOM 2864 C C . GLN C 1 6 ? 84.641 -11.831 -32.465 1.00 117.96 4 GLN C C 1
ATOM 2865 O O . GLN C 1 6 ? 84.004 -12.877 -32.281 1.00 112.75 4 GLN C O 1
ATOM 2871 N N . GLU C 1 7 ? 84.284 -10.670 -31.900 1.00 108.03 5 GLU C N 1
ATOM 2872 C CA . GLU C 1 7 ? 83.073 -10.579 -31.086 1.00 104.42 5 GLU C CA 1
ATOM 2873 C C . GLU C 1 7 ? 81.828 -10.429 -31.956 1.00 100.68 5 GLU C C 1
ATOM 2874 O O . GLU C 1 7 ? 80.769 -10.988 -31.639 1.00 97.05 5 GLU C O 1
ATOM 2880 N N . LEU C 1 8 ? 81.938 -9.664 -33.044 1.00 100.77 6 LEU C N 1
ATOM 2881 C CA . LEU C 1 8 ? 80.835 -9.545 -33.988 1.00 98.83 6 LEU C CA 1
ATOM 2882 C C . LEU C 1 8 ? 80.470 -10.907 -34.559 1.00 102.43 6 LEU C C 1
ATOM 2883 O O . LEU C 1 8 ? 79.306 -11.326 -34.502 1.00 99.94 6 LEU C O 1
ATOM 2888 N N . ASP C 1 9 ? 81.457 -11.599 -35.138 1.00 103.75 7 ASP C N 1
ATOM 2889 C CA . ASP C 1 9 ? 81.320 -12.974 -35.600 1.00 101.17 7 ASP C CA 1
ATOM 2890 C C . ASP C 1 9 ? 80.660 -13.956 -34.644 1.00 99.35 7 ASP C C 1
ATOM 2891 O O . ASP C 1 9 ? 79.626 -14.536 -34.983 1.00 101.00 7 ASP C O 1
ATOM 2896 N N . THR C 1 10 ? 81.220 -14.123 -33.443 1.00 99.27 8 THR C N 1
ATOM 2897 C CA . THR C 1 10 ? 80.572 -14.930 -32.411 1.00 98.88 8 THR C CA 1
ATOM 2898 C C . THR C 1 10 ? 79.158 -14.448 -32.107 1.00 101.35 8 THR C C 1
ATOM 2899 O O . THR C 1 10 ? 78.272 -15.259 -31.808 1.00 101.82 8 THR C O 1
ATOM 2903 N N . PHE C 1 11 ? 78.924 -13.137 -32.190 1.00 99.65 9 PHE C N 1
ATOM 2904 C CA . PHE C 1 11 ? 77.581 -12.614 -31.988 1.00 96.98 9 PHE C CA 1
ATOM 2905 C C . PHE C 1 11 ? 76.656 -12.997 -33.136 1.00 97.60 9 PHE C C 1
ATOM 2906 O O . PHE C 1 11 ? 75.506 -13.386 -32.908 1.00 95.68 9 PHE C O 1
ATOM 2914 N N . THR C 1 12 ? 77.138 -12.905 -34.372 1.00 95.36 10 THR C N 1
ATOM 2915 C CA . THR C 1 12 ? 76.270 -12.931 -35.543 1.00 98.86 10 THR C CA 1
ATOM 2916 C C . THR C 1 12 ? 76.314 -14.246 -36.331 1.00 103.06 10 THR C C 1
ATOM 2917 O O . THR C 1 12 ? 75.768 -14.306 -37.440 1.00 104.87 10 THR C O 1
ATOM 2921 N N . ARG C 1 13 ? 76.919 -15.304 -35.794 1.00 100.36 11 ARG C N 1
ATOM 2922 C CA . ARG C 1 13 ? 77.001 -16.571 -36.512 1.00 103.18 11 ARG C CA 1
ATOM 2923 C C . ARG C 1 13 ? 75.828 -17.478 -36.160 1.00 101.58 11 ARG C C 1
ATOM 2924 O O . ARG C 1 13 ? 75.523 -17.691 -34.981 1.00 100.12 11 ARG C O 1
ATOM 2932 N N . GLY C 1 14 ? 75.185 -18.023 -37.193 1.00 98.61 12 GLY C N 1
ATOM 2933 C CA . GLY C 1 14 ? 74.012 -18.855 -36.997 1.00 98.97 12 GLY C CA 1
ATOM 2934 C C . GLY C 1 14 ? 72.830 -18.112 -36.423 1.00 95.92 12 GLY C C 1
ATOM 2935 O O . GLY C 1 14 ? 71.941 -18.727 -35.829 1.00 97.92 12 GLY C O 1
ATOM 2936 N N . LEU C 1 15 ? 72.789 -16.801 -36.591 1.00 100.77 13 LEU C N 1
ATOM 2937 C CA . LEU C 1 15 ? 71.810 -15.953 -35.927 1.00 99.97 13 LEU C CA 1
ATOM 2938 C C . LEU C 1 15 ? 70.725 -15.590 -36.936 1.00 100.80 13 LEU C C 1
ATOM 2939 O O . LEU C 1 15 ? 70.995 -14.907 -37.929 1.00 105.85 13 LEU C O 1
ATOM 2944 N N . LYS C 1 16 ? 69.503 -16.063 -36.690 1.00 99.59 14 LYS C N 1
ATOM 2945 C CA . LYS C 1 16 ? 68.359 -15.781 -37.551 1.00 98.22 14 LYS C CA 1
ATOM 2946 C C . LYS C 1 16 ? 67.363 -14.806 -36.940 1.00 96.63 14 LYS C C 1
ATOM 2947 O O . LYS C 1 16 ? 66.677 -14.100 -37.685 1.00 96.13 14 LYS C O 1
ATOM 2953 N N . GLY C 1 17 ? 67.266 -14.754 -35.607 1.00 94.79 15 GLY C N 1
ATOM 2954 C CA . GLY C 1 17 ? 66.397 -13.809 -34.944 1.00 87.58 15 GLY C CA 1
ATOM 2955 C C . GLY C 1 17 ? 67.109 -13.169 -33.768 1.00 86.63 15 GLY C C 1
ATOM 2956 O O . GLY C 1 17 ? 68.097 -13.688 -33.255 1.00 87.44 15 GLY C O 1
ATOM 2957 N N . LEU C 1 18 ? 66.587 -12.019 -33.344 1.00 83.25 16 LEU C N 1
ATOM 2958 C CA . LEU C 1 18 ? 67.222 -11.274 -32.262 1.00 81.24 16 LEU C CA 1
ATOM 2959 C C . LEU C 1 18 ? 66.174 -10.400 -31.591 1.00 78.09 16 LEU C C 1
ATOM 2960 O O . LEU C 1 18 ? 65.571 -9.552 -32.253 1.00 75.75 16 LEU C O 1
ATOM 2965 N N . ASP C 1 19 ? 65.957 -10.609 -30.288 1.00 78.11 17 ASP C N 1
ATOM 2966 C CA . ASP C 1 19 ? 64.950 -9.890 -29.510 1.00 72.52 17 ASP C CA 1
ATOM 2967 C C . ASP C 1 19 ? 65.601 -9.332 -28.255 1.00 73.77 17 ASP C C 1
ATOM 2968 O O . ASP C 1 19 ? 66.198 -10.084 -27.480 1.00 70.88 17 ASP C O 1
ATOM 2973 N N . GLY C 1 20 ? 65.478 -8.024 -28.045 1.00 69.26 18 GLY C N 1
ATOM 2974 C CA . GLY C 1 20 ? 66.084 -7.423 -26.875 1.00 67.68 18 GLY C CA 1
ATOM 2975 C C . GLY C 1 20 ? 65.464 -6.079 -26.557 1.00 68.69 18 GLY C C 1
ATOM 2976 O O . GLY C 1 20 ? 64.566 -5.597 -27.255 1.00 67.17 18 GLY C O 1
ATOM 2977 N N . GLN C 1 21 ? 65.952 -5.480 -25.476 1.00 64.84 19 GLN C N 1
ATOM 2978 C CA . GLN C 1 21 ? 65.571 -4.130 -25.099 1.00 63.73 19 GLN C CA 1
ATOM 2979 C C . GLN C 1 21 ? 66.657 -3.149 -25.521 1.00 65.66 19 GLN C C 1
ATOM 2980 O O . GLN C 1 21 ? 67.812 -3.522 -25.759 1.00 59.47 19 GLN C O 1
ATOM 2986 N N . PHE C 1 22 ? 66.265 -1.880 -25.640 1.00 63.03 20 PHE C N 1
ATOM 2987 C CA . PHE C 1 22 ? 67.210 -0.832 -25.980 1.00 61.30 20 PHE C CA 1
ATOM 2988 C C . PHE C 1 22 ? 66.939 0.393 -25.116 1.00 62.72 20 PHE C C 1
ATOM 2989 O O . PHE C 1 22 ? 65.869 0.556 -24.517 1.00 61.84 20 PHE C O 1
ATOM 2997 N N . SER C 1 23 ? 67.942 1.253 -25.065 1.00 62.68 21 SER C N 1
ATOM 2998 C CA . SER C 1 23 ? 67.856 2.567 -24.454 1.00 59.45 21 SER C CA 1
ATOM 2999 C C . SER C 1 23 ? 68.410 3.548 -25.475 1.00 61.50 21 SER C C 1
ATOM 3000 O O . SER C 1 23 ? 69.290 3.191 -26.257 1.00 64.92 21 SER C O 1
ATOM 3003 N N . GLN C 1 24 ? 67.856 4.760 -25.532 1.00 61.57 22 GLN C N 1
ATOM 3004 C CA . GLN C 1 24 ? 68.241 5.691 -26.595 1.00 64.39 22 GLN C CA 1
ATOM 3005 C C . GLN C 1 24 ? 68.355 7.096 -26.026 1.00 59.63 22 GLN C C 1
ATOM 3006 O O . GLN C 1 24 ? 67.399 7.619 -25.447 1.00 61.88 22 GLN C O 1
ATOM 3012 N N . ARG C 1 25 ? 69.510 7.717 -26.218 1.00 58.24 23 ARG C N 1
ATOM 3013 C CA . ARG C 1 25 ? 69.786 9.039 -25.667 1.00 63.11 23 ARG C CA 1
ATOM 3014 C C . ARG C 1 25 ? 70.355 9.920 -26.772 1.00 63.28 23 ARG C C 1
ATOM 3015 O O . ARG C 1 25 ? 71.367 9.573 -27.398 1.00 62.29 23 ARG C O 1
ATOM 3023 N N . VAL C 1 26 ? 69.668 11.028 -27.048 1.00 59.08 24 VAL C N 1
ATOM 3024 C CA . VAL C 1 26 ? 70.005 11.924 -28.148 1.00 60.83 24 VAL C CA 1
ATOM 3025 C C . VAL C 1 26 ? 70.577 13.193 -27.545 1.00 61.83 24 VAL C C 1
ATOM 3026 O O . VAL C 1 26 ? 69.980 13.768 -26.628 1.00 57.60 24 VAL C O 1
ATOM 3030 N N . THR C 1 27 ? 71.730 13.632 -28.055 1.00 59.61 25 THR C N 1
ATOM 3031 C CA . THR C 1 27 ? 72.414 14.807 -27.529 1.00 59.78 25 THR C CA 1
ATOM 3032 C C . THR C 1 27 ? 72.501 15.919 -28.565 1.00 61.60 25 THR C C 1
ATOM 3033 O O . THR C 1 27 ? 72.630 15.675 -29.770 1.00 64.97 25 THR C O 1
ATOM 3037 N N . ASP C 1 28 ? 72.443 17.150 -28.078 1.00 60.91 26 ASP C N 1
ATOM 3038 C CA . ASP C 1 28 ? 72.511 18.314 -28.949 1.00 62.33 26 ASP C CA 1
ATOM 3039 C C . ASP C 1 28 ? 73.977 18.593 -29.303 1.00 65.24 26 ASP C C 1
ATOM 3040 O O . ASP C 1 28 ? 74.878 17.780 -29.055 1.00 61.89 26 ASP C O 1
ATOM 3045 N N . ALA C 1 29 ? 74.240 19.771 -29.867 1.00 65.21 27 ALA C N 1
ATOM 3046 C CA . ALA C 1 29 ? 75.601 20.077 -30.300 1.00 69.39 27 ALA C CA 1
ATOM 3047 C C . ALA C 1 29 ? 76.580 20.204 -29.129 1.00 70.84 27 ALA C C 1
ATOM 3048 O O . ALA C 1 29 ? 77.782 19.991 -29.325 1.00 71.06 27 ALA C O 1
ATOM 3050 N N . ASN C 1 30 ? 76.098 20.530 -27.922 1.00 71.01 28 ASN C N 1
ATOM 3051 C CA . ASN C 1 30 ? 76.919 20.600 -26.721 1.00 70.07 28 ASN C CA 1
ATOM 3052 C C . ASN C 1 30 ? 76.954 19.284 -25.945 1.00 69.94 28 ASN C C 1
ATOM 3053 O O . ASN C 1 30 ? 77.340 19.279 -24.769 1.00 69.51 28 ASN C O 1
ATOM 3058 N N . GLY C 1 31 ? 76.586 18.173 -26.574 1.00 65.99 29 GLY C N 1
ATOM 3059 C CA . GLY C 1 31 ? 76.577 16.918 -25.846 1.00 62.59 29 GLY C CA 1
ATOM 3060 C C . GLY C 1 31 ? 75.592 16.868 -24.700 1.00 62.42 29 GLY C C 1
ATOM 3061 O O . GLY C 1 31 ? 75.784 16.084 -23.771 1.00 62.67 29 GLY C O 1
ATOM 3062 N N . ARG C 1 32 ? 74.561 17.714 -24.709 1.00 60.47 30 ARG C N 1
ATOM 3063 C CA . ARG C 1 32 ? 73.557 17.689 -23.656 1.00 59.57 30 ARG C CA 1
ATOM 3064 C C . ARG C 1 32 ? 72.359 16.871 -24.110 1.00 54.07 30 ARG C C 1
ATOM 3065 O O . ARG C 1 32 ? 71.911 16.994 -25.253 1.00 58.36 30 ARG C O 1
ATOM 3073 N N . VAL C 1 33 ? 71.840 16.036 -23.214 1.00 54.01 31 VAL C N 1
ATOM 3074 C CA . VAL C 1 33 ? 70.793 15.091 -23.615 1.00 55.30 31 VAL C CA 1
ATOM 3075 C C . VAL C 1 33 ? 69.499 15.856 -23.833 1.00 50.99 31 VAL C C 1
ATOM 3076 O O . VAL C 1 33 ? 69.034 16.556 -22.933 1.00 52.15 31 VAL C O 1
ATOM 3080 N N . LYS C 1 34 ? 68.925 15.744 -25.029 1.00 56.27 32 LYS C N 1
ATOM 3081 C CA . LYS C 1 34 ? 67.639 16.365 -25.344 1.00 59.19 32 LYS C CA 1
ATOM 3082 C C . LYS C 1 34 ? 66.552 15.356 -25.713 1.00 60.21 32 LYS C C 1
ATOM 3083 O O . LYS C 1 34 ? 65.435 15.777 -26.048 1.00 57.20 32 LYS C O 1
ATOM 3089 N N . GLU C 1 35 ? 66.851 14.052 -25.699 1.00 54.99 33 GLU C N 1
ATOM 3090 C CA . GLU C 1 35 ? 65.821 13.016 -25.725 1.00 58.71 33 GLU C CA 1
ATOM 3091 C C . GLU C 1 35 ? 66.371 11.762 -25.062 1.00 61.29 33 GLU C C 1
ATOM 3092 O O . GLU C 1 35 ? 67.515 11.358 -25.315 1.00 59.37 33 GLU C O 1
ATOM 3098 N N . ASN C 1 36 ? 65.546 11.181 -24.195 1.00 64.94 34 ASN C N 1
ATOM 3099 C CA . ASN C 1 36 ? 65.823 9.954 -23.468 1.00 59.91 34 ASN C CA 1
ATOM 3100 C C . ASN C 1 36 ? 64.610 9.061 -23.636 1.00 58.77 34 ASN C C 1
ATOM 3101 O O . ASN C 1 36 ? 63.508 9.451 -23.234 1.00 60.95 34 ASN C O 1
ATOM 3106 N N . SER C 1 37 ? 64.795 7.882 -24.234 1.00 55.99 35 SER C N 1
ATOM 3107 C CA . SER C 1 37 ? 63.665 7.020 -24.545 1.00 60.10 35 SER C CA 1
ATOM 3108 C C . SER C 1 37 ? 64.115 5.566 -24.541 1.00 62.20 35 SER C C 1
ATOM 3109 O O . SER C 1 37 ? 65.311 5.267 -24.508 1.00 57.17 35 SER C O 1
ATOM 3112 N N . SER C 1 38 ? 63.135 4.656 -24.581 1.00 59.16 36 SER C N 1
ATOM 3113 C CA . SER C 1 38 ? 63.454 3.233 -24.616 1.00 58.31 36 SER C CA 1
ATOM 3114 C C . SER C 1 38 ? 62.255 2.403 -25.051 1.00 62.98 36 SER C C 1
ATOM 3115 O O . SER C 1 38 ? 61.098 2.853 -25.011 1.00 57.64 36 SER C O 1
ATOM 3118 N N . GLY C 1 39 ? 62.570 1.166 -25.462 1.00 59.78 37 GLY C N 1
ATOM 3119 C CA . GLY C 1 39 ? 61.596 0.161 -25.841 1.00 62.46 37 GLY C CA 1
ATOM 3120 C C . GLY C 1 39 ? 62.254 -1.153 -26.226 1.00 63.01 37 GLY C C 1
ATOM 3121 O O . GLY C 1 39 ? 63.203 -1.587 -25.569 1.00 60.30 37 GLY C O 1
ATOM 3122 N N . ARG C 1 40 ? 61.796 -1.767 -27.321 1.00 64.22 38 ARG C N 1
ATOM 3123 C CA . ARG C 1 40 ? 62.155 -3.135 -27.679 1.00 64.46 38 ARG C CA 1
ATOM 3124 C C . ARG C 1 40 ? 62.596 -3.183 -29.134 1.00 63.17 38 ARG C C 1
ATOM 3125 O O . ARG C 1 40 ? 62.002 -2.524 -29.993 1.00 66.03 38 ARG C O 1
ATOM 3133 N N . VAL C 1 41 ? 63.646 -3.946 -29.414 1.00 64.58 39 VAL C N 1
ATOM 3134 C CA . VAL C 1 41 ? 64.155 -4.092 -30.775 1.00 66.69 39 VAL C CA 1
ATOM 3135 C C . VAL C 1 41 ? 64.137 -5.570 -31.156 1.00 67.95 39 VAL C C 1
ATOM 3136 O O . VAL C 1 41 ? 64.566 -6.428 -30.378 1.00 70.22 39 VAL C O 1
ATOM 3140 N N . ALA C 1 42 ? 63.593 -5.868 -32.330 1.00 67.26 40 ALA C N 1
ATOM 3141 C CA . ALA C 1 42 ? 63.562 -7.227 -32.848 1.00 71.06 40 ALA C CA 1
ATOM 3142 C C . ALA C 1 42 ? 64.078 -7.219 -34.276 1.00 71.41 40 ALA C C 1
ATOM 3143 O O . ALA C 1 42 ? 63.948 -6.222 -34.996 1.00 67.78 40 ALA C O 1
ATOM 3145 N N . LEU C 1 43 ? 64.672 -8.345 -34.666 1.00 75.30 41 LEU C N 1
ATOM 3146 C CA . LEU C 1 43 ? 65.380 -8.485 -35.925 1.00 78.05 41 LEU C CA 1
ATOM 3147 C C . LEU C 1 43 ? 65.157 -9.892 -36.448 1.00 82.79 41 LEU C C 1
ATOM 3148 O O . LEU C 1 43 ? 65.092 -10.845 -35.668 1.00 82.65 41 LEU C O 1
ATOM 3153 N N . ALA C 1 44 ? 65.032 -10.015 -37.766 1.00 83.53 42 ALA C N 1
ATOM 3154 C CA . ALA C 1 44 ? 64.910 -11.316 -38.407 1.00 87.06 42 ALA C CA 1
ATOM 3155 C C . ALA C 1 44 ? 65.303 -11.170 -39.866 1.00 89.42 42 ALA C C 1
ATOM 3156 O O . ALA C 1 44 ? 64.794 -10.279 -40.555 1.00 87.78 42 ALA C O 1
ATOM 3158 N N . THR C 1 45 ? 66.215 -12.029 -40.322 1.00 95.48 43 THR C N 1
ATOM 3159 C CA . THR C 1 45 ? 66.575 -12.070 -41.732 1.00 101.52 43 THR C CA 1
ATOM 3160 C C . THR C 1 45 ? 65.399 -12.535 -42.589 1.00 103.21 43 THR C C 1
ATOM 3161 O O . THR C 1 45 ? 64.575 -13.342 -42.149 1.00 100.71 43 THR C O 1
ATOM 3165 N N . PRO C 1 46 ? 65.327 -12.076 -43.846 1.00 105.25 44 PRO C N 1
ATOM 3166 C CA . PRO C 1 46 ? 66.327 -11.210 -44.490 1.00 105.60 44 PRO C CA 1
ATOM 3167 C C . PRO C 1 46 ? 66.186 -9.715 -44.203 1.00 106.50 44 PRO C C 1
ATOM 3168 O O . PRO C 1 46 ? 67.204 -9.032 -44.061 1.00 106.32 44 PRO C O 1
ATOM 3172 N N . ARG C 1 47 ? 64.955 -9.215 -44.119 1.00 98.67 45 ARG C N 1
ATOM 3173 C CA . ARG C 1 47 ? 64.713 -7.775 -44.156 1.00 96.99 45 ARG C CA 1
ATOM 3174 C C . ARG C 1 47 ? 63.617 -7.374 -43.170 1.00 85.30 45 ARG C C 1
ATOM 3175 O O . ARG C 1 47 ? 62.702 -6.619 -43.497 1.00 78.82 45 ARG C O 1
ATOM 3183 N N . GLN C 1 48 ? 63.705 -7.849 -41.933 1.00 85.52 46 GLN C N 1
ATOM 3184 C CA . GLN C 1 48 ? 62.649 -7.583 -40.970 1.00 78.19 46 GLN C CA 1
ATOM 3185 C C . GLN C 1 48 ? 63.207 -7.035 -39.674 1.00 74.56 46 GLN C C 1
ATOM 3186 O O . GLN C 1 48 ? 64.156 -7.592 -39.114 1.00 75.01 46 GLN C O 1
ATOM 3192 N N . PHE C 1 49 ? 62.594 -5.958 -39.190 1.00 70.03 47 PHE C N 1
ATOM 3193 C CA . PHE C 1 49 ? 62.959 -5.418 -37.896 1.00 68.84 47 PHE C CA 1
ATOM 3194 C C . PHE C 1 49 ? 61.760 -4.725 -37.264 1.00 68.57 47 PHE C C 1
ATOM 3195 O O . PHE C 1 49 ? 60.836 -4.267 -37.945 1.00 65.64 47 PHE C O 1
ATOM 3203 N N . ARG C 1 50 ? 61.788 -4.677 -35.937 1.00 67.38 48 ARG C N 1
ATOM 3204 C CA . ARG C 1 50 ? 60.760 -4.033 -35.137 1.00 65.87 48 ARG C CA 1
ATOM 3205 C C . ARG C 1 50 ? 61.469 -3.128 -34.150 1.00 65.94 48 ARG C C 1
ATOM 3206 O O . ARG C 1 50 ? 62.362 -3.578 -33.425 1.00 67.29 48 ARG C O 1
ATOM 3214 N N . TRP C 1 51 ? 61.075 -1.863 -34.125 1.00 64.56 49 TRP C N 1
ATOM 3215 C CA . TRP C 1 51 ? 61.656 -0.861 -33.238 1.00 66.37 49 TRP C CA 1
ATOM 3216 C C . TRP C 1 51 ? 60.468 -0.154 -32.599 1.00 63.54 49 TRP C C 1
ATOM 3217 O O . TRP C 1 51 ? 59.841 0.694 -33.238 1.00 63.04 49 TRP C O 1
ATOM 3228 N N . GLU C 1 52 ? 60.103 -0.530 -31.373 1.00 65.05 50 GLU C N 1
ATOM 3229 C CA . GLU C 1 52 ? 58.941 0.070 -30.728 1.00 65.69 50 GLU C CA 1
ATOM 3230 C C . GLU C 1 52 ? 59.318 0.725 -29.407 1.00 63.18 50 GLU C C 1
ATOM 3231 O O . GLU C 1 52 ? 59.815 0.069 -28.482 1.00 59.40 50 GLU C O 1
ATOM 3237 N N . TYR C 1 53 ? 59.089 2.031 -29.344 1.00 59.98 51 TYR C N 1
ATOM 3238 C CA . TYR C 1 53 ? 59.309 2.796 -28.133 1.00 60.29 51 TYR C CA 1
ATOM 3239 C C . TYR C 1 53 ? 58.225 2.467 -27.123 1.00 61.60 51 TYR C C 1
ATOM 3240 O O . TYR C 1 53 ? 57.037 2.470 -27.462 1.00 64.63 51 TYR C O 1
ATOM 3249 N N . ALA C 1 54 ? 58.629 2.174 -25.882 1.00 61.37 52 ALA C N 1
ATOM 3250 C CA . ALA C 1 54 ? 57.683 2.071 -24.774 1.00 59.94 52 ALA C CA 1
ATOM 3251 C C . ALA C 1 54 ? 57.630 3.323 -23.908 1.00 62.06 52 ALA C C 1
ATOM 3252 O O . ALA C 1 54 ? 56.610 3.560 -23.256 1.00 62.92 52 ALA C O 1
ATOM 3254 N N . LYS C 1 55 ? 58.709 4.114 -23.863 1.00 61.51 53 LYS C N 1
ATOM 3255 C CA . LYS C 1 55 ? 58.856 5.295 -23.010 1.00 58.03 53 LYS C CA 1
ATOM 3256 C C . LYS C 1 55 ? 59.663 6.334 -23.774 1.00 61.24 53 LYS C C 1
ATOM 3257 O O . LYS C 1 55 ? 60.586 5.961 -24.523 1.00 60.37 53 LYS C O 1
ATOM 3263 N N . PRO C 1 56 ? 59.362 7.631 -23.612 1.00 58.95 54 PRO C N 1
ATOM 3264 C CA . PRO C 1 56 ? 58.308 8.125 -22.719 1.00 59.30 54 PRO C CA 1
ATOM 3265 C C . PRO C 1 56 ? 56.920 8.059 -23.357 1.00 66.05 54 PRO C C 1
ATOM 3266 O O . PRO C 1 56 ? 55.963 8.411 -22.679 1.00 68.96 54 PRO C O 1
ATOM 3270 N N . TYR C 1 57 ? 56.818 7.632 -24.617 1.00 57.25 55 TYR C N 1
ATOM 3271 C CA . TYR C 1 57 ? 55.525 7.348 -25.231 1.00 60.36 55 TYR C CA 1
ATOM 3272 C C . TYR C 1 57 ? 55.685 6.190 -26.209 1.00 62.94 55 TYR C C 1
ATOM 3273 O O . TYR C 1 57 ? 56.805 5.788 -26.558 1.00 58.52 55 TYR C O 1
ATOM 3282 N N . LYS C 1 58 ? 54.551 5.636 -26.627 1.00 61.38 56 LYS C N 1
ATOM 3283 C CA . LYS C 1 58 ? 54.557 4.464 -27.487 1.00 61.24 56 LYS C CA 1
ATOM 3284 C C . LYS C 1 58 ? 54.618 4.894 -28.942 1.00 61.74 56 LYS C C 1
ATOM 3285 O O . LYS C 1 58 ? 53.867 5.769 -29.372 1.00 61.76 56 LYS C O 1
ATOM 3291 N N . GLN C 1 59 ? 55.541 4.300 -29.685 1.00 61.21 57 GLN C N 1
ATOM 3292 C CA . GLN C 1 59 ? 55.610 4.492 -31.122 1.00 60.01 57 GLN C CA 1
ATOM 3293 C C . GLN C 1 59 ? 56.137 3.194 -31.706 1.00 60.48 57 GLN C C 1
ATOM 3294 O O . GLN C 1 59 ? 57.065 2.602 -31.155 1.00 59.08 57 GLN C O 1
ATOM 3300 N N . LEU C 1 60 ? 55.531 2.734 -32.792 1.00 58.18 58 LEU C N 1
ATOM 3301 C CA . LEU C 1 60 ? 55.919 1.466 -33.394 1.00 57.19 58 LEU C CA 1
ATOM 3302 C C . LEU C 1 60 ? 56.420 1.705 -34.811 1.00 60.18 58 LEU C C 1
ATOM 3303 O O . LEU C 1 60 ? 55.710 2.300 -35.633 1.00 59.38 58 LEU C O 1
ATOM 3308 N N . ILE C 1 61 ? 57.637 1.244 -35.093 1.00 57.17 59 ILE C N 1
ATOM 3309 C CA . ILE C 1 61 ? 58.177 1.170 -36.448 1.00 61.84 59 ILE C CA 1
ATOM 3310 C C . ILE C 1 61 ? 58.363 -0.299 -36.820 1.00 62.62 59 ILE C C 1
ATOM 3311 O O . ILE C 1 61 ? 59.004 -1.053 -36.076 1.00 63.90 59 ILE C O 1
ATOM 3316 N N . VAL C 1 62 ? 57.799 -0.710 -37.960 1.00 61.77 60 VAL C N 1
ATOM 3317 C CA . VAL C 1 62 ? 57.913 -2.092 -38.417 1.00 63.69 60 VAL C CA 1
ATOM 3318 C C . VAL C 1 62 ? 58.302 -2.111 -39.888 1.00 65.02 60 VAL C C 1
ATOM 3319 O O . VAL C 1 62 ? 57.730 -1.373 -40.703 1.00 61.09 60 VAL C O 1
ATOM 3323 N N . ALA C 1 63 ? 59.302 -2.936 -40.209 1.00 65.68 61 ALA C N 1
ATOM 3324 C CA . ALA C 1 63 ? 59.699 -3.254 -41.573 1.00 67.92 61 ALA C CA 1
ATOM 3325 C C . ALA C 1 63 ? 59.307 -4.706 -41.795 1.00 69.85 61 ALA C C 1
ATOM 3326 O O . ALA C 1 63 ? 59.879 -5.601 -41.163 1.00 71.55 61 ALA C O 1
ATOM 3328 N N . ASP C 1 64 ? 58.311 -4.943 -42.657 1.00 69.81 62 ASP C N 1
ATOM 3329 C CA . ASP C 1 64 ? 57.751 -6.282 -42.821 1.00 70.24 62 ASP C CA 1
ATOM 3330 C C . ASP C 1 64 ? 58.362 -7.048 -43.990 1.00 72.51 62 ASP C C 1
ATOM 3331 O O . ASP C 1 64 ? 57.845 -8.104 -44.359 1.00 73.17 62 ASP C O 1
ATOM 3336 N N . GLY C 1 65 ? 59.443 -6.542 -44.570 1.00 72.07 63 GLY C N 1
ATOM 3337 C CA . GLY C 1 65 ? 60.048 -7.150 -45.731 1.00 72.05 63 GLY C CA 1
ATOM 3338 C C . GLY C 1 65 ? 59.693 -6.369 -46.974 1.00 78.50 63 GLY C C 1
ATOM 3339 O O . GLY C 1 65 ? 60.552 -6.112 -47.823 1.00 83.65 63 GLY C O 1
ATOM 3340 N N . LYS C 1 66 ? 58.426 -5.971 -47.083 1.00 79.27 64 LYS C N 1
ATOM 3341 C CA . LYS C 1 66 ? 57.912 -5.247 -48.240 1.00 77.64 64 LYS C CA 1
ATOM 3342 C C . LYS C 1 66 ? 57.561 -3.797 -47.940 1.00 77.07 64 LYS C C 1
ATOM 3343 O O . LYS C 1 66 ? 57.809 -2.922 -48.775 1.00 77.13 64 LYS C O 1
ATOM 3349 N N . LYS C 1 67 ? 57.015 -3.503 -46.761 1.00 74.29 65 LYS C N 1
ATOM 3350 C CA . LYS C 1 67 ? 56.665 -2.136 -46.401 1.00 71.89 65 LYS C CA 1
ATOM 3351 C C . LYS C 1 67 ? 57.251 -1.791 -45.035 1.00 70.32 65 LYS C C 1
ATOM 3352 O O . LYS C 1 67 ? 57.598 -2.669 -44.236 1.00 67.37 65 LYS C O 1
ATOM 3358 N N . VAL C 1 68 ? 57.377 -0.489 -44.793 1.00 72.27 66 VAL C N 1
ATOM 3359 C CA . VAL C 1 68 ? 57.841 0.057 -43.523 1.00 68.76 66 VAL C CA 1
ATOM 3360 C C . VAL C 1 68 ? 56.756 0.973 -42.978 1.00 66.78 66 VAL C C 1
ATOM 3361 O O . VAL C 1 68 ? 56.293 1.889 -43.670 1.00 66.89 66 VAL C O 1
ATOM 3365 N N . TRP C 1 69 ? 56.362 0.724 -41.740 1.00 60.95 67 TRP C N 1
ATOM 3366 C CA . TRP C 1 69 ? 55.264 1.400 -41.087 1.00 60.28 67 TRP C CA 1
ATOM 3367 C C . TRP C 1 69 ? 55.784 2.142 -39.870 1.00 61.32 67 TRP C C 1
ATOM 3368 O O . TRP C 1 69 ? 56.579 1.587 -39.100 1.00 57.88 67 TRP C O 1
ATOM 3379 N N . VAL C 1 70 ? 55.314 3.377 -39.677 1.00 60.33 68 VAL C N 1
ATOM 3380 C CA . VAL C 1 70 ? 55.565 4.132 -38.449 1.00 59.41 68 VAL C CA 1
ATOM 3381 C C . VAL C 1 70 ? 54.209 4.448 -37.840 1.00 55.56 68 VAL C C 1
ATOM 3382 O O . VAL C 1 70 ? 53.451 5.246 -38.395 1.00 56.84 68 VAL C O 1
ATOM 3386 N N . PHE C 1 71 ? 53.890 3.807 -36.721 1.00 56.67 69 PHE C N 1
ATOM 3387 C CA . PHE C 1 71 ? 52.601 3.947 -36.055 1.00 58.27 69 PHE C CA 1
ATOM 3388 C C . PHE C 1 71 ? 52.744 4.785 -34.786 1.00 59.73 69 PHE C C 1
ATOM 3389 O O . PHE C 1 71 ? 53.558 4.464 -33.903 1.00 55.75 69 PHE C O 1
ATOM 3397 N N . ASP C 1 72 ? 51.936 5.851 -34.697 1.00 58.80 70 ASP C N 1
ATOM 3398 C CA . ASP C 1 72 ? 51.810 6.676 -33.499 1.00 51.98 70 ASP C CA 1
ATOM 3399 C C . ASP C 1 72 ? 50.423 6.469 -32.879 1.00 58.21 70 ASP C C 1
ATOM 3400 O O . ASP C 1 72 ? 49.465 7.156 -33.268 1.00 55.70 70 ASP C O 1
ATOM 3405 N N . PRO C 1 73 ? 50.263 5.567 -31.905 1.00 53.66 71 PRO C N 1
ATOM 3406 C CA . PRO C 1 73 ? 48.913 5.304 -31.369 1.00 52.84 71 PRO C CA 1
ATOM 3407 C C . PRO C 1 73 ? 48.213 6.533 -30.802 1.00 59.34 71 PRO C C 1
ATOM 3408 O O . PRO C 1 73 ? 46.987 6.651 -30.944 1.00 61.54 71 PRO C O 1
ATOM 3412 N N . ASP C 1 74 ? 48.944 7.448 -30.151 1.00 58.34 72 ASP C N 1
ATOM 3413 C CA . ASP C 1 74 ? 48.313 8.643 -29.589 1.00 55.78 72 ASP C CA 1
ATOM 3414 C C . ASP C 1 74 ? 47.812 9.592 -30.668 1.00 57.45 72 ASP C C 1
ATOM 3415 O O . ASP C 1 74 ? 46.909 10.396 -30.408 1.00 56.68 72 ASP C O 1
ATOM 3420 N N . LEU C 1 75 ? 48.426 9.566 -31.846 1.00 55.51 73 LEU C N 1
ATOM 3421 C CA . LEU C 1 75 ? 48.035 10.426 -32.952 1.00 57.45 73 LEU C CA 1
ATOM 3422 C C . LEU C 1 75 ? 47.075 9.743 -33.924 1.00 59.66 73 LEU C C 1
ATOM 3423 O O . LEU C 1 75 ? 46.618 10.396 -34.872 1.00 55.43 73 LEU C O 1
ATOM 3428 N N . GLU C 1 76 ? 46.801 8.446 -33.716 1.00 58.19 74 GLU C N 1
ATOM 3429 C CA . GLU C 1 76 ? 45.923 7.627 -34.561 1.00 59.53 74 GLU C CA 1
ATOM 3430 C C . GLU C 1 76 ? 46.302 7.738 -36.033 1.00 57.44 74 GLU C C 1
ATOM 3431 O O . GLU C 1 76 ? 45.464 8.005 -36.896 1.00 51.44 74 GLU C O 1
ATOM 3437 N N . GLN C 1 77 ? 47.587 7.547 -36.320 1.00 53.48 75 GLN C N 1
ATOM 3438 C CA . GLN C 1 77 ? 48.038 7.575 -37.702 1.00 54.91 75 GLN C CA 1
ATOM 3439 C C . GLN C 1 77 ? 49.250 6.671 -37.867 1.00 52.88 75 GLN C C 1
ATOM 3440 O O . GLN C 1 77 ? 50.125 6.603 -37.002 1.00 49.00 75 GLN C O 1
ATOM 3446 N N . VAL C 1 78 ? 49.285 5.964 -38.980 1.00 54.84 76 VAL C N 1
ATOM 3447 C CA . VAL C 1 78 ? 50.442 5.178 -39.359 1.00 55.62 76 VAL C CA 1
ATOM 3448 C C . VAL C 1 78 ? 50.881 5.667 -40.735 1.00 57.79 76 VAL C C 1
ATOM 3449 O O . VAL C 1 78 ? 50.045 5.843 -41.635 1.00 57.28 76 VAL C O 1
ATOM 3453 N N . THR C 1 79 ? 52.170 5.952 -40.877 1.00 54.71 77 THR C N 1
ATOM 3454 C CA . THR C 1 79 ? 52.750 6.292 -42.167 1.00 57.48 77 THR C CA 1
ATOM 3455 C C . THR C 1 79 ? 53.386 5.041 -42.752 1.00 60.66 77 THR C C 1
ATOM 3456 O O . THR C 1 79 ? 54.103 4.323 -42.053 1.00 65.24 77 THR C O 1
ATOM 3460 N N . VAL C 1 80 ? 53.121 4.776 -44.021 1.00 62.18 78 VAL C N 1
ATOM 3461 C CA . VAL C 1 80 ? 53.596 3.565 -44.674 1.00 66.90 78 VAL C CA 1
ATOM 3462 C C . VAL C 1 80 ? 54.416 3.968 -45.885 1.00 69.53 78 VAL C C 1
ATOM 3463 O O . VAL C 1 80 ? 54.151 4.992 -46.516 1.00 68.01 78 VAL C O 1
ATOM 3467 N N . ARG C 1 81 ? 55.406 3.141 -46.215 1.00 71.11 79 ARG C N 1
ATOM 3468 C CA . ARG C 1 81 ? 56.350 3.417 -47.288 1.00 75.65 79 ARG C CA 1
ATOM 3469 C C . ARG C 1 81 ? 56.864 2.084 -47.831 1.00 76.19 79 ARG C C 1
ATOM 3470 O O . ARG C 1 81 ? 56.917 1.082 -47.110 1.00 71.18 79 ARG C O 1
ATOM 3478 N N . ALA C 1 82 ? 57.209 2.069 -49.116 1.00 80.84 80 ALA C N 1
ATOM 3479 C CA . ALA C 1 82 ? 57.907 0.922 -49.689 1.00 80.65 80 ALA C CA 1
ATOM 3480 C C . ALA C 1 82 ? 59.273 0.745 -49.030 1.00 80.61 80 ALA C C 1
ATOM 3481 O O . ALA C 1 82 ? 60.007 1.716 -48.825 1.00 81.90 80 ALA C O 1
ATOM 3483 N N . GLN C 1 83 ? 59.606 -0.501 -48.688 1.00 84.32 81 GLN C N 1
ATOM 3484 C CA . GLN C 1 83 ? 60.884 -0.813 -48.052 1.00 87.08 81 GLN C CA 1
ATOM 3485 C C . GLN C 1 83 ? 61.992 -0.886 -49.099 1.00 93.17 81 GLN C C 1
ATOM 3486 O O . GLN C 1 83 ? 61.829 -1.525 -50.144 1.00 86.91 81 GLN C O 1
ATOM 3492 N N . GLY C 1 84 ? 63.121 -0.241 -48.821 1.00 103.18 82 GLY C N 1
ATOM 3493 C CA . GLY C 1 84 ? 64.213 -0.233 -49.779 1.00 106.69 82 GLY C CA 1
ATOM 3494 C C . GLY C 1 84 ? 65.506 -0.814 -49.246 1.00 111.47 82 GLY C C 1
ATOM 3495 O O . GLY C 1 84 ? 65.503 -1.859 -48.589 1.00 111.11 82 GLY C O 1
ATOM 3496 N N . SER C 1 85 ? 66.627 -0.157 -49.540 1.00 117.31 83 SER C N 1
ATOM 3497 C CA . SER C 1 85 ? 67.898 -0.489 -48.899 1.00 122.46 83 SER C CA 1
ATOM 3498 C C . SER C 1 85 ? 67.913 0.173 -47.519 1.00 125.31 83 SER C C 1
ATOM 3499 O O . SER C 1 85 ? 68.567 1.189 -47.272 1.00 129.09 83 SER C O 1
ATOM 3502 N N . GLU C 1 86 ? 67.134 -0.418 -46.612 1.00 123.12 84 GLU C N 1
ATOM 3503 C CA . GLU C 1 86 ? 67.049 0.067 -45.241 1.00 122.77 84 GLU C CA 1
ATOM 3504 C C . GLU C 1 86 ? 68.335 -0.156 -44.464 1.00 128.77 84 GLU C C 1
ATOM 3505 O O . GLU C 1 86 ? 68.424 0.275 -43.310 1.00 129.94 84 GLU C O 1
ATOM 3511 N N . GLU C 1 87 ? 69.324 -0.824 -45.061 1.00 130.58 85 GLU C N 1
ATOM 3512 C CA . GLU C 1 87 ? 70.634 -0.933 -44.436 1.00 129.71 85 GLU C CA 1
ATOM 3513 C C . GLU C 1 87 ? 71.311 0.425 -44.296 1.00 133.24 85 GLU C C 1
ATOM 3514 O O . GLU C 1 87 ? 72.211 0.570 -43.460 1.00 131.27 85 GLU C O 1
ATOM 3520 N N . GLN C 1 88 ? 70.904 1.417 -45.097 1.00 140.94 86 GLN C N 1
ATOM 3521 C CA . GLN C 1 88 ? 71.385 2.790 -44.980 1.00 143.29 86 GLN C CA 1
ATOM 3522 C C . GLN C 1 88 ? 70.576 3.617 -43.992 1.00 144.18 86 GLN C C 1
ATOM 3523 O O . GLN C 1 88 ? 70.966 4.753 -43.689 1.00 141.85 86 GLN C O 1
ATOM 3529 N N . ASN C 1 89 ? 69.452 3.084 -43.507 1.00 145.47 87 ASN C N 1
ATOM 3530 C CA . ASN C 1 89 ? 68.648 3.727 -42.475 1.00 140.90 87 ASN C CA 1
ATOM 3531 C C . ASN C 1 89 ? 69.005 3.220 -41.081 1.00 140.19 87 ASN C C 1
ATOM 3532 O O . ASN C 1 89 ? 69.075 4.011 -40.134 1.00 133.32 87 ASN C O 1
ATOM 3537 N N . SER C 1 90 ? 69.235 1.907 -40.940 1.00 131.51 88 SER C N 1
ATOM 3538 C CA . SER C 1 90 ? 69.648 1.296 -39.679 1.00 124.81 88 SER C CA 1
ATOM 3539 C C . SER C 1 90 ? 70.545 0.089 -39.944 1.00 117.09 88 SER C C 1
ATOM 3540 O O . SER C 1 90 ? 70.080 -0.944 -40.449 1.00 112.40 88 SER C O 1
ATOM 3543 N N . PRO C 1 91 ? 71.838 0.174 -39.590 1.00 116.17 89 PRO C N 1
ATOM 3544 C CA . PRO C 1 91 ? 72.768 -0.924 -39.894 1.00 111.47 89 PRO C CA 1
ATOM 3545 C C . PRO C 1 91 ? 72.549 -2.140 -39.008 1.00 107.28 89 PRO C C 1
ATOM 3546 O O . PRO C 1 91 ? 73.334 -3.090 -39.027 1.00 107.76 89 PRO C O 1
ATOM 3550 N N . LEU C 1 92 ? 71.473 -2.124 -38.225 1.00 106.18 90 LEU C N 1
ATOM 3551 C CA . LEU C 1 92 ? 71.216 -3.230 -37.315 1.00 102.34 90 LEU C CA 1
ATOM 3552 C C . LEU C 1 92 ? 70.720 -4.465 -38.058 1.00 102.87 90 LEU C C 1
ATOM 3553 O 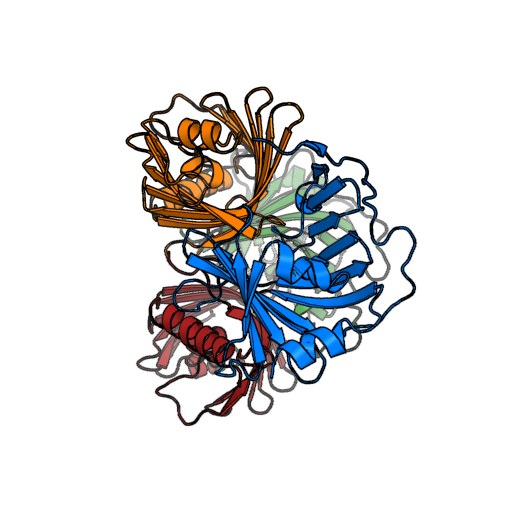O . LEU C 1 92 ? 71.070 -5.592 -37.688 1.00 104.76 90 LEU C O 1
ATOM 3558 N N . VAL C 1 93 ? 69.894 -4.278 -39.094 1.00 106.18 91 VAL C N 1
ATOM 3559 C CA . VAL C 1 93 ? 69.517 -5.411 -39.935 1.00 107.73 91 VAL C CA 1
ATOM 3560 C C . VAL C 1 93 ? 70.768 -6.052 -40.510 1.00 111.03 91 VAL C C 1
ATOM 3561 O O . VAL C 1 93 ? 70.870 -7.282 -40.602 1.00 114.73 91 VAL C O 1
ATOM 3565 N N . ALA C 1 94 ? 71.761 -5.237 -40.837 1.00 108.09 92 ALA C N 1
ATOM 3566 C CA . ALA C 1 94 ? 73.050 -5.722 -41.288 1.00 111.95 92 ALA C CA 1
ATOM 3567 C C . ALA C 1 94 ? 73.770 -6.572 -40.247 1.00 113.42 92 ALA C C 1
ATOM 3568 O O . ALA C 1 94 ? 74.825 -7.122 -40.573 1.00 116.30 92 ALA C O 1
ATOM 3570 N N . LEU C 1 95 ? 73.247 -6.721 -39.025 1.00 114.26 93 LEU C N 1
ATOM 3571 C CA . LEU C 1 95 ? 73.824 -7.717 -38.123 1.00 118.06 93 LEU C CA 1
ATOM 3572 C C . LEU C 1 95 ? 73.316 -9.114 -38.424 1.00 124.44 93 LEU C C 1
ATOM 3573 O O . LEU C 1 95 ? 74.101 -10.060 -38.528 1.00 125.56 93 LEU C O 1
ATOM 3578 N N . ILE C 1 96 ? 72.000 -9.266 -38.523 1.00 143.76 94 ILE C N 1
ATOM 3579 C CA . ILE C 1 96 ? 71.423 -10.596 -38.667 1.00 148.13 94 ILE C CA 1
ATOM 3580 C C . ILE C 1 96 ? 71.868 -11.219 -39.979 1.00 156.82 94 ILE C C 1
ATOM 3581 O O . ILE C 1 96 ? 71.978 -12.446 -40.090 1.00 155.87 94 ILE C O 1
ATOM 3586 N N . ASP C 1 97 ? 72.145 -10.393 -40.988 1.00 136.08 95 ASP C N 1
ATOM 3587 C CA . ASP C 1 97 ? 72.917 -10.804 -42.159 1.00 136.71 95 ASP C CA 1
ATOM 3588 C C . ASP C 1 97 ? 74.191 -9.971 -42.166 1.00 134.53 95 ASP C C 1
ATOM 3589 O O . ASP C 1 97 ? 74.209 -8.843 -42.683 1.00 130.69 95 ASP C O 1
ATOM 3594 N N . PRO C 1 98 ? 75.279 -10.479 -41.582 1.00 127.38 96 PRO C N 1
ATOM 3595 C CA . PRO C 1 98 ? 76.490 -9.654 -41.455 1.00 121.67 96 PRO C CA 1
ATOM 3596 C C . PRO C 1 98 ? 77.135 -9.343 -42.787 1.00 121.18 96 PRO C C 1
ATOM 3597 O O . PRO C 1 98 ? 77.779 -8.298 -42.933 1.00 118.90 96 PRO C O 1
ATOM 3601 N N . THR C 1 99 ? 76.971 -10.213 -43.772 1.00 121.48 97 THR C N 1
ATOM 3602 C CA . THR C 1 99 ? 77.702 -10.080 -45.021 1.00 120.41 97 THR C CA 1
ATOM 3603 C C . THR C 1 99 ? 77.462 -8.745 -45.713 1.00 120.77 97 THR C C 1
ATOM 3604 O O . THR C 1 99 ? 78.200 -8.429 -46.650 1.00 120.91 97 THR C O 1
ATOM 3608 N N . ARG C 1 100 ? 76.481 -7.951 -45.291 1.00 118.82 98 ARG C N 1
ATOM 3609 C CA . ARG C 1 100 ? 76.135 -6.733 -46.007 1.00 122.16 98 ARG C CA 1
ATOM 3610 C C . ARG C 1 100 ? 77.018 -5.555 -45.625 1.00 123.88 98 ARG C C 1
ATOM 3611 O O . ARG C 1 100 ? 76.690 -4.420 -45.982 1.00 127.22 98 ARG C O 1
ATOM 3619 N N . LEU C 1 101 ? 78.131 -5.783 -44.927 1.00 123.84 99 LEU C N 1
ATOM 3620 C CA . LEU C 1 101 ? 78.802 -4.664 -44.269 1.00 124.36 99 LEU C CA 1
ATOM 3621 C C . LEU C 1 101 ? 79.660 -3.850 -45.237 1.00 130.72 99 LEU C C 1
ATOM 3622 O O . LEU C 1 101 ? 79.419 -2.657 -45.427 1.00 130.48 99 LEU C O 1
ATOM 3627 N N . ASP C 1 102 ? 80.665 -4.461 -45.871 1.00 134.93 100 ASP C N 1
ATOM 3628 C CA . ASP C 1 102 ? 81.257 -3.839 -47.062 1.00 135.49 100 ASP C CA 1
ATOM 3629 C C . ASP C 1 102 ? 80.397 -4.139 -48.285 1.00 133.22 100 ASP C C 1
ATOM 3630 O O . ASP C 1 102 ? 80.787 -4.847 -49.212 1.00 140.57 100 ASP C O 1
ATOM 3635 N N . LYS C 1 103 ? 79.197 -3.595 -48.251 1.00 131.99 101 LYS C N 1
ATOM 3636 C CA . LYS C 1 103 ? 78.542 -3.091 -49.446 1.00 133.15 101 LYS C CA 1
ATOM 3637 C C . LYS C 1 103 ? 78.300 -1.596 -49.343 1.00 138.53 101 LYS C C 1
ATOM 3638 O O . LYS C 1 103 ? 78.560 -0.856 -50.300 1.00 138.56 101 LYS C O 1
ATOM 3644 N N . GLN C 1 104 ? 77.870 -1.127 -48.167 1.00 139.40 102 GLN C N 1
ATOM 3645 C CA . GLN C 1 104 ? 77.637 0.289 -47.920 1.00 139.49 102 GLN C CA 1
ATOM 3646 C C . GLN C 1 104 ? 78.294 0.788 -46.639 1.00 137.40 102 GLN C C 1
ATOM 3647 O O . GLN C 1 104 ? 77.983 1.900 -46.205 1.00 140.51 102 GLN C O 1
ATOM 3653 N N . TYR C 1 105 ? 79.183 0.011 -46.017 1.00 131.86 103 TYR C N 1
ATOM 3654 C CA . TYR C 1 105 ? 79.797 0.416 -44.752 1.00 130.78 103 TYR C CA 1
ATOM 3655 C C . TYR C 1 105 ? 81.281 0.080 -44.786 1.00 126.81 103 TYR C C 1
ATOM 3656 O O . TYR C 1 105 ? 81.654 -1.097 -44.768 1.00 124.98 103 TYR C O 1
ATOM 3665 N N . ASP C 1 106 ? 82.125 1.111 -44.828 1.00 125.82 104 ASP C N 1
ATOM 3666 C CA . ASP C 1 106 ? 83.559 0.900 -44.699 1.00 121.80 104 ASP C CA 1
ATOM 3667 C C . ASP C 1 106 ? 83.900 0.528 -43.265 1.00 118.43 104 ASP C C 1
ATOM 3668 O O . ASP C 1 106 ? 84.153 1.396 -42.421 1.00 117.24 104 ASP C O 1
ATOM 3673 N N . VAL C 1 107 ? 83.912 -0.765 -42.984 1.00 118.77 105 VAL C N 1
ATOM 3674 C CA . VAL C 1 107 ? 84.151 -1.245 -41.632 1.00 116.23 105 VAL C CA 1
ATOM 3675 C C . VAL C 1 107 ? 85.638 -1.135 -41.327 1.00 118.70 105 VAL C C 1
ATOM 3676 O O . VAL C 1 107 ? 86.474 -1.743 -42.006 1.00 117.41 105 VAL C O 1
ATOM 3680 N N . SER C 1 108 ? 85.968 -0.352 -40.303 1.00 119.86 106 SER C N 1
ATOM 3681 C CA . SER C 1 108 ? 87.307 -0.201 -39.780 1.00 118.62 106 SER C CA 1
ATOM 3682 C C . SER C 1 108 ? 87.215 -0.726 -38.346 1.00 116.13 106 SER C C 1
ATOM 3683 O O . SER C 1 108 ? 86.112 -1.063 -37.883 1.00 120.54 106 SER C O 1
ATOM 3686 N N . GLU C 1 109 ? 88.343 -0.787 -37.647 1.00 115.59 107 GLU C N 1
ATOM 3687 C CA . GLU C 1 109 ? 88.316 -1.205 -36.247 1.00 116.88 107 GLU C CA 1
ATOM 3688 C C . GLU C 1 109 ? 89.067 -0.297 -35.286 1.00 119.52 107 GLU C C 1
ATOM 3689 O O . GLU C 1 109 ? 90.232 0.035 -35.529 1.00 119.33 107 GLU C O 1
ATOM 3695 N N . GLU C 1 110 ? 88.395 0.115 -34.211 1.00 121.60 108 GLU C N 1
ATOM 3696 C CA . GLU C 1 110 ? 89.014 0.974 -33.212 1.00 120.32 108 GLU C CA 1
ATOM 3697 C C . GLU C 1 110 ? 90.179 0.260 -32.536 1.00 125.65 108 GLU C C 1
ATOM 3698 O O . GLU C 1 110 ? 90.100 -0.931 -32.222 1.00 124.45 108 GLU C O 1
ATOM 3704 N N . ALA C 1 111 ? 91.258 1.009 -32.286 1.00 121.63 109 ALA C N 1
ATOM 3705 C CA . ALA C 1 111 ? 92.492 0.409 -31.783 1.00 118.73 109 ALA C CA 1
ATOM 3706 C C . ALA C 1 111 ? 92.325 -0.139 -30.366 1.00 118.44 109 ALA C C 1
ATOM 3707 O O . ALA C 1 111 ? 92.636 -1.306 -30.101 1.00 114.55 109 ALA C O 1
ATOM 3709 N N . ALA C 1 112 ? 91.836 0.687 -29.439 1.00 116.43 110 ALA C N 1
ATOM 3710 C CA . ALA C 1 112 ? 91.900 0.362 -28.022 1.00 114.58 110 ALA C CA 1
ATOM 3711 C C . ALA C 1 112 ? 90.507 0.228 -27.415 1.00 117.36 110 ALA C C 1
ATOM 3712 O O . ALA C 1 112 ? 89.563 0.889 -27.866 1.00 116.69 110 ALA C O 1
ATOM 3714 N N . PRO C 1 113 ? 90.347 -0.615 -26.374 1.00 114.70 111 PRO C N 1
ATOM 3715 C CA . PRO C 1 113 ? 89.047 -0.695 -25.692 1.00 110.97 111 PRO C CA 1
ATOM 3716 C C . PRO C 1 113 ? 88.654 0.635 -25.075 1.00 109.79 111 PRO C C 1
ATOM 3717 O O . PRO C 1 113 ? 89.273 1.111 -24.118 1.00 113.01 111 PRO C O 1
ATOM 3721 N N . ARG C 1 114 ? 87.625 1.249 -25.638 1.00 107.68 112 ARG C N 1
ATOM 3722 C CA . ARG C 1 114 ? 87.100 2.508 -25.141 1.00 105.32 112 ARG C CA 1
ATOM 3723 C C . ARG C 1 114 ? 85.812 2.234 -24.378 1.00 100.38 112 ARG C C 1
ATOM 3724 O O . ARG C 1 114 ? 84.973 1.443 -24.823 1.00 100.09 112 ARG C O 1
ATOM 3732 N N . ASP C 1 115 ? 85.679 2.861 -23.211 1.00 101.45 113 ASP C N 1
ATOM 3733 C CA . ASP C 1 115 ? 84.524 2.676 -22.335 1.00 98.41 113 ASP C CA 1
ATOM 3734 C C . ASP C 1 115 ? 84.366 1.223 -21.902 1.00 100.02 113 ASP C C 1
ATOM 3735 O O . ASP C 1 115 ? 83.284 0.811 -21.474 1.00 96.33 113 ASP C O 1
ATOM 3740 N N . GLY C 1 116 ? 85.439 0.441 -22.013 1.00 111.18 114 GLY C N 1
ATOM 3741 C CA . GLY C 1 116 ? 85.388 -0.967 -21.677 1.00 111.70 114 GLY C CA 1
ATOM 3742 C C . GLY C 1 116 ? 84.783 -1.852 -22.741 1.00 108.67 114 GLY C C 1
ATOM 3743 O O . GLY C 1 116 ? 84.236 -2.912 -22.417 1.00 104.36 114 GLY C O 1
ATOM 3744 N N . LEU C 1 117 ? 84.868 -1.459 -24.009 1.00 101.86 115 LEU C N 1
ATOM 3745 C CA . LEU C 1 117 ? 84.233 -2.216 -25.078 1.00 101.10 115 LEU C CA 1
ATOM 3746 C C . LEU C 1 117 ? 85.149 -2.270 -26.285 1.00 100.51 115 LEU C C 1
ATOM 3747 O O . LEU C 1 117 ? 85.833 -1.292 -26.594 1.00 105.54 115 LEU C O 1
ATOM 3752 N N . GLN C 1 118 ? 85.144 -3.408 -26.975 1.00 95.54 116 GLN C N 1
ATOM 3753 C CA . GLN C 1 118 ? 85.807 -3.508 -28.270 1.00 97.39 116 GLN C CA 1
ATOM 3754 C C . GLN C 1 118 ? 84.893 -2.863 -29.302 1.00 94.50 116 GLN C C 1
ATOM 3755 O O . GLN C 1 118 ? 83.837 -3.409 -29.640 1.00 91.92 116 GLN C O 1
ATOM 3761 N N . TRP C 1 119 ? 85.285 -1.691 -29.782 1.00 98.06 117 TRP C N 1
ATOM 3762 C CA . TRP C 1 119 ? 84.448 -0.913 -30.673 1.00 96.33 117 TRP C CA 1
ATOM 3763 C C . TRP C 1 119 ? 84.787 -1.243 -32.121 1.00 99.25 117 TRP C C 1
ATOM 3764 O O . TRP C 1 119 ? 85.716 -1.997 -32.413 1.00 104.22 117 TRP C O 1
ATOM 3775 N N . LEU C 1 120 ? 84.030 -0.662 -33.045 1.00 97.39 118 LEU C N 1
ATOM 3776 C CA . LEU C 1 120 ? 84.161 -1.008 -34.452 1.00 101.40 118 LEU C CA 1
ATOM 3777 C C . LEU C 1 120 ? 83.480 0.050 -35.310 1.00 102.03 118 LEU C C 1
ATOM 3778 O O . LEU C 1 120 ? 82.272 0.271 -35.179 1.00 100.21 118 LEU C O 1
ATOM 3783 N N . SER C 1 121 ? 84.240 0.722 -36.172 1.00 103.90 119 SER C N 1
ATOM 3784 C CA . SER C 1 121 ? 83.726 1.859 -36.923 1.00 103.63 119 SER C CA 1
ATOM 3785 C C . SER C 1 121 ? 83.035 1.404 -38.202 1.00 106.62 119 SER C C 1
ATOM 3786 O O . SER C 1 121 ? 83.395 0.383 -38.797 1.00 110.11 119 SER C O 1
ATOM 3789 N N . LEU C 1 122 ? 82.028 2.172 -38.618 1.00 106.35 120 LEU C N 1
ATOM 3790 C CA . LEU C 1 122 ? 81.284 1.897 -39.845 1.00 108.58 120 LEU C CA 1
ATOM 3791 C C . LEU C 1 122 ? 81.026 3.207 -40.566 1.00 113.66 120 LEU C C 1
ATOM 3792 O O . LEU C 1 122 ? 80.421 4.116 -39.996 1.00 114.90 120 LEU C O 1
ATOM 3797 N N . THR C 1 123 ? 81.439 3.289 -41.829 1.00 117.40 121 THR C N 1
ATOM 3798 C CA . THR C 1 123 ? 81.350 4.523 -42.592 1.00 120.17 121 THR C CA 1
ATOM 3799 C C . THR C 1 123 ? 80.612 4.272 -43.904 1.00 126.40 121 THR C C 1
ATOM 3800 O O . THR C 1 123 ? 80.981 3.350 -44.651 1.00 127.42 121 THR C O 1
ATOM 3804 N N . PRO C 1 124 ? 79.581 5.070 -44.228 1.00 128.35 122 PRO C N 1
ATOM 3805 C CA . PRO C 1 124 ? 78.821 4.834 -45.467 1.00 133.45 122 PRO C CA 1
ATOM 3806 C C . PRO C 1 124 ? 79.639 4.999 -46.741 1.00 139.70 122 PRO C C 1
ATOM 3807 O O . PRO C 1 124 ? 79.966 6.124 -47.133 1.00 141.60 122 PRO C O 1
ATOM 3811 N N . LYS C 1 125 ? 79.966 3.876 -47.395 1.00 140.99 123 LYS C N 1
ATOM 3812 C CA . LYS C 1 125 ? 80.554 3.904 -48.734 1.00 140.72 123 LYS C CA 1
ATOM 3813 C C . LYS C 1 125 ? 79.490 4.186 -49.789 1.00 143.93 123 LYS C C 1
ATOM 3814 O O . LYS C 1 125 ? 79.682 5.031 -50.672 1.00 144.29 123 LYS C O 1
ATOM 3820 N N . VAL C 1 126 ? 78.368 3.469 -49.716 1.00 144.08 124 VAL C N 1
ATOM 3821 C CA . VAL C 1 126 ? 77.168 3.762 -50.489 1.00 145.90 124 VAL C CA 1
ATOM 3822 C C . VAL C 1 126 ? 76.101 4.252 -49.519 1.00 148.17 124 VAL C C 1
ATOM 3823 O O . VAL C 1 126 ? 76.014 3.771 -48.383 1.00 147.83 124 VAL C O 1
ATOM 3827 N N . ASP C 1 127 ? 75.300 5.214 -49.959 1.00 150.05 125 ASP C N 1
ATOM 3828 C CA . ASP C 1 127 ? 74.302 5.822 -49.090 1.00 151.28 125 ASP C CA 1
ATOM 3829 C C . ASP C 1 127 ? 72.959 5.997 -49.793 1.00 151.69 125 ASP C C 1
ATOM 3830 O O . ASP C 1 127 ? 72.060 6.658 -49.272 1.00 151.10 125 ASP C O 1
ATOM 3835 N N . SER C 1 131 ? 73.686 10.056 -46.213 1.00 135.37 129 SER C N 1
ATOM 3836 C CA . SER C 1 131 ? 72.921 9.590 -45.064 1.00 130.05 129 SER C CA 1
ATOM 3837 C C . SER C 1 131 ? 73.496 10.178 -43.788 1.00 131.14 129 SER C C 1
ATOM 3838 O O . SER C 1 131 ? 73.518 11.397 -43.605 1.00 131.25 129 SER C O 1
ATOM 3841 N N . PHE C 1 132 ? 73.974 9.311 -42.906 1.00 121.55 130 PHE C N 1
ATOM 3842 C CA . PHE C 1 132 ? 74.603 9.744 -41.670 1.00 115.68 130 PHE C CA 1
ATOM 3843 C C . PHE C 1 132 ? 76.119 9.817 -41.842 1.00 113.83 130 PHE C C 1
ATOM 3844 O O . PHE C 1 132 ? 76.677 9.448 -42.878 1.00 116.45 130 PHE C O 1
ATOM 3852 N N . GLN C 1 133 ? 76.787 10.295 -40.791 1.00 107.48 131 GLN C N 1
ATOM 3853 C CA . GLN C 1 133 ? 78.238 10.487 -40.835 1.00 108.84 131 GLN C CA 1
ATOM 3854 C C . GLN C 1 133 ? 78.970 9.181 -40.527 1.00 110.45 131 GLN C C 1
ATOM 3855 O O . GLN C 1 133 ? 79.613 8.595 -41.403 1.00 113.91 131 GLN C O 1
ATOM 3861 N N . MET C 1 134 ? 78.871 8.701 -39.289 1.00 106.89 132 MET C N 1
ATOM 3862 C CA . MET C 1 134 ? 79.576 7.490 -38.890 1.00 105.94 132 MET C CA 1
ATOM 3863 C C . MET C 1 134 ? 78.851 6.825 -37.733 1.00 103.39 132 MET C C 1
ATOM 3864 O O . MET C 1 134 ? 78.595 7.460 -36.705 1.00 103.10 132 MET C O 1
ATOM 3869 N N . ALA C 1 135 ? 78.529 5.548 -37.909 1.00 104.35 133 ALA C N 1
ATOM 3870 C CA . ALA C 1 135 ? 78.007 4.714 -36.845 1.00 101.10 133 ALA C CA 1
ATOM 3871 C C . ALA C 1 135 ? 79.162 3.944 -36.221 1.00 100.17 133 ALA C C 1
ATOM 3872 O O . ALA C 1 135 ? 80.298 3.994 -36.693 1.00 105.74 133 ALA C O 1
ATOM 3874 N N . SER C 1 136 ? 78.874 3.207 -35.155 1.00 99.55 134 SER C N 1
ATOM 3875 C CA . SER C 1 136 ? 79.961 2.567 -34.437 1.00 100.75 134 SER C CA 1
ATOM 3876 C C . SER C 1 136 ? 79.363 1.609 -33.422 1.00 96.69 134 SER C C 1
ATOM 3877 O O . SER C 1 136 ? 78.406 1.961 -32.731 1.00 95.83 134 SER C O 1
ATOM 3880 N N . LEU C 1 137 ? 79.902 0.394 -33.358 1.00 93.53 135 LEU C N 1
ATOM 3881 C CA . LEU C 1 137 ? 79.324 -0.663 -32.542 1.00 87.92 135 LEU C CA 1
ATOM 3882 C C . LEU C 1 137 ? 80.318 -1.116 -31.495 1.00 90.51 135 LEU C C 1
ATOM 3883 O O . LEU C 1 137 ? 81.487 -1.350 -31.808 1.00 96.99 135 LEU C O 1
ATOM 3888 N N . GLY C 1 138 ? 79.846 -1.263 -30.265 1.00 84.70 136 GLY C N 1
ATOM 3889 C CA . GLY C 1 138 ? 80.660 -1.743 -29.162 1.00 86.84 136 GLY C CA 1
ATOM 3890 C C . GLY C 1 138 ? 80.206 -3.137 -28.769 1.00 86.33 136 GLY C C 1
ATOM 3891 O O . GLY C 1 138 ? 79.004 -3.421 -28.756 1.00 84.40 136 GLY C O 1
ATOM 3892 N N . PHE C 1 139 ? 81.175 -4.004 -28.457 1.00 86.62 137 PHE C N 1
ATOM 3893 C CA . PHE C 1 139 ? 80.905 -5.394 -28.123 1.00 87.47 137 PHE C CA 1
ATOM 3894 C C . PHE C 1 139 ? 81.528 -5.747 -26.781 1.00 88.23 137 PHE C C 1
ATOM 3895 O O . PHE C 1 139 ? 82.665 -5.368 -26.495 1.00 91.80 137 PHE C O 1
ATOM 3903 N N . GLY C 1 140 ? 80.776 -6.476 -25.965 1.00 89.18 138 GLY C N 1
ATOM 3904 C CA . GLY C 1 140 ? 81.256 -6.913 -24.671 1.00 91.13 138 GLY C CA 1
ATOM 3905 C C . GLY C 1 140 ? 80.942 -8.368 -24.378 1.00 99.12 138 GLY C C 1
ATOM 3906 O O . GLY C 1 140 ? 80.639 -9.146 -25.291 1.00 97.63 138 GLY C O 1
ATOM 3907 N N . LYS C 1 141 ? 80.997 -8.746 -23.097 1.00 100.77 139 LYS C N 1
ATOM 3908 C CA . LYS C 1 141 ? 80.821 -10.144 -22.717 1.00 103.87 139 LYS C CA 1
ATOM 3909 C C . LYS C 1 141 ? 79.423 -10.679 -23.007 1.00 106.05 139 LYS C C 1
ATOM 3910 O O . LYS C 1 141 ? 79.220 -11.896 -22.927 1.00 108.07 139 LYS C O 1
ATOM 3916 N N . ASP C 1 142 ? 78.462 -9.822 -23.351 1.00 104.89 140 ASP C N 1
ATOM 3917 C CA . ASP C 1 142 ? 77.120 -10.269 -23.692 1.00 101.73 140 ASP C CA 1
ATOM 3918 C C . ASP C 1 142 ? 76.801 -10.094 -25.173 1.00 98.36 140 ASP C C 1
ATOM 3919 O O . ASP C 1 142 ? 75.640 -10.246 -25.566 1.00 98.38 140 ASP C O 1
ATOM 3924 N N . GLY C 1 143 ? 77.798 -9.793 -26.006 1.00 92.61 141 GLY C N 1
ATOM 3925 C CA . GLY C 1 143 ? 77.545 -9.547 -27.413 1.00 85.72 141 GLY C CA 1
ATOM 3926 C C . GLY C 1 143 ? 77.454 -8.067 -27.727 1.00 86.80 141 GLY C C 1
ATOM 3927 O O . GLY C 1 143 ? 78.233 -7.278 -27.184 1.00 88.07 141 GLY C O 1
ATOM 3928 N N . LEU C 1 144 ? 76.513 -7.665 -28.580 1.00 77.34 142 LEU C N 1
ATOM 3929 C CA . LEU C 1 144 ? 76.342 -6.245 -28.859 1.00 79.70 142 LEU C CA 1
ATOM 3930 C C . LEU C 1 144 ? 75.862 -5.522 -27.605 1.00 80.06 142 LEU C C 1
ATOM 3931 O O . LEU C 1 144 ? 74.895 -5.941 -26.962 1.00 78.44 142 LEU C O 1
ATOM 3936 N N . ALA C 1 145 ? 76.562 -4.456 -27.241 1.00 77.59 143 ALA C N 1
ATOM 3937 C CA . ALA C 1 145 ? 76.214 -3.676 -26.065 1.00 74.54 143 ALA C CA 1
ATOM 3938 C C . ALA C 1 145 ? 75.747 -2.274 -26.398 1.00 74.41 143 ALA C C 1
ATOM 3939 O O . ALA C 1 145 ? 74.769 -1.805 -25.813 1.00 73.78 143 ALA C O 1
ATOM 3941 N N . LYS C 1 146 ? 76.417 -1.593 -27.325 1.00 76.39 144 LYS C N 1
ATOM 3942 C CA . LYS C 1 146 ? 76.158 -0.187 -27.578 1.00 76.00 144 LYS C CA 1
ATOM 3943 C C . LYS C 1 146 ? 76.291 0.097 -29.064 1.00 78.62 144 LYS C C 1
ATOM 3944 O O . LYS C 1 146 ? 76.829 -0.701 -29.836 1.00 82.14 144 LYS C O 1
ATOM 3950 N N . MET C 1 147 ? 75.777 1.259 -29.453 1.00 81.15 145 MET C N 1
ATOM 3951 C CA . MET C 1 147 ? 75.909 1.752 -30.816 1.00 81.35 145 MET C CA 1
ATOM 3952 C C . MET C 1 147 ? 75.703 3.257 -30.761 1.00 82.46 145 MET C C 1
ATOM 3953 O O . MET C 1 147 ? 74.595 3.715 -30.478 1.00 81.95 145 MET C O 1
ATOM 3958 N N . GLU C 1 148 ? 76.769 4.016 -30.971 1.00 85.31 146 GLU C N 1
ATOM 3959 C CA . GLU C 1 148 ? 76.664 5.455 -31.137 1.00 84.32 146 GLU C CA 1
ATOM 3960 C C . GLU C 1 148 ? 76.519 5.766 -32.617 1.00 84.35 146 GLU C C 1
ATOM 3961 O O . GLU C 1 148 ? 77.010 5.022 -33.470 1.00 90.77 146 GLU C O 1
ATOM 3967 N N . VAL C 1 149 ? 75.817 6.853 -32.925 1.00 86.02 147 VAL C N 1
ATOM 3968 C CA . VAL C 1 149 ? 75.579 7.258 -34.310 1.00 89.83 147 VAL C CA 1
ATOM 3969 C C . VAL C 1 149 ? 75.696 8.773 -34.416 1.00 90.98 147 VAL C C 1
ATOM 3970 O O . VAL C 1 149 ? 75.205 9.512 -33.555 1.00 90.17 147 VAL C O 1
ATOM 3974 N N . VAL C 1 150 ? 76.357 9.237 -35.470 1.00 94.40 148 VAL C N 1
ATOM 3975 C CA . VAL C 1 150 ? 76.418 10.653 -35.806 1.00 95.18 148 VAL C CA 1
ATOM 3976 C C . VAL C 1 150 ? 75.622 10.854 -37.085 1.00 99.46 148 VAL C C 1
ATOM 3977 O O . VAL C 1 150 ? 75.866 10.170 -38.087 1.00 103.90 148 VAL C O 1
ATOM 3981 N N . ASP C 1 151 ? 74.658 11.769 -37.054 1.00 101.54 149 ASP C N 1
ATOM 3982 C CA . ASP C 1 151 ? 74.033 12.182 -38.299 1.00 105.00 149 ASP C CA 1
ATOM 3983 C C . ASP C 1 151 ? 74.909 13.228 -38.992 1.00 109.62 149 ASP C C 1
ATOM 3984 O O . ASP C 1 151 ? 75.855 13.764 -38.408 1.00 108.60 149 ASP C O 1
ATOM 3989 N N . ALA C 1 152 ? 74.591 13.514 -40.261 1.00 119.65 150 ALA C N 1
ATOM 3990 C CA . ALA C 1 152 ? 75.350 14.519 -41.002 1.00 114.65 150 ALA C CA 1
ATOM 3991 C C . ALA C 1 152 ? 75.460 15.823 -40.220 1.00 115.16 150 ALA C C 1
ATOM 3992 O O . ALA C 1 152 ? 76.472 16.528 -40.319 1.00 119.52 150 ALA C O 1
ATOM 3994 N N . VAL C 1 153 ? 74.457 16.127 -39.392 1.00 111.81 151 VAL C N 1
ATOM 3995 C CA . VAL C 1 153 ? 74.446 17.371 -38.623 1.00 111.73 151 VAL C CA 1
ATOM 3996 C C . VAL C 1 153 ? 75.307 17.306 -37.363 1.00 110.32 151 VAL C C 1
ATOM 3997 O O . VAL C 1 153 ? 75.388 18.295 -36.619 1.00 107.70 151 VAL C O 1
ATOM 4001 N N . GLY C 1 154 ? 75.999 16.194 -37.117 1.00 107.00 152 GLY C N 1
ATOM 4002 C CA . GLY C 1 154 ? 76.846 16.110 -35.941 1.00 104.13 152 GLY C CA 1
ATOM 4003 C C . GLY C 1 154 ? 76.134 15.807 -34.640 1.00 98.38 152 GLY C C 1
ATOM 4004 O O . GLY C 1 154 ? 76.756 15.878 -33.576 1.00 93.45 152 GLY C O 1
ATOM 4005 N N . GLN C 1 155 ? 74.848 15.469 -34.695 1.00 101.19 153 GLN C N 1
ATOM 4006 C CA . GLN C 1 155 ? 74.069 15.114 -33.515 1.00 93.59 153 GLN C CA 1
ATOM 4007 C C . GLN C 1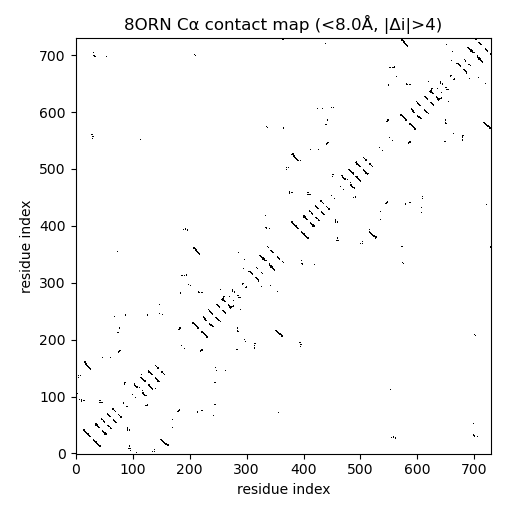 155 ? 74.270 13.638 -33.183 1.00 86.52 153 GLN C C 1
ATOM 4008 O O . GLN C 1 155 ? 74.104 12.773 -34.046 1.00 89.29 153 GLN C O 1
ATOM 4014 N N . ARG C 1 156 ? 74.640 13.351 -31.934 1.00 79.84 154 ARG C N 1
ATOM 4015 C CA . ARG C 1 156 ? 74.953 11.992 -31.513 1.00 77.64 154 ARG C CA 1
ATOM 4016 C C . ARG C 1 156 ? 73.733 11.287 -30.922 1.00 74.23 154 ARG C C 1
ATOM 4017 O O . ARG C 1 156 ? 72.975 11.865 -30.137 1.00 72.67 154 ARG C O 1
ATOM 4025 N N . THR C 1 157 ? 73.549 10.031 -31.309 1.00 75.12 155 THR C N 1
ATOM 4026 C CA . THR C 1 157 ? 72.490 9.178 -30.784 1.00 74.30 155 THR C CA 1
ATOM 4027 C C . THR C 1 157 ? 73.187 7.994 -30.127 1.00 74.98 155 THR C C 1
ATOM 4028 O O . THR C 1 157 ? 73.844 7.199 -30.808 1.00 76.34 155 THR C O 1
ATOM 4032 N N . ALA C 1 158 ? 73.081 7.895 -28.807 1.00 70.77 156 ALA C N 1
ATOM 4033 C CA . ALA C 1 158 ? 73.701 6.816 -28.047 1.00 70.53 156 ALA C CA 1
ATOM 4034 C C . ALA C 1 158 ? 72.623 5.782 -27.738 1.00 68.88 156 ALA C C 1
ATOM 4035 O O . ALA C 1 158 ? 71.662 6.071 -27.010 1.00 66.84 156 ALA C O 1
ATOM 4037 N N . ILE C 1 159 ? 72.772 4.591 -28.307 1.00 68.36 157 ILE C N 1
ATOM 4038 C CA . ILE C 1 159 ? 71.862 3.481 -28.068 1.00 68.09 157 ILE C CA 1
ATOM 4039 C C . ILE C 1 159 ? 72.610 2.416 -27.279 1.00 70.85 157 ILE C C 1
ATOM 4040 O O . ILE C 1 159 ? 73.797 2.161 -27.521 1.00 73.29 157 ILE C O 1
ATOM 4045 N N . SER C 1 160 ? 71.923 1.812 -26.325 1.00 64.66 158 SER C N 1
ATOM 4046 C CA . SER C 1 160 ? 72.489 0.736 -25.542 1.00 66.37 158 SER C CA 1
ATOM 4047 C C . SER C 1 160 ? 71.467 -0.390 -25.450 1.00 67.53 158 SER C C 1
ATOM 4048 O O . SER C 1 160 ? 70.255 -0.149 -25.439 1.00 63.91 158 SER C O 1
ATOM 4051 N N . PHE C 1 161 ? 71.970 -1.626 -25.424 1.00 67.96 159 PHE C N 1
ATOM 4052 C CA . PHE C 1 161 ? 71.158 -2.829 -25.551 1.00 64.71 159 PHE C CA 1
ATOM 4053 C C . PHE C 1 161 ? 71.333 -3.724 -24.334 1.00 69.79 159 PHE C C 1
ATOM 4054 O O . PHE C 1 161 ? 72.380 -3.708 -23.676 1.00 69.95 159 PHE C O 1
ATOM 4062 N N . SER C 1 162 ? 70.311 -4.544 -24.070 1.00 63.37 160 SER C N 1
ATOM 4063 C CA . SER C 1 162 ? 70.380 -5.549 -23.011 1.00 67.07 160 SER C CA 1
ATOM 4064 C C . SER C 1 162 ? 69.321 -6.623 -23.244 1.00 70.19 160 SER C C 1
ATOM 4065 O O . SER C 1 162 ? 68.409 -6.466 -24.060 1.00 69.73 160 SER C O 1
ATOM 4068 N N . GLY C 1 163 ? 69.464 -7.729 -22.520 1.00 67.39 161 GLY C N 1
ATOM 4069 C CA . GLY C 1 163 ? 68.458 -8.781 -22.550 1.00 72.57 161 GLY C CA 1
ATOM 4070 C C . GLY C 1 163 ? 68.302 -9.498 -23.875 1.00 71.98 161 GLY C C 1
ATOM 4071 O O . GLY C 1 163 ? 67.202 -9.950 -24.194 1.00 75.08 161 GLY C O 1
ATOM 4072 N N . TRP C 1 164 ? 69.372 -9.611 -24.655 1.00 70.09 162 TRP C N 1
ATOM 4073 C CA . TRP C 1 164 ? 69.306 -10.283 -25.947 1.00 76.85 162 TRP C CA 1
ATOM 4074 C C . TRP C 1 164 ? 68.776 -11.704 -25.801 1.00 79.18 162 TRP C C 1
ATOM 4075 O O . TRP C 1 164 ? 69.197 -12.457 -24.922 1.00 80.98 162 TRP C O 1
ATOM 4086 N N . LYS C 1 165 ? 67.843 -12.062 -26.674 1.00 80.40 163 LYS C N 1
ATOM 4087 C CA . LYS C 1 165 ? 67.437 -13.438 -26.897 1.00 83.92 163 LYS C CA 1
ATOM 4088 C C . LYS C 1 165 ? 67.833 -13.804 -28.318 1.00 85.74 163 LYS C C 1
ATOM 4089 O O . LYS C 1 165 ? 67.534 -13.051 -29.252 1.00 81.85 163 LYS C O 1
ATOM 4095 N N . ARG C 1 166 ? 68.523 -14.940 -28.474 1.00 93.22 164 ARG C N 1
ATOM 4096 C CA . ARG C 1 166 ? 68.975 -15.420 -29.780 1.00 98.86 164 ARG C CA 1
ATOM 4097 C C . ARG C 1 166 ? 67.957 -16.367 -30.397 1.00 98.44 164 ARG C C 1
ATOM 4098 O O . ARG C 1 166 ? 67.392 -17.217 -29.704 1.00 100.30 164 ARG C O 1
ATOM 4106 N N . ASN C 1 167 ? 67.768 -16.241 -31.720 1.00 90.38 165 ASN C N 1
ATOM 4107 C CA . ASN C 1 167 ? 66.812 -17.008 -32.519 1.00 90.35 165 ASN C CA 1
ATOM 4108 C C . ASN C 1 167 ? 65.562 -17.385 -31.738 1.00 89.36 165 ASN C C 1
ATOM 4109 O O . ASN C 1 167 ? 65.299 -18.576 -31.539 1.00 91.55 165 ASN C O 1
ATOM 4114 N N . PRO C 1 168 ? 64.773 -16.426 -31.279 1.00 88.21 166 PRO C N 1
ATOM 4115 C CA . PRO C 1 168 ? 63.617 -16.756 -30.445 1.00 86.55 166 PRO C CA 1
ATOM 4116 C C . PRO C 1 168 ? 62.443 -17.232 -31.292 1.00 86.02 166 PRO C C 1
ATOM 4117 O O . PRO C 1 168 ? 62.472 -17.201 -32.523 1.00 83.01 166 PRO C O 1
ATOM 4121 N N . ALA C 1 169 ? 61.390 -17.664 -30.596 1.00 85.99 167 ALA C N 1
ATOM 4122 C CA . ALA C 1 169 ? 60.147 -18.120 -31.225 1.00 83.01 167 ALA C CA 1
ATOM 4123 C C . ALA C 1 169 ? 59.204 -16.929 -31.329 1.00 85.62 167 ALA C C 1
ATOM 4124 O O . ALA C 1 169 ? 58.425 -16.643 -30.420 1.00 84.78 167 ALA C O 1
ATOM 4126 N N . PHE C 1 170 ? 59.267 -16.239 -32.465 1.00 86.84 168 PHE C N 1
ATOM 4127 C CA . PHE C 1 170 ? 58.600 -14.951 -32.623 1.00 82.53 168 PHE C CA 1
ATOM 4128 C C . PHE C 1 170 ? 57.093 -15.118 -32.797 1.00 82.59 168 PHE C C 1
ATOM 4129 O O . PHE C 1 170 ? 56.629 -16.013 -33.504 1.00 84.26 168 PHE C O 1
ATOM 4137 N N . ALA C 1 171 ? 56.327 -14.239 -32.150 1.00 88.06 169 ALA C N 1
ATOM 4138 C CA . ALA C 1 171 ? 54.894 -14.146 -32.407 1.00 87.15 169 ALA C CA 1
ATOM 4139 C C . ALA C 1 171 ? 54.636 -13.964 -33.895 1.00 90.74 169 ALA C C 1
ATOM 4140 O O . ALA C 1 171 ? 55.490 -13.474 -34.639 1.00 89.68 169 ALA C O 1
ATOM 4142 N N . ALA C 1 172 ? 53.441 -14.368 -34.334 1.00 99.81 170 ALA C N 1
ATOM 4143 C CA . ALA C 1 172 ? 53.130 -14.341 -35.760 1.00 100.02 170 ALA C CA 1
ATOM 4144 C C . ALA C 1 172 ? 53.101 -12.926 -36.318 1.00 100.31 170 ALA C C 1
ATOM 4145 O O . ALA C 1 172 ? 53.311 -12.738 -37.522 1.00 101.29 170 ALA C O 1
ATOM 4147 N N . ASP C 1 173 ? 52.867 -11.930 -35.470 1.00 93.34 171 ASP C N 1
ATOM 4148 C CA . ASP C 1 173 ? 52.703 -10.548 -35.892 1.00 93.06 171 ASP C CA 1
ATOM 4149 C C . ASP C 1 173 ? 53.876 -9.671 -35.477 1.00 90.63 171 ASP C C 1
ATOM 4150 O O . ASP C 1 173 ? 53.757 -8.440 -35.503 1.00 93.74 171 ASP C O 1
ATOM 4155 N N . THR C 1 174 ? 54.995 -10.274 -35.074 1.00 85.72 172 THR C N 1
ATOM 4156 C CA . THR C 1 174 ? 56.111 -9.485 -34.572 1.00 78.54 172 THR C CA 1
ATOM 4157 C C . THR C 1 174 ? 56.562 -8.452 -35.596 1.00 75.31 172 THR C C 1
ATOM 4158 O O . THR C 1 174 ? 56.779 -7.284 -35.253 1.00 72.58 172 THR C O 1
ATOM 4162 N N . PHE C 1 175 ? 56.683 -8.852 -36.862 1.00 73.29 173 PHE C N 1
ATOM 4163 C CA . PHE C 1 175 ? 57.074 -7.954 -37.944 1.00 71.66 173 PHE C CA 1
ATOM 4164 C C . PHE C 1 175 ? 55.933 -7.672 -38.930 1.00 71.04 173 PHE C C 1
ATOM 4165 O O . PHE C 1 175 ? 56.154 -7.575 -40.136 1.00 67.15 173 PHE C O 1
ATOM 4173 N N . ARG C 1 176 ? 54.704 -7.508 -38.441 1.00 71.46 174 ARG C N 1
ATOM 4174 C CA . ARG C 1 176 ? 53.570 -7.097 -39.268 1.00 68.36 174 ARG C CA 1
ATOM 4175 C C . ARG C 1 176 ? 52.883 -5.902 -38.621 1.00 68.04 174 ARG C C 1
ATOM 4176 O O . ARG C 1 176 ? 52.737 -5.849 -37.397 1.00 72.07 174 ARG C O 1
ATOM 4184 N N . TYR C 1 177 ? 52.438 -4.950 -39.426 1.00 62.54 175 TYR C N 1
ATOM 4185 C CA . TYR C 1 177 ? 51.597 -3.887 -38.903 1.00 60.81 175 TYR C CA 1
ATOM 4186 C C . TYR C 1 177 ? 50.137 -4.323 -38.986 1.00 61.83 175 TYR C C 1
ATOM 4187 O O . TYR C 1 177 ? 49.621 -4.542 -40.089 1.00 66.76 175 TYR C O 1
ATOM 4196 N N . THR C 1 178 ? 49.476 -4.448 -37.819 1.00 60.56 176 THR C N 1
ATOM 4197 C CA . THR C 1 178 ? 48.055 -4.764 -37.735 1.00 63.42 176 THR C CA 1
ATOM 4198 C C . THR C 1 178 ? 47.286 -3.493 -37.389 1.00 63.14 176 THR C C 1
ATOM 4199 O O . THR C 1 178 ? 47.473 -2.945 -36.290 1.00 64.69 176 THR C O 1
ATOM 4203 N N . PRO C 1 179 ? 46.446 -2.976 -38.280 1.00 61.22 177 PRO C N 1
ATOM 4204 C CA . PRO C 1 179 ? 45.830 -1.664 -38.041 1.00 57.71 177 PRO C CA 1
ATOM 4205 C C . PRO C 1 179 ? 44.626 -1.769 -37.126 1.00 62.77 177 PRO C C 1
ATOM 4206 O O . PRO C 1 179 ? 43.861 -2.731 -37.188 1.00 64.05 177 PRO C O 1
ATOM 4210 N N . GLY C 1 180 ? 44.455 -0.743 -36.284 1.00 60.40 178 GLY C N 1
ATOM 4211 C CA . GLY C 1 180 ? 43.285 -0.621 -35.438 1.00 62.94 178 GLY C CA 1
ATOM 4212 C C . GLY C 1 180 ? 42.206 0.248 -36.068 1.00 59.15 178 GLY C C 1
ATOM 4213 O O . GLY C 1 180 ? 42.495 1.107 -36.896 1.00 57.53 178 GLY C O 1
ATOM 4214 N N . LYS C 1 181 ? 40.953 0.029 -35.660 1.00 54.37 179 LYS C N 1
ATOM 4215 C CA . LYS C 1 181 ? 39.855 0.793 -36.248 1.00 61.87 179 LYS C CA 1
ATOM 4216 C C . LYS C 1 181 ? 40.041 2.291 -36.016 1.00 58.01 179 LYS C C 1
ATOM 4217 O O . LYS C 1 181 ? 40.509 2.719 -34.968 1.00 60.97 179 LYS C O 1
ATOM 4223 N N . GLY C 1 182 ? 39.665 3.089 -37.000 1.00 60.30 180 GLY C N 1
ATOM 4224 C CA . GLY C 1 182 ? 39.792 4.522 -36.898 1.00 58.41 180 GLY C CA 1
ATOM 4225 C C . GLY C 1 182 ? 41.142 5.082 -37.305 1.00 61.82 180 GLY C C 1
ATOM 4226 O O . GLY C 1 182 ? 41.249 6.289 -37.501 1.00 58.81 180 GLY C O 1
ATOM 4227 N N . VAL C 1 183 ? 42.172 4.251 -37.473 1.00 56.89 181 VAL C N 1
ATOM 4228 C CA . VAL C 1 183 ? 43.489 4.796 -37.767 1.00 59.29 181 VAL C CA 1
ATOM 4229 C C . VAL C 1 183 ? 43.498 5.413 -39.160 1.00 60.82 181 VAL C C 1
ATOM 4230 O O . VAL C 1 183 ? 42.871 4.897 -40.098 1.00 62.39 181 VAL C O 1
ATOM 4234 N N . ASP C 1 184 ? 44.213 6.528 -39.307 1.00 57.81 182 ASP C N 1
ATOM 4235 C CA . ASP C 1 184 ? 44.474 7.110 -40.619 1.00 55.95 182 ASP C CA 1
ATOM 4236 C C . ASP C 1 184 ? 45.743 6.512 -41.206 1.00 57.12 182 ASP C C 1
ATOM 4237 O O . ASP C 1 184 ? 46.815 6.619 -40.601 1.00 57.01 182 ASP C O 1
ATOM 4242 N N . VAL C 1 185 ? 45.632 5.908 -42.385 1.00 55.55 183 VAL C N 1
ATOM 4243 C CA . VAL C 1 185 ? 46.773 5.321 -43.071 1.00 56.12 183 VAL C CA 1
ATOM 4244 C C . VAL C 1 185 ? 47.194 6.274 -44.186 1.00 58.40 183 VAL C C 1
ATOM 4245 O O . VAL C 1 185 ? 46.380 6.644 -45.042 1.00 58.63 183 VAL C O 1
ATOM 4249 N N . VAL C 1 186 ? 48.456 6.697 -44.172 1.00 53.52 184 VAL C N 1
ATOM 4250 C CA . VAL C 1 186 ? 48.927 7.704 -45.115 1.00 60.44 184 VAL C CA 1
ATOM 4251 C C . VAL C 1 186 ? 50.262 7.265 -45.697 1.00 64.02 184 VAL C C 1
ATOM 4252 O O . VAL C 1 186 ? 51.080 6.638 -45.012 1.00 64.01 184 VAL C O 1
ATOM 4256 N N . GLY C 1 187 ? 50.481 7.595 -46.965 1.00 62.61 185 GLY C N 1
ATOM 4257 C CA . GLY C 1 187 ? 51.797 7.431 -47.543 1.00 65.94 185 GLY C CA 1
ATOM 4258 C C . GLY C 1 187 ? 52.767 8.489 -47.046 1.00 69.07 185 GLY C C 1
ATOM 4259 O O . GLY C 1 187 ? 52.388 9.579 -46.633 1.00 65.02 185 GLY C O 1
ATOM 4260 N N . ASP C 1 188 ? 54.046 8.139 -47.046 1.00 70.66 186 ASP C N 1
ATOM 4261 C CA . ASP C 1 188 ? 55.087 9.101 -46.723 1.00 71.27 186 ASP C CA 1
ATOM 4262 C C . ASP C 1 188 ? 55.097 10.197 -47.780 1.00 71.04 186 ASP C C 1
ATOM 4263 O O . ASP C 1 188 ? 55.362 9.923 -48.956 1.00 74.01 186 ASP C O 1
ATOM 4268 N N . ALA C 1 189 ? 54.898 11.451 -47.383 1.00 73.21 187 ALA C N 1
ATOM 4269 C CA . ALA C 1 189 ? 54.808 12.553 -48.368 1.00 72.90 187 ALA C CA 1
ATOM 4270 C C . ALA C 1 189 ? 56.193 12.952 -48.891 1.00 77.58 187 ALA C C 1
ATOM 4271 O O . ALA C 1 189 ? 57.198 12.578 -48.269 1.00 84.98 187 ALA C O 1
ATOM 4273 N N . GLN C 1 190 ? 56.216 13.699 -50.001 1.00 85.57 188 GLN C N 1
ATOM 4274 C CA . GLN C 1 190 ? 57.459 14.083 -50.727 1.00 88.68 188 GLN C CA 1
ATOM 4275 C C . GLN C 1 190 ? 57.321 15.504 -51.290 1.00 83.31 188 GLN C C 1
ATOM 4276 O O . GLN C 1 190 ? 58.364 16.088 -51.652 1.00 77.24 188 GLN C O 1
ATOM 4282 N N . VAL D 2 19 ? 30.245 32.536 -20.248 1.00 92.06 19 VAL D N 1
ATOM 4283 C CA . VAL D 2 19 ? 29.376 33.658 -19.896 1.00 95.13 19 VAL D CA 1
ATOM 4284 C C . VAL D 2 19 ? 29.767 34.159 -18.505 1.00 88.67 19 VAL D C 1
ATOM 4285 O O . VAL D 2 19 ? 29.707 35.361 -18.228 1.00 86.91 19 VAL D O 1
ATOM 4289 N N . SER D 2 20 ? 30.200 33.229 -17.655 1.00 81.77 20 SER D N 1
ATOM 4290 C CA . SER D 2 20 ? 30.515 33.546 -16.266 1.00 81.39 20 SER D CA 1
ATOM 4291 C C . SER D 2 20 ? 31.550 34.661 -16.161 1.00 80.60 20 SER D C 1
ATOM 4292 O O . SER D 2 20 ? 32.546 34.679 -16.891 1.00 75.58 20 SER D O 1
ATOM 4295 N N . GLU D 2 21 ? 31.312 35.590 -15.230 1.00 76.32 21 GLU D N 1
ATOM 4296 C CA . GLU D 2 21 ? 32.282 36.651 -14.987 1.00 73.94 21 GLU D CA 1
ATOM 4297 C C . GLU D 2 21 ? 33.618 36.086 -14.508 1.00 70.93 21 GLU D C 1
ATOM 4298 O O . GLU D 2 21 ? 34.683 36.524 -14.957 1.00 69.95 21 GLU D O 1
ATOM 4304 N N . SER D 2 22 ? 33.593 35.126 -13.588 1.00 70.76 22 SER D N 1
ATOM 4305 C CA . SER D 2 22 ? 34.866 34.581 -13.131 1.00 71.27 22 SER D CA 1
ATOM 4306 C C . SER D 2 22 ? 35.527 33.762 -14.222 1.00 64.51 22 SER D C 1
ATOM 4307 O O . SER D 2 22 ? 36.758 33.707 -14.279 1.00 64.08 22 SER D O 1
ATOM 4310 N N . ALA D 2 23 ? 34.735 33.150 -15.114 1.00 65.87 23 ALA D N 1
ATOM 4311 C CA . ALA D 2 23 ? 35.319 32.457 -16.260 1.00 63.97 23 ALA D CA 1
ATOM 4312 C C . ALA D 2 23 ? 35.912 33.438 -17.274 1.00 61.75 23 ALA D C 1
ATOM 4313 O O . ALA D 2 23 ? 36.917 33.130 -17.929 1.00 56.33 23 ALA D O 1
ATOM 4315 N N . ARG D 2 24 ? 35.306 34.615 -17.443 1.00 60.53 24 ARG D N 1
ATOM 4316 C CA . ARG D 2 24 ? 35.879 35.551 -18.408 1.00 62.14 24 ARG D CA 1
ATOM 4317 C C . ARG D 2 24 ? 37.163 36.159 -17.859 1.00 58.95 24 ARG D C 1
ATOM 4318 O O . ARG D 2 24 ? 38.128 36.350 -18.610 1.00 57.85 24 ARG D O 1
ATOM 4326 N N . GLN D 2 25 ? 37.206 36.387 -16.541 1.00 59.51 25 GLN D N 1
ATOM 4327 C CA . GLN D 2 25 ? 38.421 36.840 -15.871 1.00 57.81 25 GLN D CA 1
ATOM 4328 C C . GLN D 2 25 ? 39.550 35.820 -15.998 1.00 54.94 25 GLN D C 1
ATOM 4329 O O . GLN D 2 25 ? 40.681 36.175 -16.335 1.00 52.02 25 GLN D O 1
ATOM 4335 N N . ALA D 2 26 ? 39.267 34.544 -15.756 1.00 53.04 26 ALA D N 1
ATOM 4336 C CA . ALA D 2 26 ? 40.325 33.554 -15.873 1.00 53.77 26 ALA D CA 1
ATOM 4337 C C . ALA D 2 26 ? 40.911 33.551 -17.279 1.00 51.89 26 ALA D C 1
ATOM 4338 O O . ALA D 2 26 ? 42.130 33.537 -17.440 1.00 49.69 26 ALA D O 1
ATOM 4340 N N . GLU D 2 27 ? 40.061 33.611 -18.312 1.00 53.04 27 GLU D N 1
ATOM 4341 C CA . GLU D 2 27 ? 40.552 33.591 -19.693 1.00 49.96 27 GLU D CA 1
ATOM 4342 C C . GLU D 2 27 ? 41.340 34.843 -20.032 1.00 51.09 27 GLU D C 1
ATOM 4343 O O . GLU D 2 27 ? 42.337 34.787 -20.772 1.00 49.93 27 GLU D O 1
ATOM 4349 N N . ALA D 2 28 ? 40.900 35.985 -19.535 1.00 47.26 28 ALA D N 1
ATOM 4350 C CA . ALA D 2 28 ? 41.666 37.201 -19.802 1.00 55.55 28 ALA D CA 1
ATOM 4351 C C . ALA D 2 28 ? 43.009 37.177 -19.065 1.00 54.96 28 ALA D C 1
ATOM 4352 O O . ALA D 2 28 ? 44.020 37.629 -19.611 1.00 50.20 28 ALA D O 1
ATOM 4354 N N . ALA D 2 29 ? 43.051 36.609 -17.847 1.00 50.75 29 ALA D N 1
ATOM 4355 C CA . ALA D 2 29 ? 44.318 36.542 -17.133 1.00 54.99 29 ALA D CA 1
ATOM 4356 C C . ALA D 2 29 ? 45.248 35.514 -17.767 1.00 55.05 29 ALA D C 1
ATOM 4357 O O . ALA D 2 29 ? 46.466 35.751 -17.806 1.00 48.23 29 ALA D O 1
ATOM 4359 N N . ARG D 2 30 ? 44.682 34.428 -18.338 1.00 51.04 30 ARG D N 1
ATOM 4360 C CA . ARG D 2 30 ? 45.487 33.415 -19.020 1.00 50.78 30 ARG D CA 1
ATOM 4361 C C . ARG D 2 30 ? 46.186 34.003 -20.253 1.00 54.73 30 ARG D C 1
ATOM 4362 O O . ARG D 2 30 ? 47.389 33.795 -20.456 1.00 51.25 30 ARG D O 1
ATOM 4370 N N . GLN D 2 31 ? 45.468 34.799 -21.055 1.00 46.63 31 GLN D N 1
ATOM 4371 C CA . GLN D 2 31 ? 46.078 35.390 -22.240 1.00 49.88 31 GLN D CA 1
ATOM 4372 C C . GLN D 2 31 ? 47.105 36.463 -21.874 1.00 55.66 31 GLN D C 1
ATOM 4373 O O . GLN D 2 31 ? 48.180 36.532 -22.479 1.00 50.15 31 GLN D O 1
ATOM 4379 N N . ALA D 2 32 ? 46.765 37.339 -20.919 1.00 54.66 32 ALA D N 1
ATOM 4380 C CA . ALA D 2 32 ? 47.683 38.397 -20.507 1.00 50.65 32 ALA D CA 1
ATOM 4381 C C . ALA D 2 32 ? 48.997 37.825 -19.978 1.00 52.33 32 ALA D C 1
ATOM 4382 O O . ALA D 2 32 ? 50.078 38.296 -20.337 1.00 47.29 32 ALA D O 1
ATOM 4384 N N . TRP D 2 33 ? 48.936 36.806 -19.130 1.00 49.11 33 TRP D N 1
ATOM 4385 C CA . TRP D 2 33 ? 50.188 36.207 -18.684 1.00 53.55 33 TRP D CA 1
ATOM 4386 C C . TRP D 2 33 ? 51.004 35.687 -19.864 1.00 56.28 33 TRP D C 1
ATOM 4387 O O . TRP D 2 33 ? 52.216 35.936 -19.952 1.00 54.41 33 TRP D O 1
ATOM 4398 N N . LEU D 2 34 ? 50.355 34.980 -20.805 1.00 55.76 34 LEU D N 1
ATOM 4399 C CA . LEU D 2 34 ? 51.117 34.324 -21.870 1.00 53.40 34 LEU D CA 1
ATOM 4400 C C . LEU D 2 34 ? 51.692 35.357 -22.827 1.00 57.15 34 LEU D C 1
ATOM 4401 O O . LEU D 2 34 ? 52.844 35.248 -23.270 1.00 52.50 34 LEU D O 1
ATOM 4406 N N . GLN D 2 35 ? 50.914 36.387 -23.127 1.00 51.02 35 GLN D N 1
ATOM 4407 C CA . GLN D 2 35 ? 51.380 37.383 -24.072 1.00 55.65 35 GLN D CA 1
ATOM 4408 C C . GLN D 2 35 ? 52.457 38.267 -23.465 1.00 55.05 35 GLN D C 1
ATOM 4409 O O . GLN D 2 35 ? 53.241 38.854 -24.216 1.00 56.67 35 GLN D O 1
ATOM 4415 N N . ALA D 2 36 ? 52.550 38.319 -22.130 1.00 54.27 36 ALA D N 1
ATOM 4416 C CA . ALA D 2 36 ? 53.597 39.032 -21.412 1.00 55.36 36 ALA D CA 1
ATOM 4417 C C . ALA D 2 36 ? 54.872 38.211 -21.233 1.00 57.77 36 ALA D C 1
ATOM 4418 O O . ALA D 2 36 ? 55.845 38.725 -20.671 1.00 55.27 36 ALA D O 1
ATOM 4420 N N . HIS D 2 37 ? 54.884 36.950 -21.661 1.00 54.33 37 HIS D N 1
ATOM 4421 C CA . HIS D 2 37 ? 56.058 36.080 -21.548 1.00 55.56 37 HIS D CA 1
ATOM 4422 C C . HIS D 2 37 ? 56.375 35.506 -22.916 1.00 56.94 37 HIS D C 1
ATOM 4423 O O . HIS D 2 37 ? 56.112 34.330 -23.180 1.00 55.14 37 HIS D O 1
ATOM 4430 N N . PRO D 2 38 ? 56.960 36.310 -23.809 1.00 54.04 38 PRO D N 1
ATOM 4431 C CA . PRO D 2 38 ? 57.085 35.907 -25.213 1.00 52.21 38 PRO D CA 1
ATOM 4432 C C . PRO D 2 38 ? 58.185 34.897 -25.519 1.00 57.45 38 PRO D C 1
ATOM 4433 O O . PRO D 2 38 ? 58.358 34.550 -26.695 1.00 56.43 38 PRO D O 1
ATOM 4437 N N . ALA D 2 39 ? 58.951 34.419 -24.547 1.00 59.09 39 ALA D N 1
ATOM 4438 C CA . ALA D 2 39 ? 59.945 33.379 -24.797 1.00 57.71 39 ALA D CA 1
ATOM 4439 C C . ALA D 2 39 ? 59.524 32.113 -24.068 1.00 56.83 39 ALA D C 1
ATOM 4440 O O . ALA D 2 39 ? 59.239 32.147 -22.869 1.00 56.60 39 ALA D O 1
ATOM 4442 N N . TRP D 2 40 ? 59.483 31.003 -24.797 1.00 53.50 40 TRP D N 1
ATOM 4443 C CA . TRP D 2 40 ? 58.907 29.769 -24.287 1.00 53.02 40 TRP D CA 1
ATOM 4444 C C . TRP D 2 40 ? 59.181 28.691 -25.322 1.00 54.85 40 TRP D C 1
ATOM 4445 O O . TRP D 2 40 ? 59.685 28.967 -26.414 1.00 50.68 40 TRP D O 1
ATOM 4456 N N . SER D 2 41 ? 58.827 27.456 -24.977 1.00 52.29 41 SER D N 1
ATOM 4457 C CA . SER D 2 41 ? 59.053 26.364 -25.901 1.00 55.42 41 SER D CA 1
ATOM 4458 C C . SER D 2 41 ? 58.161 25.193 -25.520 1.00 51.77 41 SER D C 1
ATOM 4459 O O . SER D 2 41 ? 57.640 25.125 -24.411 1.00 47.88 41 SER D O 1
ATOM 4462 N N . PHE D 2 42 ? 58.020 24.251 -26.450 1.00 52.08 42 PHE D N 1
ATOM 4463 C CA . PHE D 2 42 ? 57.364 22.991 -26.130 1.00 55.15 42 PHE D CA 1
ATOM 4464 C C . PHE D 2 42 ? 58.060 21.889 -26.913 1.00 54.33 42 PHE D C 1
ATOM 4465 O O . PHE D 2 42 ? 58.709 22.153 -27.933 1.00 52.29 42 PHE D O 1
ATOM 4473 N N . GLN D 2 43 ? 57.981 20.672 -26.386 1.00 47.92 43 GLN D N 1
ATOM 4474 C CA . GLN D 2 43 ? 58.296 19.471 -27.144 1.00 53.58 43 GLN D CA 1
ATOM 4475 C C . GLN D 2 43 ? 57.028 18.655 -27.334 1.00 53.08 43 GLN D C 1
ATOM 4476 O O . GLN D 2 43 ? 56.262 18.476 -26.384 1.00 53.45 43 GLN D O 1
ATOM 4482 N N . GLY D 2 44 ? 56.819 18.133 -28.553 1.00 52.90 44 GLY D N 1
ATOM 4483 C CA . GLY D 2 44 ? 55.639 17.323 -28.815 1.00 52.07 44 GLY D CA 1
ATOM 4484 C C . GLY D 2 44 ? 55.771 16.292 -29.924 1.00 52.97 44 GLY D C 1
ATOM 4485 O O . GLY D 2 44 ? 56.878 15.995 -30.393 1.00 52.69 44 GLY D O 1
ATOM 4486 N N . ARG D 2 45 ? 54.646 15.729 -30.351 1.00 51.25 45 ARG D N 1
ATOM 4487 C CA . ARG D 2 45 ? 54.600 14.824 -31.486 1.00 51.02 45 ARG D CA 1
ATOM 4488 C C . ARG D 2 45 ? 53.546 15.317 -32.452 1.00 52.54 45 ARG D C 1
ATOM 4489 O O . ARG D 2 45 ? 52.467 15.750 -32.024 1.00 53.23 45 ARG D O 1
ATOM 4497 N N . VAL D 2 46 ? 53.860 15.280 -33.751 1.00 49.93 46 VAL D N 1
ATOM 4498 C CA . VAL D 2 46 ? 52.953 15.801 -34.761 1.00 50.72 46 VAL D CA 1
ATOM 4499 C C . VAL D 2 46 ? 52.660 14.726 -35.792 1.00 52.43 46 VAL D C 1
ATOM 4500 O O . VAL D 2 46 ? 53.529 13.906 -36.116 1.00 55.93 46 VAL D O 1
ATOM 4504 N N . ALA D 2 47 ? 51.431 14.738 -36.309 1.00 51.13 47 ALA D N 1
ATOM 4505 C CA . ALA D 2 47 ? 51.054 13.964 -37.486 1.00 55.90 47 ALA D CA 1
ATOM 4506 C C . ALA D 2 47 ? 50.407 14.895 -38.501 1.00 54.75 47 ALA D C 1
ATOM 4507 O O . ALA D 2 47 ? 49.469 15.626 -38.168 1.00 56.87 47 ALA D O 1
ATOM 4509 N N . ILE D 2 48 ? 50.912 14.850 -39.732 1.00 56.92 48 ILE D N 1
ATOM 4510 C CA . ILE D 2 48 ? 50.508 15.693 -40.845 1.00 53.92 48 ILE D CA 1
ATOM 4511 C C . ILE D 2 48 ? 49.805 14.823 -41.877 1.00 59.62 48 ILE D C 1
ATOM 4512 O O . ILE D 2 48 ? 50.182 13.665 -42.093 1.00 61.60 48 ILE D O 1
ATOM 4517 N N . SER D 2 49 ? 48.793 15.380 -42.541 1.00 57.34 49 SER D N 1
ATOM 4518 C CA . SER D 2 49 ? 48.282 14.705 -43.727 1.00 60.55 49 SER D CA 1
ATOM 4519 C C . SER D 2 49 ? 47.554 15.692 -44.637 1.00 62.46 49 SER D C 1
ATOM 4520 O O . SER D 2 49 ? 46.880 16.619 -44.177 1.00 62.56 49 SER D O 1
ATOM 4523 N N . LYS D 2 50 ? 47.704 15.473 -45.935 1.00 65.22 50 LYS D N 1
ATOM 4524 C CA . LYS D 2 50 ? 46.978 16.213 -46.963 1.00 66.64 50 LYS D CA 1
ATOM 4525 C C . LYS D 2 50 ? 46.599 15.193 -48.025 1.00 68.29 50 LYS D C 1
ATOM 4526 O O . LYS D 2 50 ? 47.476 14.629 -48.689 1.00 65.25 50 LYS D O 1
ATOM 4532 N N . GLY D 2 51 ? 45.306 14.950 -48.181 1.00 68.34 51 GLY D N 1
ATOM 4533 C CA . GLY D 2 51 ? 44.859 13.886 -49.058 1.00 68.78 51 GLY D CA 1
ATOM 4534 C C . GLY D 2 51 ? 45.237 12.533 -48.490 1.00 69.28 51 GLY D C 1
ATOM 4535 O O . GLY D 2 51 ? 44.865 12.189 -47.360 1.00 70.92 51 GLY D O 1
ATOM 4536 N N . ARG D 2 52 ? 46.004 11.763 -49.247 1.00 67.98 52 ARG D N 1
ATOM 4537 C CA . ARG D 2 52 ? 46.383 10.427 -48.820 1.00 70.26 52 ARG D CA 1
ATOM 4538 C C . ARG D 2 52 ? 47.812 10.346 -48.316 1.00 64.21 52 ARG D C 1
ATOM 4539 O O . ARG D 2 52 ? 48.228 9.275 -47.870 1.00 64.96 52 ARG D O 1
ATOM 4547 N N . ASP D 2 53 ? 48.570 11.437 -48.380 1.00 62.80 53 ASP D N 1
ATOM 4548 C CA . ASP D 2 53 ? 49.965 11.463 -47.971 1.00 64.20 53 ASP D CA 1
ATOM 4549 C C . ASP D 2 53 ? 50.139 12.342 -46.733 1.00 64.58 53 ASP D C 1
ATOM 4550 O O . ASP D 2 53 ? 49.288 13.180 -46.416 1.00 61.56 53 ASP D O 1
ATOM 4555 N N . GLY D 2 54 ? 51.265 12.150 -46.043 1.00 63.31 54 GLY D N 1
ATOM 4556 C CA . GLY D 2 54 ? 51.525 12.853 -44.800 1.00 61.32 54 GLY D CA 1
ATOM 4557 C C . GLY D 2 54 ? 52.787 12.333 -44.131 1.00 62.35 54 GLY D C 1
ATOM 4558 O O . GLY D 2 54 ? 53.638 11.725 -44.777 1.00 66.67 54 GLY D O 1
ATOM 4559 N N . GLY D 2 55 ? 52.902 12.605 -42.838 1.00 61.13 55 GLY D N 1
ATOM 4560 C CA . GLY D 2 55 ? 54.084 12.225 -42.088 1.00 57.00 55 GLY D CA 1
ATOM 4561 C C . GLY D 2 55 ? 53.913 12.582 -40.628 1.00 61.75 55 GLY D C 1
ATOM 4562 O O . GLY D 2 55 ? 52.870 13.115 -40.210 1.00 56.59 55 GLY D O 1
ATOM 4563 N N . SER D 2 56 ? 54.965 12.288 -39.850 1.00 55.39 56 SER D N 1
ATOM 4564 C CA . SER D 2 56 ? 54.887 12.418 -38.407 1.00 56.73 56 SER D CA 1
ATOM 4565 C C . SER D 2 56 ? 56.289 12.483 -37.826 1.00 56.93 56 SER D C 1
ATOM 4566 O O . SER D 2 56 ? 57.240 11.991 -38.420 1.00 55.61 56 SER D O 1
ATOM 4569 N N . GLY D 2 57 ? 56.402 13.083 -36.646 1.00 58.69 57 GLY D N 1
ATOM 4570 C CA . GLY D 2 57 ? 57.664 13.026 -35.935 1.00 54.69 57 GLY D CA 1
ATOM 4571 C C . GLY D 2 57 ? 57.645 13.871 -34.682 1.00 57.34 57 GLY D C 1
ATOM 4572 O O . GLY D 2 57 ? 56.642 14.514 -34.335 1.00 53.78 57 GLY D O 1
ATOM 4573 N N . ARG D 2 58 ? 58.790 13.875 -34.013 1.00 52.33 58 ARG D N 1
ATOM 4574 C CA . ARG D 2 58 ? 58.933 14.577 -32.752 1.00 53.58 58 ARG D CA 1
ATOM 4575 C C . ARG D 2 58 ? 59.236 16.043 -33.038 1.00 55.57 58 ARG D C 1
ATOM 4576 O O . ARG D 2 58 ? 59.994 16.376 -33.953 1.00 57.38 58 ARG D O 1
ATOM 4584 N N . LEU D 2 59 ? 58.608 16.922 -32.280 1.00 53.10 59 LEU D N 1
ATOM 4585 C CA . LEU D 2 59 ? 58.655 18.348 -32.557 1.00 56.25 59 LEU D CA 1
ATOM 4586 C C . LEU D 2 59 ? 59.271 19.040 -31.357 1.00 53.45 59 LEU D C 1
ATOM 4587 O O . LEU D 2 59 ? 58.720 18.969 -30.262 1.00 53.11 59 LEU D O 1
ATOM 4592 N N . ASP D 2 60 ? 60.385 19.728 -31.555 1.00 56.39 60 ASP D N 1
ATOM 4593 C CA . ASP D 2 60 ? 60.865 20.686 -30.564 1.00 54.73 60 ASP D CA 1
ATOM 4594 C C . ASP D 2 60 ? 60.682 22.084 -31.148 1.00 58.00 60 ASP D C 1
ATOM 4595 O O . ASP D 2 60 ? 61.269 22.408 -32.182 1.00 60.14 60 ASP D O 1
ATOM 4600 N N . TRP D 2 61 ? 59.857 22.902 -30.501 1.00 55.28 61 TRP D N 1
ATOM 4601 C CA . TRP D 2 61 ? 59.536 24.241 -30.987 1.00 55.70 61 TRP D CA 1
ATOM 4602 C C . TRP D 2 61 ? 60.098 25.211 -29.963 1.00 53.24 61 TRP D C 1
ATOM 4603 O O . TRP D 2 61 ? 59.759 25.124 -28.785 1.00 55.43 61 TRP D O 1
ATOM 4614 N N . GLN D 2 62 ? 60.958 26.127 -30.388 1.00 53.93 62 GLN D N 1
ATOM 4615 C CA . GLN D 2 62 ? 61.445 27.146 -29.465 1.00 54.25 62 GLN D CA 1
ATOM 4616 C C . GLN D 2 62 ? 61.107 28.521 -30.020 1.00 51.32 62 GLN D C 1
ATOM 4617 O O . GLN D 2 62 ? 61.400 28.804 -31.179 1.00 56.53 62 GLN D O 1
ATOM 4623 N N . GLN D 2 63 ? 60.455 29.357 -29.206 1.00 56.32 63 GLN D N 1
ATOM 4624 C CA . GLN D 2 63 ? 59.935 30.651 -29.656 1.00 58.00 63 GLN D CA 1
ATOM 4625 C C . GLN D 2 63 ? 60.567 31.763 -28.837 1.00 54.34 63 GLN D C 1
ATOM 4626 O O . GLN D 2 63 ? 60.714 31.634 -27.626 1.00 50.75 63 GLN D O 1
ATOM 4632 N N . ASP D 2 64 ? 60.927 32.859 -29.495 1.00 56.56 64 ASP D N 1
ATOM 4633 C CA . ASP D 2 64 ? 61.509 34.015 -28.802 1.00 60.43 64 ASP D CA 1
ATOM 4634 C C . ASP D 2 64 ? 60.890 35.271 -29.400 1.00 59.08 64 ASP D C 1
ATOM 4635 O O . ASP D 2 64 ? 61.459 35.863 -30.317 1.00 54.70 64 ASP D O 1
ATOM 4640 N N . GLY D 2 65 ? 59.743 35.683 -28.862 1.00 61.46 65 GLY D N 1
ATOM 4641 C CA . GLY D 2 65 ? 58.966 36.716 -29.502 1.00 58.37 65 GLY D CA 1
ATOM 4642 C C . GLY D 2 65 ? 58.513 36.229 -30.863 1.00 57.68 65 GLY D C 1
ATOM 4643 O O . GLY D 2 65 ? 57.885 35.172 -30.984 1.00 61.45 65 GLY D O 1
ATOM 4644 N N . PRO D 2 66 ? 58.851 36.970 -31.923 1.00 58.91 66 PRO D N 1
ATOM 4645 C CA . PRO D 2 66 ? 58.402 36.587 -33.266 1.00 60.61 66 PRO D CA 1
ATOM 4646 C C . PRO D 2 66 ? 59.266 35.514 -33.932 1.00 63.83 66 PRO D C 1
ATOM 4647 O O . PRO D 2 66 ? 58.868 34.985 -34.982 1.00 62.54 66 PRO D O 1
ATOM 4651 N N . ARG D 2 67 ? 60.410 35.163 -33.351 1.00 59.66 67 ARG D N 1
ATOM 4652 C CA . ARG D 2 67 ? 61.388 34.282 -33.981 1.00 63.72 67 ARG D CA 1
ATOM 4653 C C . ARG D 2 67 ? 61.172 32.854 -33.505 1.00 59.66 67 ARG D C 1
ATOM 4654 O O . ARG D 2 67 ? 61.029 32.630 -32.306 1.00 57.46 67 ARG D O 1
ATOM 4662 N N . TYR D 2 68 ? 61.139 31.893 -34.432 1.00 59.61 68 TYR D N 1
ATOM 4663 C CA . TYR D 2 68 ? 60.969 30.500 -34.039 1.00 58.89 68 TYR D CA 1
ATOM 4664 C C . TYR D 2 68 ? 62.097 29.633 -34.578 1.00 62.42 68 TYR D C 1
ATOM 4665 O O . TYR D 2 68 ? 62.690 29.922 -35.625 1.00 60.88 68 TYR D O 1
ATOM 4674 N N . HIS D 2 69 ? 62.394 28.566 -33.841 1.00 62.06 69 HIS D N 1
ATOM 4675 C CA . HIS D 2 69 ? 63.395 27.580 -34.250 1.00 64.21 69 HIS D CA 1
ATOM 4676 C C . HIS D 2 69 ? 62.760 26.218 -34.019 1.00 56.56 69 HIS D C 1
ATOM 4677 O O . HIS D 2 69 ? 62.529 25.822 -32.879 1.00 55.18 69 HIS D O 1
ATOM 4684 N N . VAL D 2 70 ? 62.471 25.502 -35.092 1.00 61.23 70 VAL D N 1
ATOM 4685 C CA . VAL D 2 70 ? 61.584 24.347 -35.046 1.00 61.35 70 VAL D CA 1
ATOM 4686 C C . VAL D 2 70 ? 62.370 23.116 -35.462 1.00 59.30 70 VAL D C 1
ATOM 4687 O O . VAL D 2 70 ? 62.884 23.063 -36.578 1.00 57.32 70 VAL D O 1
ATOM 4691 N N . GLN D 2 71 ? 62.432 22.116 -34.584 1.00 59.71 71 GLN D N 1
ATOM 4692 C CA . GLN D 2 71 ? 63.178 20.882 -34.837 1.00 58.82 71 GLN D CA 1
ATOM 4693 C C . GLN D 2 71 ? 62.207 19.724 -35.052 1.00 57.18 71 GLN D C 1
ATOM 4694 O O . GLN D 2 71 ? 61.431 19.397 -34.154 1.00 60.95 71 GLN D O 1
ATOM 4700 N N . LEU D 2 72 ? 62.260 19.093 -36.221 1.00 59.92 72 LEU D N 1
ATOM 4701 C CA . LEU D 2 72 ? 61.516 17.858 -36.461 1.00 60.86 72 LEU D CA 1
ATOM 4702 C C . LEU D 2 72 ? 62.493 16.695 -36.457 1.00 58.48 72 LEU D C 1
ATOM 4703 O O . LEU D 2 72 ? 63.316 16.570 -37.368 1.00 62.79 72 LEU D O 1
ATOM 4708 N N . SER D 2 73 ? 62.412 15.861 -35.433 1.00 59.58 73 SER D N 1
ATOM 4709 C CA . SER D 2 73 ? 63.211 14.648 -35.345 1.00 63.11 73 SER D CA 1
ATOM 4710 C C . SER D 2 73 ? 62.359 13.514 -35.907 1.00 64.44 73 SER D C 1
ATOM 4711 O O . SER D 2 73 ? 61.351 13.122 -35.299 1.00 61.24 73 SER D O 1
ATOM 4714 N N . ALA D 2 74 ? 62.743 13.019 -37.070 1.00 65.56 74 ALA D N 1
ATOM 4715 C CA . ALA D 2 74 ? 61.920 12.076 -37.811 1.00 75.56 74 ALA D CA 1
ATOM 4716 C C . ALA D 2 74 ? 62.139 10.647 -37.316 1.00 77.56 74 ALA D C 1
ATOM 4717 O O . ALA D 2 74 ? 63.188 10.339 -36.747 1.00 78.11 74 ALA D O 1
ATOM 4719 N N . PRO D 2 75 ? 61.169 9.732 -37.556 1.00 80.94 75 PRO D N 1
ATOM 4720 C CA . PRO D 2 75 ? 61.318 8.342 -37.156 1.00 84.64 75 PRO D CA 1
ATOM 4721 C C . PRO D 2 75 ? 62.571 7.710 -37.766 1.00 95.77 75 PRO D C 1
ATOM 4722 O O . PRO D 2 75 ? 63.055 8.221 -38.751 1.00 95.81 75 PRO D O 1
ATOM 4726 N N . VAL D 2 76 ? 62.997 6.570 -37.227 1.00 111.78 76 VAL D N 1
ATOM 4727 C CA . VAL D 2 76 ? 64.277 5.926 -37.657 1.00 121.04 76 VAL D CA 1
ATOM 4728 C C . VAL D 2 76 ? 64.403 5.818 -39.183 1.00 123.98 76 VAL D C 1
ATOM 4729 O O . VAL D 2 76 ? 65.551 5.709 -39.651 1.00 122.17 76 VAL D O 1
ATOM 4733 N N . THR D 2 77 ? 63.306 5.857 -39.939 1.00 110.51 77 THR D N 1
ATOM 4734 C CA . THR D 2 77 ? 63.438 5.631 -41.404 1.00 111.84 77 THR D CA 1
ATOM 4735 C C . THR D 2 77 ? 63.073 6.874 -42.224 1.00 110.69 77 THR D C 1
ATOM 4736 O O . THR D 2 77 ? 62.879 6.715 -43.437 1.00 111.82 77 THR D O 1
ATOM 4740 N N . ARG D 2 78 ? 62.997 8.058 -41.616 1.00 104.15 78 ARG D N 1
ATOM 4741 C CA . ARG D 2 78 ? 62.547 9.232 -42.361 1.00 100.86 78 ARG D CA 1
ATOM 4742 C C . ARG D 2 78 ? 63.524 10.386 -42.124 1.00 98.29 78 ARG D C 1
ATOM 4743 O O . ARG D 2 78 ? 64.511 10.247 -41.392 1.00 96.89 78 ARG D O 1
ATOM 4751 N N . GLN D 2 79 ? 63.241 11.540 -42.741 1.00 96.47 79 GLN D N 1
ATOM 4752 C CA . GLN D 2 79 ? 64.174 12.666 -42.807 1.00 90.46 79 GLN D CA 1
ATOM 4753 C C . GLN D 2 79 ? 63.852 13.746 -41.777 1.00 85.49 79 GLN D C 1
ATOM 4754 O O . GLN D 2 79 ? 62.703 14.191 -41.674 1.00 81.04 79 GLN D O 1
ATOM 4760 N N . SER D 2 80 ? 64.880 14.189 -41.050 1.00 80.37 80 SER D N 1
ATOM 4761 C CA . SER D 2 80 ? 64.783 15.238 -40.045 1.00 74.46 80 SER D CA 1
ATOM 4762 C C . SER D 2 80 ? 65.080 16.616 -40.642 1.00 72.92 80 SER D C 1
ATOM 4763 O O . SER D 2 80 ? 65.667 16.736 -41.720 1.00 77.21 80 SER D O 1
ATOM 4766 N N . TRP D 2 81 ? 64.660 17.665 -39.928 1.00 68.67 81 TRP D N 1
ATOM 4767 C CA . TRP D 2 81 ? 64.914 19.021 -40.399 1.00 65.97 81 TRP D CA 1
ATOM 4768 C C . TRP D 2 81 ? 64.735 20.040 -39.280 1.00 64.07 81 TRP D C 1
ATOM 4769 O O . TRP D 2 81 ? 64.052 19.802 -38.279 1.00 61.08 81 TRP D O 1
ATOM 4780 N N . VAL D 2 82 ? 65.341 21.203 -39.507 1.00 69.15 82 VAL D N 1
ATOM 4781 C CA . VAL D 2 82 ? 65.321 22.355 -38.612 1.00 64.07 82 VAL D CA 1
ATOM 4782 C C . VAL D 2 82 ? 64.813 23.525 -39.433 1.00 63.61 82 VAL D C 1
ATOM 4783 O O . VAL D 2 82 ? 65.415 23.869 -40.456 1.00 63.46 82 VAL D O 1
ATOM 4787 N N . LEU D 2 83 ? 63.707 24.121 -39.010 1.00 61.78 83 LEU D N 1
ATOM 4788 C CA . LEU D 2 83 ? 63.180 25.314 -39.658 1.00 62.84 83 LEU D CA 1
ATOM 4789 C C . LEU D 2 83 ? 63.351 26.495 -38.716 1.00 63.62 83 LEU D C 1
ATOM 4790 O O . LEU D 2 83 ? 62.982 26.413 -37.540 1.00 63.25 83 LEU D O 1
ATOM 4795 N N . THR D 2 84 ? 63.914 27.586 -39.222 1.00 66.06 84 THR D N 1
ATOM 4796 C CA . THR D 2 84 ? 64.026 28.821 -38.462 1.00 60.55 84 THR D CA 1
ATOM 4797 C C . THR D 2 84 ? 63.333 29.918 -39.252 1.00 61.64 84 THR D C 1
ATOM 4798 O O . THR D 2 84 ? 63.495 29.998 -40.467 1.00 66.04 84 THR D O 1
ATOM 4802 N N . GLY D 2 85 ? 62.540 30.739 -38.572 1.00 61.92 85 GLY D N 1
ATOM 4803 C CA . GLY D 2 85 ? 61.734 31.732 -39.247 1.00 63.23 85 GLY D CA 1
ATOM 4804 C C . GLY D 2 85 ? 61.370 32.857 -38.304 1.00 61.57 85 GLY D C 1
ATOM 4805 O O . GLY D 2 85 ? 61.699 32.831 -37.121 1.00 60.95 85 GLY D O 1
ATOM 4806 N N . ASP D 2 86 ? 60.670 33.851 -38.847 1.00 63.20 86 ASP D N 1
ATOM 4807 C CA . ASP D 2 86 ? 60.336 35.070 -38.120 1.00 63.99 86 ASP D CA 1
ATOM 4808 C C . ASP D 2 86 ? 58.950 35.526 -38.559 1.00 64.05 86 ASP D C 1
ATOM 4809 O O . ASP D 2 86 ? 58.729 35.767 -39.747 1.00 62.02 86 ASP D O 1
ATOM 4814 N N . THR D 2 87 ? 58.022 35.668 -37.606 1.00 64.83 87 THR D N 1
ATOM 4815 C CA . THR D 2 87 ? 56.644 36.011 -37.962 1.00 64.93 87 THR D CA 1
ATOM 4816 C C . THR D 2 87 ? 56.463 37.471 -38.383 1.00 66.66 87 THR D C 1
ATOM 4817 O O . THR D 2 87 ? 55.478 37.782 -39.060 1.00 65.93 87 THR D O 1
ATOM 4821 N N . THR D 2 88 ? 57.363 38.379 -38.004 1.00 64.57 88 THR D N 1
ATOM 4822 C CA . THR D 2 88 ? 57.157 39.768 -38.408 1.00 69.74 88 THR D CA 1
ATOM 4823 C C . THR D 2 88 ? 57.273 39.937 -39.914 1.00 69.77 88 THR D C 1
ATOM 4824 O O . THR D 2 88 ? 56.653 40.848 -40.472 1.00 74.63 88 THR D O 1
ATOM 4828 N N . THR D 2 89 ? 58.039 39.076 -40.592 1.00 71.90 89 THR D N 1
ATOM 4829 C CA . THR D 2 89 ? 58.068 39.049 -42.057 1.00 70.61 89 THR D CA 1
ATOM 4830 C C . THR D 2 89 ? 57.474 37.794 -42.674 1.00 69.14 89 THR D C 1
ATOM 4831 O O . THR D 2 89 ? 56.964 37.862 -43.795 1.00 68.29 89 THR D O 1
ATOM 4835 N N . GLY D 2 90 ? 57.542 36.653 -41.990 1.00 65.78 90 GLY D N 1
ATOM 4836 C CA . GLY D 2 90 ? 57.073 35.396 -42.542 1.00 65.28 90 GLY D CA 1
ATOM 4837 C C . GLY D 2 90 ? 58.150 34.548 -43.182 1.00 67.00 90 GLY D C 1
ATOM 4838 O O . GLY D 2 90 ? 57.857 33.422 -43.614 1.00 64.89 90 GLY D O 1
ATOM 4839 N N . ALA D 2 91 ? 59.388 35.036 -43.245 1.00 65.23 91 ALA D N 1
ATOM 4840 C CA . ALA D 2 91 ? 60.432 34.307 -43.950 1.00 68.56 91 ALA D CA 1
ATOM 4841 C C . ALA D 2 91 ? 60.988 33.180 -43.078 1.00 67.38 91 ALA D C 1
ATOM 4842 O O . ALA D 2 91 ? 61.009 33.270 -41.846 1.00 64.67 91 ALA D O 1
ATOM 4844 N N . GLY D 2 92 ? 61.437 32.106 -43.730 1.00 66.42 92 GLY D N 1
ATOM 4845 C CA . GLY D 2 92 ? 61.981 30.972 -43.012 1.00 67.00 92 GLY D CA 1
ATOM 4846 C C . GLY D 2 92 ? 63.210 30.419 -43.707 1.00 67.67 92 GLY D C 1
ATOM 4847 O O . GLY D 2 92 ? 63.447 30.669 -44.886 1.00 67.37 92 GLY D O 1
ATOM 4848 N N . ARG D 2 93 ? 63.981 29.641 -42.951 1.00 65.97 93 ARG D N 1
ATOM 4849 C CA . ARG D 2 93 ? 65.167 28.970 -43.472 1.00 70.39 93 ARG D CA 1
ATOM 4850 C C . ARG D 2 93 ? 65.152 27.528 -42.982 1.00 66.35 93 ARG D C 1
ATOM 4851 O O . ARG D 2 93 ? 65.077 27.284 -41.771 1.00 65.27 93 ARG D O 1
ATOM 4859 N N . LEU D 2 94 ? 65.226 26.581 -43.919 1.00 67.12 94 LEU D N 1
ATOM 4860 C CA . LEU D 2 94 ? 65.136 25.156 -43.620 1.00 71.92 94 LEU D CA 1
ATOM 4861 C C . LEU D 2 94 ? 66.482 24.486 -43.877 1.00 73.63 94 LEU D C 1
ATOM 4862 O O . LEU D 2 94 ? 66.948 24.429 -45.021 1.00 74.15 94 LEU D O 1
ATOM 4867 N N . GLU D 2 95 ? 67.089 23.965 -42.815 1.00 73.44 95 GLU D N 1
ATOM 4868 C CA . GLU D 2 95 ? 68.309 23.176 -42.900 1.00 74.50 95 GLU D CA 1
ATOM 4869 C C . GLU D 2 95 ? 68.002 21.692 -42.719 1.00 74.10 95 GLU D C 1
ATOM 4870 O O . GLU D 2 95 ? 66.916 21.298 -42.290 1.00 71.10 95 GLU D O 1
ATOM 4876 N N . GLY D 2 96 ? 69.001 20.867 -43.016 1.00 78.49 96 GLY D N 1
ATOM 4877 C CA . GLY D 2 96 ? 68.950 19.456 -42.743 1.00 80.73 96 GLY D CA 1
ATOM 4878 C C . GLY D 2 96 ? 68.576 18.595 -43.928 1.00 85.64 96 GLY D C 1
ATOM 4879 O O . GLY D 2 96 ? 68.772 17.376 -43.875 1.00 91.24 96 GLY D O 1
ATOM 4880 N N . LEU D 2 97 ? 68.043 19.182 -44.987 1.00 87.75 97 LEU D N 1
ATOM 4881 C CA . LEU D 2 97 ? 67.668 18.402 -46.153 1.00 94.77 97 LEU D CA 1
ATOM 4882 C C . LEU D 2 97 ? 68.769 18.443 -47.204 1.00 103.86 97 LEU D C 1
ATOM 4883 O O . LEU D 2 97 ? 69.692 19.266 -47.165 1.00 101.32 97 LEU D O 1
ATOM 4888 N N . ASP D 2 98 ? 68.658 17.519 -48.148 1.00 118.43 98 ASP D N 1
ATOM 4889 C CA . ASP D 2 98 ? 69.693 17.327 -49.148 1.00 122.08 98 ASP D CA 1
ATOM 4890 C C . ASP D 2 98 ? 69.700 18.485 -50.137 1.00 118.77 98 ASP D C 1
ATOM 4891 O O . ASP D 2 98 ? 68.651 19.028 -50.491 1.00 114.27 98 ASP D O 1
ATOM 4896 N N . GLY D 2 99 ? 70.897 18.873 -50.567 1.00 108.63 99 GLY D N 1
ATOM 4897 C CA . GLY D 2 99 ? 71.073 20.033 -51.414 1.00 107.75 99 GLY D CA 1
ATOM 4898 C C . GLY D 2 99 ? 71.440 21.300 -50.675 1.00 106.08 99 GLY D C 1
ATOM 4899 O O . GLY D 2 99 ? 71.621 22.343 -51.316 1.00 107.42 99 GLY D O 1
ATOM 4900 N N . GLY D 2 100 ? 71.557 21.242 -49.354 1.00 100.43 100 GLY D N 1
ATOM 4901 C CA . GLY D 2 100 ? 71.889 22.401 -48.572 1.00 91.70 100 GLY D CA 1
ATOM 4902 C C . GLY D 2 100 ? 70.646 23.092 -48.072 1.00 86.32 100 GLY D C 1
ATOM 4903 O O . GLY D 2 100 ? 69.521 22.635 -48.288 1.00 88.05 100 GLY D O 1
ATOM 4904 N N . PRO D 2 101 ? 70.829 24.215 -47.393 1.00 80.55 101 PRO D N 1
ATOM 4905 C CA . PRO D 2 101 ? 69.682 24.926 -46.828 1.00 78.06 101 PRO D CA 1
ATOM 4906 C C . PRO D 2 101 ? 68.829 25.562 -47.912 1.00 80.45 101 PRO D C 1
ATOM 4907 O O . PRO D 2 101 ? 69.261 25.804 -49.040 1.00 83.83 101 PRO D O 1
ATOM 4911 N N . ARG D 2 102 ? 67.577 25.809 -47.552 1.00 83.43 102 ARG D N 1
ATOM 4912 C CA . ARG D 2 102 ? 66.620 26.483 -48.415 1.00 81.71 102 ARG D CA 1
ATOM 4913 C C . ARG D 2 102 ? 66.006 27.644 -47.653 1.00 78.90 102 ARG D C 1
ATOM 4914 O O . ARG D 2 102 ? 65.669 27.512 -46.474 1.00 77.59 102 ARG D O 1
ATOM 4922 N N . ALA D 2 103 ? 65.900 28.791 -48.310 1.00 77.61 103 ALA D N 1
ATOM 4923 C CA . ALA D 2 103 ? 65.323 29.961 -47.676 1.00 74.80 103 ALA D CA 1
ATOM 4924 C C . ALA D 2 103 ? 64.304 30.570 -48.620 1.00 71.47 103 ALA D C 1
ATOM 4925 O O . ALA D 2 103 ? 64.195 30.187 -49.784 1.00 72.56 103 ALA D O 1
ATOM 4927 N N . GLY D 2 104 ? 63.532 31.508 -48.094 1.00 74.19 104 GLY D N 1
ATOM 4928 C CA . GLY D 2 104 ? 62.472 32.109 -48.871 1.00 70.21 104 GLY D CA 1
ATOM 4929 C C . GLY D 2 104 ? 61.602 32.992 -48.009 1.00 71.71 104 GLY D C 1
ATOM 4930 O O . GLY D 2 104 ? 61.649 32.908 -46.777 1.00 67.75 104 GLY D O 1
ATOM 4931 N N . ALA D 2 105 ? 60.800 33.838 -48.662 1.00 74.55 105 ALA D N 1
ATOM 4932 C CA . ALA D 2 105 ? 60.032 34.883 -47.998 1.00 71.59 105 ALA D CA 1
ATOM 4933 C C . ALA D 2 105 ? 58.811 34.350 -47.269 1.00 72.33 105 ALA D C 1
ATOM 4934 O O . ALA D 2 105 ? 58.191 35.103 -46.503 1.00 71.14 105 ALA D O 1
ATOM 4936 N N . ASP D 2 106 ? 58.440 33.091 -47.490 1.00 67.10 106 ASP D N 1
ATOM 4937 C CA . ASP D 2 106 ? 57.280 32.493 -46.823 1.00 68.01 106 ASP D CA 1
ATOM 4938 C C . ASP D 2 106 ? 57.712 31.149 -46.244 1.00 64.75 106 ASP D C 1
ATOM 4939 O O . ASP D 2 106 ? 57.848 30.169 -46.982 1.00 68.06 106 ASP D O 1
ATOM 4944 N N . ALA D 2 107 ? 57.906 31.111 -44.926 1.00 65.41 107 ALA D N 1
ATOM 4945 C CA . ALA D 2 107 ? 58.430 29.914 -44.275 1.00 64.22 107 ALA D CA 1
ATOM 4946 C C . ALA D 2 107 ? 57.531 28.705 -44.494 1.00 65.36 107 ALA D C 1
ATOM 4947 O O . ALA D 2 107 ? 58.027 27.592 -44.686 1.00 64.64 107 ALA D O 1
ATOM 4949 N N . GLU D 2 108 ? 56.204 28.896 -44.457 1.00 63.06 108 GLU D N 1
ATOM 4950 C CA . GLU D 2 108 ? 55.301 27.768 -44.670 1.00 65.28 108 GLU D CA 1
ATOM 4951 C C . GLU D 2 108 ? 55.474 27.195 -46.064 1.00 63.89 108 GLU D C 1
ATOM 4952 O O . GLU D 2 108 ? 55.386 25.979 -46.269 1.00 61.87 108 GLU D O 1
ATOM 4958 N N . GLN D 2 109 ? 55.736 28.057 -47.034 1.00 66.43 109 GLN D N 1
ATOM 4959 C CA . GLN D 2 109 ? 55.905 27.584 -48.392 1.00 66.39 109 GLN D CA 1
ATOM 4960 C C . GLN D 2 109 ? 57.281 26.962 -48.611 1.00 67.24 109 GLN D C 1
ATOM 4961 O O . GLN D 2 109 ? 57.408 25.993 -49.376 1.00 65.41 109 GLN D O 1
ATOM 4967 N N . VAL D 2 110 ? 58.311 27.499 -47.953 1.00 66.59 110 VAL D N 1
ATOM 4968 C CA . VAL D 2 110 ? 59.607 26.820 -47.909 1.00 68.36 110 VAL D CA 1
ATOM 4969 C C . VAL D 2 110 ? 59.446 25.382 -47.423 1.00 67.56 110 VAL D C 1
ATOM 4970 O O . VAL D 2 110 ? 59.857 24.428 -48.091 1.00 67.27 110 VAL D O 1
ATOM 4974 N N . LEU D 2 111 ? 58.833 25.206 -46.252 1.00 66.80 111 LEU D N 1
ATOM 4975 C CA . LEU D 2 111 ? 58.610 23.853 -45.743 1.00 64.42 111 LEU D CA 1
ATOM 4976 C C . LEU D 2 111 ? 57.826 23.015 -46.750 1.00 66.77 111 LEU D C 1
ATOM 4977 O O . LEU D 2 111 ? 58.234 21.894 -47.091 1.00 66.62 111 LEU D O 1
ATOM 4982 N N . LEU D 2 112 ? 56.717 23.557 -47.271 1.00 63.84 112 LEU D N 1
ATOM 4983 C CA . LEU D 2 112 ? 55.893 22.788 -48.200 1.00 65.75 112 LEU D CA 1
ATOM 4984 C C . LEU D 2 112 ? 56.708 22.312 -49.397 1.00 70.59 112 LEU D C 1
ATOM 4985 O O . LEU D 2 112 ? 56.724 21.115 -49.722 1.00 66.67 112 LEU D O 1
ATOM 4990 N N . GLU D 2 113 ? 57.400 23.243 -50.066 1.00 69.17 113 GLU D N 1
ATOM 4991 C CA . GLU D 2 113 ? 58.161 22.892 -51.258 1.00 68.04 113 GLU D CA 1
ATOM 4992 C C . GLU D 2 113 ? 59.239 21.858 -50.965 1.00 70.92 113 GLU D C 1
ATOM 4993 O O . GLU D 2 113 ? 59.553 21.032 -51.828 1.00 74.79 113 GLU D O 1
ATOM 4999 N N . ALA D 2 114 ? 59.812 21.881 -49.762 1.00 71.23 114 ALA D N 1
ATOM 5000 C CA . ALA D 2 114 ? 60.904 20.985 -49.418 1.00 72.30 114 ALA D CA 1
ATOM 5001 C C . ALA D 2 114 ? 60.443 19.607 -48.947 1.00 70.95 114 ALA D C 1
ATOM 5002 O O . ALA D 2 114 ? 61.144 18.623 -49.185 1.00 68.87 114 ALA D O 1
ATOM 5004 N N . THR D 2 115 ? 59.304 19.506 -48.262 1.00 66.76 115 THR D N 1
ATOM 5005 C CA . THR D 2 115 ? 58.946 18.277 -47.570 1.00 66.33 115 THR D CA 1
ATOM 5006 C C . THR D 2 115 ? 57.648 17.653 -48.041 1.00 67.51 115 THR D C 1
ATOM 5007 O O . THR D 2 115 ? 57.420 16.472 -47.757 1.00 67.28 115 THR D O 1
ATOM 5011 N N . GLY D 2 116 ? 56.805 18.393 -48.757 1.00 66.96 116 GLY D N 1
ATOM 5012 C CA . GLY D 2 116 ? 55.422 18.017 -48.924 1.00 63.05 116 GLY D CA 1
ATOM 5013 C C . GLY D 2 116 ? 54.545 18.236 -47.706 1.00 62.47 116 GLY D C 1
ATOM 5014 O O . GLY D 2 116 ? 53.355 17.924 -47.763 1.00 64.21 116 GLY D O 1
ATOM 5015 N N . TRP D 2 117 ? 55.079 18.757 -46.604 1.00 61.23 117 TRP D N 1
ATOM 5016 C CA . TRP D 2 117 ? 54.278 18.984 -45.406 1.00 62.45 117 TRP D CA 1
ATOM 5017 C C . TRP D 2 117 ? 53.660 20.370 -45.421 1.00 60.17 117 TRP D C 1
ATOM 5018 O O . TRP D 2 117 ? 54.312 21.352 -45.766 1.00 61.90 117 TRP D O 1
ATOM 5029 N N . THR D 2 118 ? 52.422 20.451 -44.999 1.00 58.97 118 THR D N 1
ATOM 5030 C CA . THR D 2 118 ? 51.758 21.722 -44.784 1.00 61.40 118 THR D CA 1
ATOM 5031 C C . THR D 2 118 ? 51.565 21.890 -43.291 1.00 57.14 118 THR D C 1
ATOM 5032 O O . THR D 2 118 ? 50.818 21.126 -42.672 1.00 59.16 118 THR D O 1
ATOM 5036 N N . ILE D 2 119 ? 52.280 22.860 -42.709 1.00 56.33 119 ILE D N 1
ATOM 5037 C CA . ILE D 2 119 ? 52.077 23.284 -41.333 1.00 54.24 119 ILE D CA 1
ATOM 5038 C C . ILE D 2 119 ? 52.044 24.805 -41.355 1.00 58.89 119 ILE D C 1
ATOM 5039 O O . ILE D 2 119 ? 53.027 25.439 -41.744 1.00 57.28 119 ILE D O 1
ATOM 5044 N N . PRO D 2 120 ? 50.998 25.437 -40.895 1.00 58.67 120 PRO D N 1
ATOM 5045 C CA . PRO D 2 120 ? 50.960 26.913 -40.928 1.00 58.30 120 PRO D CA 1
ATOM 5046 C C . PRO D 2 120 ? 51.931 27.526 -39.930 1.00 57.85 120 PRO D C 1
ATOM 5047 O O . PRO D 2 120 ? 51.502 28.024 -38.890 1.00 54.47 120 PRO D O 1
ATOM 5051 N N . VAL D 2 121 ? 53.235 27.534 -40.235 1.00 57.20 121 VAL D N 1
ATOM 5052 C CA . VAL D 2 121 ? 54.201 27.818 -39.175 1.00 55.54 121 VAL D CA 1
ATOM 5053 C C . VAL D 2 121 ? 54.113 29.257 -38.693 1.00 57.12 121 VAL D C 1
ATOM 5054 O O . VAL D 2 121 ? 54.358 29.516 -37.513 1.00 54.78 121 VAL D O 1
ATOM 5058 N N . ASN D 2 122 ? 53.770 30.220 -39.565 1.00 53.66 122 ASN D N 1
ATOM 5059 C CA . ASN D 2 122 ? 53.724 31.608 -39.109 1.00 55.75 122 ASN D CA 1
ATOM 5060 C C . ASN D 2 122 ? 52.550 31.869 -38.163 1.00 58.71 122 ASN D C 1
ATOM 5061 O O . ASN D 2 122 ? 52.605 32.819 -37.376 1.00 59.25 122 ASN D O 1
ATOM 5066 N N . GLN D 2 123 ? 51.535 31.008 -38.138 1.00 55.25 123 GLN D N 1
ATOM 5067 C CA . GLN D 2 123 ? 50.401 31.212 -37.231 1.00 55.52 123 GLN D CA 1
ATOM 5068 C C . GLN D 2 123 ? 50.461 30.368 -35.967 1.00 53.79 123 GLN D C 1
ATOM 5069 O O . GLN D 2 123 ? 49.931 30.794 -34.935 1.00 56.29 123 GLN D O 1
ATOM 5075 N N . MET D 2 124 ? 51.112 29.182 -36.006 1.00 51.51 124 MET D N 1
ATOM 5076 C CA . MET D 2 124 ? 51.343 28.302 -34.847 1.00 48.66 124 MET D CA 1
ATOM 5077 C C . MET D 2 124 ? 51.776 28.981 -33.536 1.00 52.81 124 MET D C 1
ATOM 5078 O O . MET D 2 124 ? 51.303 28.569 -32.462 1.00 51.46 124 MET D O 1
ATOM 5083 N N . PRO D 2 125 ? 52.695 29.962 -33.533 1.00 48.28 125 PRO D N 1
ATOM 5084 C CA . PRO D 2 125 ? 53.173 30.477 -32.233 1.00 52.10 125 PRO D CA 1
ATOM 5085 C C . PRO D 2 125 ? 52.064 31.000 -31.342 1.00 49.82 125 PRO D C 1
ATOM 5086 O O . PRO D 2 125 ? 52.189 30.938 -30.110 1.00 49.88 125 PRO D O 1
ATOM 5090 N N . ASP D 2 126 ? 50.987 31.509 -31.933 1.00 49.48 126 ASP D N 1
ATOM 5091 C CA . ASP D 2 126 ? 49.772 31.918 -31.241 1.00 54.19 126 ASP D CA 1
ATOM 5092 C C . ASP D 2 126 ? 48.727 30.795 -31.135 1.00 54.29 126 ASP D C 1
ATOM 5093 O O . ASP D 2 126 ? 48.131 30.593 -30.070 1.00 56.96 126 ASP D O 1
ATOM 5098 N N . TRP D 2 127 ? 48.468 30.049 -32.212 1.00 54.69 127 TRP D N 1
ATOM 5099 C CA . TRP D 2 127 ? 47.384 29.070 -32.144 1.00 54.53 127 TRP D CA 1
ATOM 5100 C C . TRP D 2 127 ? 47.720 27.945 -31.174 1.00 52.78 127 TRP D C 1
ATOM 5101 O O . TRP D 2 127 ? 46.845 27.496 -30.416 1.00 47.72 127 TRP D O 1
ATOM 5112 N N . VAL D 2 128 ? 48.996 27.524 -31.131 1.00 49.17 128 VAL D N 1
ATOM 5113 C CA . VAL D 2 128 ? 49.398 26.472 -30.197 1.00 52.31 128 VAL D CA 1
ATOM 5114 C C . VAL D 2 128 ? 49.208 26.890 -28.744 1.00 52.08 128 VAL D C 1
ATOM 5115 O O . VAL D 2 128 ? 49.050 26.040 -27.864 1.00 51.55 128 VAL D O 1
ATOM 5119 N N . ARG D 2 129 ? 49.197 28.180 -28.447 1.00 47.59 129 ARG D N 1
ATOM 5120 C CA . ARG D 2 129 ? 48.845 28.569 -27.089 1.00 52.19 129 ARG D CA 1
ATOM 5121 C C . ARG D 2 129 ? 47.368 28.917 -26.941 1.00 51.65 129 ARG D C 1
ATOM 5122 O O . ARG D 2 129 ? 46.993 29.517 -25.934 1.00 50.72 129 ARG D O 1
ATOM 5130 N N . ALA D 2 130 ? 46.531 28.571 -27.933 1.00 52.08 130 ALA D N 1
ATOM 5131 C CA . ALA D 2 130 ? 45.114 28.944 -27.946 1.00 53.15 130 ALA D CA 1
ATOM 5132 C C . ALA D 2 130 ? 44.933 30.458 -27.859 1.00 50.92 130 ALA D C 1
ATOM 5133 O O . ALA D 2 130 ? 44.142 30.959 -27.073 1.00 54.11 130 ALA D O 1
ATOM 5135 N N . LEU D 2 131 ? 45.684 31.189 -28.671 1.00 52.46 131 LEU D N 1
ATOM 5136 C CA . LEU D 2 131 ? 45.532 32.631 -28.800 1.00 56.64 131 LEU D CA 1
ATOM 5137 C C . LEU D 2 131 ? 45.210 32.964 -30.249 1.00 60.74 131 LEU D C 1
ATOM 5138 O O . LEU D 2 131 ? 45.744 32.341 -31.178 1.00 59.21 131 LEU D O 1
ATOM 5143 N N . ARG D 2 132 ? 44.354 33.955 -30.446 1.00 59.72 132 ARG D N 1
ATOM 5144 C CA . ARG D 2 132 ? 44.106 34.459 -31.782 1.00 63.79 132 ARG D CA 1
ATOM 5145 C C . ARG D 2 132 ? 45.203 35.448 -32.160 1.00 65.44 132 ARG D C 1
ATOM 5146 O O . ARG D 2 132 ? 45.746 36.160 -31.308 1.00 64.02 132 ARG D O 1
ATOM 5154 N N . ILE D 2 133 ? 45.556 35.467 -33.444 1.00 66.37 133 ILE D N 1
ATOM 5155 C CA . ILE D 2 133 ? 46.543 36.429 -33.927 1.00 71.07 133 ILE D CA 1
ATOM 5156 C C . ILE D 2 133 ? 45.871 37.778 -34.145 1.00 74.10 133 ILE D C 1
ATOM 5157 O O . ILE D 2 133 ? 44.764 37.851 -34.695 1.00 70.00 133 ILE D O 1
ATOM 5162 N N . ALA D 2 134 ? 46.549 38.857 -33.732 1.00 80.18 134 ALA D N 1
ATOM 5163 C CA . ALA D 2 134 ? 46.017 40.202 -33.955 1.00 84.14 134 ALA D CA 1
ATOM 5164 C C . ALA D 2 134 ? 46.078 40.594 -35.428 1.00 89.98 134 ALA D C 1
ATOM 5165 O O . ALA D 2 134 ? 45.096 41.095 -35.988 1.00 90.87 134 ALA D O 1
ATOM 5167 N N . ASP D 2 135 ? 47.228 40.366 -36.066 1.00 97.01 135 ASP D N 1
ATOM 5168 C CA . ASP D 2 135 ? 47.509 40.814 -37.435 1.00 99.44 135 ASP D CA 1
ATOM 5169 C C . ASP D 2 135 ? 47.368 39.659 -38.427 1.00 100.67 135 ASP D C 1
ATOM 5170 O O . ASP D 2 135 ? 48.331 39.223 -39.062 1.00 107.89 135 ASP D O 1
ATOM 5175 N N . ALA D 2 136 ? 46.153 39.134 -38.562 1.00 89.04 136 ALA D N 1
ATOM 5176 C CA . ALA D 2 136 ? 45.964 37.967 -39.452 1.00 86.99 136 ALA D CA 1
ATOM 5177 C C . ALA D 2 136 ? 44.543 37.970 -40.006 1.00 85.78 136 ALA D C 1
ATOM 5178 O O . ALA D 2 136 ? 44.308 37.317 -41.034 1.00 85.37 136 ALA D O 1
ATOM 5180 N N . GLY D 2 137 ? 43.637 38.675 -39.340 1.00 87.20 137 GLY D N 1
ATOM 5181 C CA . GLY D 2 137 ? 42.281 38.779 -39.894 1.00 86.65 137 GLY D CA 1
ATOM 5182 C C . GLY D 2 137 ? 41.214 38.384 -38.901 1.00 80.35 137 GLY D C 1
ATOM 5183 O O . GLY D 2 137 ? 41.558 37.925 -37.805 1.00 79.58 137 GLY D O 1
ATOM 5184 N N . ALA D 2 138 ? 39.959 38.556 -39.295 1.00 79.83 138 ALA D N 1
ATOM 5185 C CA . ALA D 2 138 ? 38.831 38.240 -38.401 1.00 79.73 138 ALA D CA 1
ATOM 5186 C C . ALA D 2 138 ? 38.979 36.821 -37.870 1.00 71.22 138 ALA D C 1
ATOM 5187 O O . ALA D 2 138 ? 39.427 35.941 -38.619 1.00 75.39 138 ALA D O 1
ATOM 5189 N N . ALA D 2 139 ? 38.589 36.632 -36.621 1.00 73.03 139 ALA D N 1
ATOM 5190 C CA . ALA D 2 139 ? 38.666 35.309 -36.015 1.00 72.34 139 ALA D CA 1
ATOM 5191 C C . ALA D 2 139 ? 37.415 35.057 -35.198 1.00 71.67 139 ALA D C 1
ATOM 5192 O O . ALA D 2 139 ? 36.977 35.937 -34.455 1.00 74.98 139 ALA D O 1
ATOM 5194 N N . ARG D 2 140 ? 36.849 33.861 -35.341 1.00 68.15 140 ARG D N 1
ATOM 5195 C CA . ARG D 2 140 ? 35.772 33.370 -34.490 1.00 71.04 140 ARG D CA 1
ATOM 5196 C C . ARG D 2 140 ? 36.355 32.415 -33.454 1.00 68.35 140 ARG D C 1
ATOM 5197 O O . ARG D 2 140 ? 37.145 31.532 -33.799 1.00 67.72 140 ARG D O 1
ATOM 5205 N N . VAL D 2 141 ? 35.978 32.597 -32.189 1.00 63.64 141 VAL D N 1
ATOM 5206 C CA . VAL D 2 141 ? 36.368 31.694 -31.116 1.00 66.11 141 VAL D CA 1
ATOM 5207 C C . VAL D 2 141 ? 35.115 31.142 -30.458 1.00 67.06 141 VAL D C 1
ATOM 5208 O O . VAL D 2 141 ? 34.204 31.897 -30.107 1.00 72.27 141 VAL D O 1
ATOM 5212 N N . ASP D 2 142 ? 35.068 29.830 -30.301 1.00 66.73 142 ASP D N 1
ATOM 5213 C CA . ASP D 2 142 ? 34.026 29.150 -29.548 1.00 59.10 142 ASP D CA 1
ATOM 5214 C C . ASP D 2 142 ? 34.660 28.640 -28.268 1.00 59.73 142 ASP D C 1
ATOM 5215 O O . ASP D 2 142 ? 35.745 28.038 -28.311 1.00 58.73 142 ASP D O 1
ATOM 5220 N N . LEU D 2 143 ? 33.982 28.851 -27.145 1.00 57.65 143 LEU D N 1
ATOM 5221 C CA . LEU D 2 143 ? 34.506 28.517 -25.827 1.00 58.35 143 LEU D CA 1
ATOM 5222 C C . LEU D 2 143 ? 33.873 27.236 -25.296 1.00 62.28 143 LEU D C 1
ATOM 5223 O O . LEU D 2 143 ? 32.728 26.909 -25.615 1.00 58.27 143 LEU D O 1
ATOM 5228 N N . ASP D 2 144 ? 34.630 26.518 -24.466 1.00 59.85 144 ASP D N 1
ATOM 5229 C CA . ASP D 2 144 ? 34.156 25.333 -23.776 1.00 58.53 144 ASP D CA 1
ATOM 5230 C C . ASP D 2 144 ? 33.440 25.767 -22.495 1.00 60.46 144 ASP D C 1
ATOM 5231 O O . ASP D 2 144 ? 33.338 26.957 -22.199 1.00 57.74 144 ASP D O 1
ATOM 5236 N N . GLU D 2 145 ? 32.985 24.803 -21.689 1.00 58.49 145 GLU D N 1
ATOM 5237 C CA . GLU D 2 145 ? 32.137 25.131 -20.539 1.00 61.92 145 GLU D CA 1
ATOM 5238 C C . GLU D 2 145 ? 32.861 25.925 -19.457 1.00 63.66 145 GLU D C 1
ATOM 5239 O O . GLU D 2 145 ? 32.193 26.570 -18.636 1.00 58.71 145 GLU D O 1
ATOM 5245 N N . HIS D 2 146 ? 34.203 25.866 -19.412 1.00 61.31 146 HIS D N 1
ATOM 5246 C CA . HIS D 2 146 ? 35.008 26.629 -18.461 1.00 56.62 146 HIS D CA 1
ATOM 5247 C C . HIS D 2 146 ? 35.444 27.993 -18.999 1.00 57.33 146 HIS D C 1
ATOM 5248 O O . HIS D 2 146 ? 36.194 28.693 -18.307 1.00 58.07 146 HIS D O 1
ATOM 5255 N N . GLY D 2 147 ? 35.025 28.373 -20.211 1.00 52.09 147 GLY D N 1
ATOM 5256 C CA . GLY D 2 147 ? 35.455 29.620 -20.818 1.00 55.97 147 GLY D CA 1
ATOM 5257 C C . GLY D 2 147 ? 36.787 29.573 -21.550 1.00 57.68 147 GLY D C 1
ATOM 5258 O O . GLY D 2 147 ? 37.272 30.624 -21.994 1.00 56.20 147 GLY D O 1
ATOM 5259 N N . ARG D 2 148 ? 37.386 28.438 -21.674 1.00 52.96 148 ARG D N 1
ATOM 5260 C CA . ARG D 2 148 ? 38.592 28.356 -22.491 1.00 58.20 148 ARG D CA 1
ATOM 5261 C C . ARG D 2 148 ? 38.214 28.149 -23.951 1.00 56.68 148 ARG D C 1
ATOM 5262 O O . ARG D 2 148 ? 37.146 27.607 -24.234 1.00 56.81 148 ARG D O 1
ATOM 5270 N N . PRO D 2 149 ? 39.070 28.531 -24.906 1.00 54.37 149 PRO D N 1
ATOM 5271 C CA . PRO D 2 149 ? 38.768 28.265 -26.318 1.00 55.55 149 PRO D CA 1
ATOM 5272 C C . PRO D 2 149 ? 38.622 26.772 -26.582 1.00 54.99 149 PRO D C 1
ATOM 5273 O O . PRO D 2 149 ? 39.393 25.961 -26.067 1.00 52.27 149 PRO D O 1
ATOM 5277 N N . ARG D 2 150 ? 37.577 26.427 -27.340 1.00 55.55 150 ARG D N 1
ATOM 5278 C CA . ARG D 2 150 ? 37.298 25.128 -27.945 1.00 58.03 150 ARG D CA 1
ATOM 5279 C C . ARG D 2 150 ? 37.708 25.114 -29.412 1.00 57.44 150 ARG D C 1
ATOM 52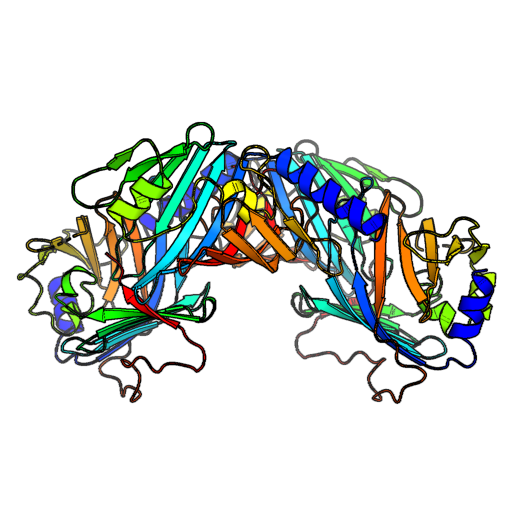80 O O . ARG D 2 150 ? 38.360 24.176 -29.868 1.00 57.66 150 ARG D O 1
ATOM 5288 N N . THR D 2 151 ? 37.344 26.159 -30.161 1.00 57.85 151 THR D N 1
ATOM 5289 C CA . THR D 2 151 ? 37.625 26.246 -31.583 1.00 60.91 151 THR D CA 1
ATOM 5290 C C . THR D 2 151 ? 37.997 27.672 -31.941 1.00 60.60 151 THR D C 1
ATOM 5291 O O . THR D 2 151 ? 37.390 28.627 -31.449 1.00 65.07 151 THR D O 1
ATOM 5295 N N . VAL D 2 152 ? 38.988 27.796 -32.817 1.00 58.70 152 VAL D N 1
ATOM 5296 C CA . VAL D 2 152 ? 39.374 29.053 -33.436 1.00 59.90 152 VAL D CA 1
ATOM 5297 C C . VAL D 2 152 ? 39.320 28.874 -34.943 1.00 62.28 152 VAL D C 1
ATOM 5298 O O . VAL D 2 152 ? 39.851 27.884 -35.470 1.00 61.03 152 VAL D O 1
ATOM 5302 N N . GLN D 2 153 ? 38.660 29.818 -35.626 1.00 57.92 153 GLN D N 1
ATOM 5303 C CA . GLN D 2 153 ? 38.639 29.897 -37.079 1.00 61.43 153 GLN D CA 1
ATOM 5304 C C . GLN D 2 153 ? 39.367 31.164 -37.485 1.00 61.71 153 GLN D C 1
ATOM 5305 O O . GLN D 2 153 ? 38.967 32.259 -37.085 1.00 62.87 153 GLN D O 1
ATOM 5311 N N . GLN D 2 154 ? 40.408 31.024 -38.302 1.00 61.56 154 GLN D N 1
ATOM 5312 C CA . GLN D 2 154 ? 41.193 32.191 -38.673 1.00 63.14 154 GLN D CA 1
ATOM 5313 C C . GLN D 2 154 ? 42.098 31.815 -39.835 1.00 63.97 154 GLN D C 1
ATOM 5314 O O . GLN D 2 154 ? 42.641 30.708 -39.854 1.00 61.96 154 GLN D O 1
ATOM 5320 N N . ASP D 2 155 ? 42.231 32.728 -40.806 1.00 66.37 155 ASP D N 1
ATOM 5321 C CA . ASP D 2 155 ? 43.091 32.548 -41.989 1.00 67.34 155 ASP D CA 1
ATOM 5322 C C . ASP D 2 155 ? 42.824 31.240 -42.718 1.00 67.36 155 ASP D C 1
ATOM 5323 O O . ASP D 2 155 ? 43.745 30.600 -43.230 1.00 69.07 155 ASP D O 1
ATOM 5328 N N . GLY D 2 156 ? 41.563 30.836 -42.771 1.00 60.72 156 GLY D N 1
ATOM 5329 C CA . GLY D 2 156 ? 41.195 29.611 -43.433 1.00 60.33 156 GLY D CA 1
ATOM 5330 C C . GLY D 2 156 ? 41.279 28.372 -42.576 1.00 62.64 156 GLY D C 1
ATOM 5331 O O . GLY D 2 156 ? 40.693 27.344 -42.943 1.00 62.57 156 GLY D O 1
ATOM 5332 N N . TRP D 2 157 ? 41.952 28.443 -41.427 1.00 62.00 157 TRP D N 1
ATOM 5333 C CA . TRP D 2 157 ? 42.176 27.270 -40.597 1.00 60.90 157 TRP D CA 1
ATOM 5334 C C . TRP D 2 157 ? 41.114 27.183 -39.512 1.00 53.70 157 TRP D C 1
ATOM 5335 O O . TRP D 2 157 ? 40.648 28.205 -39.006 1.00 54.90 157 TRP D O 1
ATOM 5346 N N . THR D 2 158 ? 40.722 25.958 -39.185 1.00 52.28 158 THR D N 1
ATOM 5347 C CA . THR D 2 158 ? 39.882 25.652 -38.035 1.00 57.90 158 THR D CA 1
ATOM 5348 C C . THR D 2 158 ? 40.747 24.884 -37.051 1.00 55.91 158 THR D C 1
ATOM 5349 O O . THR D 2 158 ? 41.306 23.846 -37.421 1.00 56.57 158 THR D O 1
ATOM 5353 N N . ILE D 2 159 ? 40.870 25.386 -35.816 1.00 56.40 159 ILE D N 1
ATOM 5354 C CA . ILE D 2 159 ? 41.779 24.811 -34.820 1.00 55.57 159 ILE D CA 1
ATOM 5355 C C . ILE D 2 159 ? 40.973 24.398 -33.609 1.00 55.64 159 ILE D C 1
ATOM 5356 O O . ILE D 2 159 ? 40.346 25.242 -32.960 1.00 57.39 159 ILE D O 1
ATOM 5361 N N . ASP D 2 160 ? 41.020 23.113 -33.284 1.00 54.67 160 ASP D N 1
ATOM 5362 C CA . ASP D 2 160 ? 40.251 22.531 -32.200 1.00 54.91 160 ASP D CA 1
ATOM 5363 C C . ASP D 2 160 ? 41.200 22.187 -31.066 1.00 56.63 160 ASP D C 1
ATOM 5364 O O . ASP D 2 160 ? 42.253 21.566 -31.290 1.00 55.04 160 ASP D O 1
ATOM 5369 N N . PHE D 2 161 ? 40.818 22.586 -29.855 1.00 53.94 161 PHE D N 1
ATOM 5370 C CA . PHE D 2 161 ? 41.599 22.353 -28.647 1.00 52.88 161 PHE D CA 1
ATOM 5371 C C . PHE D 2 161 ? 40.923 21.224 -27.875 1.00 56.87 161 PHE D C 1
ATOM 5372 O O . PHE D 2 161 ? 39.959 21.448 -27.139 1.00 56.60 161 PHE D O 1
ATOM 5380 N N . LEU D 2 162 ? 41.435 20.002 -28.046 1.00 54.84 162 LEU D N 1
ATOM 5381 C CA . LEU D 2 162 ? 40.733 18.815 -27.572 1.00 52.84 162 LEU D CA 1
ATOM 5382 C C . LEU D 2 162 ? 41.089 18.434 -26.154 1.00 53.69 162 LEU D C 1
ATOM 5383 O O . LEU D 2 162 ? 40.270 17.797 -25.479 1.00 54.96 162 LEU D O 1
ATOM 5388 N N . GLU D 2 163 ? 42.293 18.769 -25.691 1.00 52.22 163 GLU D N 1
ATOM 5389 C CA . GLU D 2 163 ? 42.702 18.475 -24.321 1.00 51.07 163 GLU D CA 1
ATOM 5390 C C . GLU D 2 163 ? 43.640 19.554 -23.811 1.00 52.07 163 GLU D C 1
ATOM 5391 O O . GLU D 2 163 ? 44.473 20.073 -24.560 1.00 51.70 163 GLU D O 1
ATOM 5397 N N . TRP D 2 164 ? 43.556 19.815 -22.509 1.00 48.77 164 TRP D N 1
ATOM 5398 C CA . TRP D 2 164 ? 44.300 20.878 -21.862 1.00 54.63 164 TRP D CA 1
ATOM 5399 C C . TRP D 2 164 ? 45.353 20.317 -20.906 1.00 51.13 164 TRP D C 1
ATOM 5400 O O . TRP D 2 164 ? 45.200 19.225 -20.363 1.00 51.83 164 TRP D O 1
ATOM 5411 N N . THR D 2 165 ? 46.447 21.055 -20.740 1.00 50.73 165 THR D N 1
ATOM 5412 C CA . THR D 2 165 ? 47.530 20.774 -19.787 1.00 52.56 165 THR D CA 1
ATOM 5413 C C . THR D 2 165 ? 47.197 21.417 -18.447 1.00 49.97 165 THR D C 1
ATOM 5414 O O . THR D 2 165 ? 46.690 22.544 -18.424 1.00 50.38 165 THR D O 1
ATOM 5418 N N . PRO D 2 166 ? 47.454 20.752 -17.310 1.00 50.50 166 PRO D N 1
ATOM 5419 C CA . PRO D 2 166 ? 47.103 21.361 -16.019 1.00 50.95 166 PRO D CA 1
ATOM 5420 C C . PRO D 2 166 ? 47.839 22.674 -15.815 1.00 53.81 166 PRO D C 1
ATOM 5421 O O . PRO D 2 166 ? 48.917 22.898 -16.376 1.00 51.10 166 PRO D O 1
ATOM 5425 N N . ALA D 2 167 ? 47.233 23.561 -15.022 1.00 54.66 167 ALA D N 1
ATOM 5426 C CA . ALA D 2 167 ? 47.921 24.795 -14.696 1.00 53.25 167 ALA D CA 1
ATOM 5427 C C . ALA D 2 167 ? 48.882 24.564 -13.529 1.00 55.82 167 ALA D C 1
ATOM 5428 O O . ALA D 2 167 ? 48.817 23.545 -12.829 1.00 54.32 167 ALA D O 1
ATOM 5430 N N . SER D 2 168 ? 49.813 25.511 -13.358 1.00 54.69 168 SER D N 1
ATOM 5431 C CA . SER D 2 168 ? 50.599 25.652 -12.140 1.00 54.14 168 SER D CA 1
ATOM 5432 C C . SER D 2 168 ? 50.780 27.138 -11.861 1.00 55.94 168 SER D C 1
ATOM 5433 O O . SER D 2 168 ? 50.422 27.984 -12.670 1.00 55.80 168 SER D O 1
ATOM 5436 N N . ALA D 2 169 ? 51.354 27.466 -10.703 1.00 59.23 169 ALA D N 1
ATOM 5437 C CA . ALA D 2 169 ? 51.549 28.874 -10.377 1.00 60.15 169 ALA D CA 1
ATOM 5438 C C . ALA D 2 169 ? 52.340 29.583 -11.460 1.00 58.55 169 ALA D C 1
ATOM 5439 O O . ALA D 2 169 ? 52.109 30.766 -11.725 1.00 57.80 169 ALA D O 1
ATOM 5441 N N . ALA D 2 170 ? 53.251 28.871 -12.124 1.00 57.79 170 ALA D N 1
ATOM 5442 C CA . ALA D 2 170 ? 54.116 29.474 -13.123 1.00 56.29 170 ALA D CA 1
ATOM 5443 C C . ALA D 2 170 ? 53.704 29.133 -14.542 1.00 53.79 170 ALA D C 1
ATOM 5444 O O . ALA D 2 170 ? 54.372 29.559 -15.476 1.00 58.06 170 ALA D O 1
ATOM 5446 N N . GLN D 2 171 ? 52.642 28.372 -14.733 1.00 51.14 171 GLN D N 1
ATOM 5447 C CA . GLN D 2 171 ? 52.317 27.960 -16.095 1.00 54.55 171 GLN D CA 1
ATOM 5448 C C . GLN D 2 171 ? 50.812 27.956 -16.256 1.00 51.94 171 GLN D C 1
ATOM 5449 O O . GLN D 2 171 ? 50.127 27.136 -15.630 1.00 54.22 171 GLN D O 1
ATOM 5455 N N . PRO D 2 172 ? 50.259 28.879 -17.024 1.00 50.14 172 PRO D N 1
ATOM 5456 C CA . PRO D 2 172 ? 48.802 28.928 -17.170 1.00 52.71 172 PRO D CA 1
ATOM 5457 C C . PRO D 2 172 ? 48.325 27.738 -17.985 1.00 53.60 172 PRO D C 1
ATOM 5458 O O . PRO D 2 172 ? 49.114 27.065 -18.663 1.00 49.20 172 PRO D O 1
ATOM 5462 N N . GLU D 2 173 ? 47.008 27.495 -17.917 1.00 47.58 173 GLU D N 1
ATOM 5463 C CA . GLU D 2 173 ? 46.376 26.505 -18.781 1.00 50.88 173 GLU D CA 1
ATOM 5464 C C . GLU D 2 173 ? 46.810 26.697 -20.221 1.00 51.77 173 GLU D C 1
ATOM 5465 O O . GLU D 2 173 ? 46.746 27.811 -20.761 1.00 48.86 173 GLU D O 1
ATOM 5471 N N . LEU D 2 174 ? 47.292 25.603 -20.824 1.00 41.85 174 LEU D N 1
ATOM 5472 C CA . LEU D 2 174 ? 47.790 25.571 -22.176 1.00 50.76 174 LEU D CA 1
ATOM 5473 C C . LEU D 2 174 ? 47.345 24.282 -22.860 1.00 49.85 174 LEU D C 1
ATOM 5474 O O . LEU D 2 174 ? 47.269 23.236 -22.208 1.00 45.84 174 LEU D O 1
ATOM 5479 N N . PRO D 2 175 ? 47.067 24.315 -24.158 1.00 49.81 175 PRO D N 1
ATOM 5480 C CA . PRO D 2 175 ? 46.581 23.104 -24.851 1.00 51.55 175 PRO D CA 1
ATOM 5481 C C . PRO D 2 175 ? 47.517 21.909 -24.696 1.00 52.48 175 PRO D C 1
ATOM 5482 O O . PRO D 2 175 ? 48.738 22.058 -24.651 1.00 50.74 175 PRO D O 1
ATOM 5486 N N . ARG D 2 176 ? 46.934 20.706 -24.626 1.00 53.25 176 ARG D N 1
ATOM 5487 C CA . ARG D 2 176 ? 47.701 19.462 -24.677 1.00 47.36 176 ARG D CA 1
ATOM 5488 C C . ARG D 2 176 ? 47.549 18.695 -25.978 1.00 51.15 176 ARG D C 1
ATOM 5489 O O . ARG D 2 176 ? 48.523 18.107 -26.446 1.00 51.99 176 ARG D O 1
ATOM 5497 N N . ARG D 2 177 ? 46.347 18.651 -26.564 1.00 48.20 177 ARG D N 1
ATOM 5498 C CA . ARG D 2 177 ? 46.124 17.994 -27.847 1.00 53.05 177 ARG D CA 1
ATOM 5499 C C . ARG D 2 177 ? 45.357 18.953 -28.744 1.00 54.99 177 ARG D C 1
ATOM 5500 O O . ARG D 2 177 ? 44.343 19.527 -28.327 1.00 48.48 177 ARG D O 1
ATOM 5508 N N . ILE D 2 178 ? 45.848 19.146 -29.968 1.00 52.94 178 ILE D N 1
ATOM 5509 C CA . ILE D 2 178 ? 45.252 20.085 -30.907 1.00 51.61 178 ILE D CA 1
ATOM 5510 C C . ILE D 2 178 ? 45.066 19.345 -32.217 1.00 55.71 178 ILE D C 1
ATOM 5511 O O . ILE D 2 178 ? 45.844 18.445 -32.555 1.00 49.64 178 ILE D O 1
ATOM 5516 N N . GLU D 2 179 ? 44.013 19.722 -32.946 1.00 52.46 179 GLU D N 1
ATOM 5517 C CA . GLU D 2 179 ? 43.848 19.335 -34.337 1.00 52.39 179 GLU D CA 1
ATOM 5518 C C . GLU D 2 179 ? 43.464 20.567 -35.130 1.00 53.68 179 GLU D C 1
ATOM 5519 O O . GLU D 2 179 ? 42.545 21.293 -34.747 1.00 56.83 179 GLU D O 1
ATOM 5525 N N . ALA D 2 180 ? 44.174 20.810 -36.223 1.00 57.18 180 ALA D N 1
ATOM 5526 C CA . ALA D 2 180 ? 43.952 21.956 -37.089 1.00 54.13 180 ALA D CA 1
ATOM 5527 C C . ALA D 2 180 ? 43.671 21.465 -38.504 1.00 58.88 180 ALA D C 1
ATOM 5528 O O . ALA D 2 180 ? 44.258 20.472 -38.950 1.00 54.15 180 ALA D O 1
ATOM 5530 N N . ARG D 2 181 ? 42.771 22.143 -39.219 1.00 55.58 181 ARG D N 1
ATOM 5531 C CA . ARG D 2 181 ? 42.489 21.705 -40.581 1.00 59.17 181 ARG D CA 1
ATOM 5532 C C . ARG D 2 181 ? 42.118 22.888 -41.466 1.00 61.41 181 ARG D C 1
ATOM 5533 O O . ARG D 2 181 ? 41.521 23.875 -41.018 1.00 61.63 181 ARG D O 1
ATOM 5541 N N . ASN D 2 182 ? 42.492 22.776 -42.733 1.00 60.71 182 ASN D N 1
ATOM 5542 C CA . ASN D 2 182 ? 42.148 23.768 -43.739 1.00 61.13 182 ASN D CA 1
ATOM 5543 C C . ASN D 2 182 ? 42.044 23.020 -45.056 1.00 63.85 182 ASN D C 1
ATOM 5544 O O . ASN D 2 182 ? 43.047 22.495 -45.548 1.00 65.65 182 ASN D O 1
ATOM 5549 N N . GLY D 2 183 ? 40.855 22.991 -45.638 1.00 64.28 183 GLY D N 1
ATOM 5550 C CA . GLY D 2 183 ? 40.664 22.100 -46.766 1.00 62.97 183 GLY D CA 1
ATOM 5551 C C . GLY D 2 183 ? 40.931 20.691 -46.287 1.00 63.05 183 GLY D C 1
ATOM 5552 O O . GLY D 2 183 ? 40.486 20.293 -45.204 1.00 63.50 183 GLY D O 1
ATOM 5553 N N . ASP D 2 184 ? 41.696 19.926 -47.062 1.00 59.89 184 ASP D N 1
ATOM 5554 C CA . ASP D 2 184 ? 42.088 18.590 -46.637 1.00 63.36 184 ASP D CA 1
ATOM 5555 C C . ASP D 2 184 ? 43.477 18.563 -46.005 1.00 62.74 184 ASP D C 1
ATOM 5556 O O . ASP D 2 184 ? 44.034 17.484 -45.805 1.00 64.23 184 ASP D O 1
ATOM 5561 N N . ALA D 2 185 ? 44.050 19.720 -45.690 1.00 64.29 185 ALA D N 1
ATOM 5562 C CA . ALA D 2 185 ? 45.255 19.758 -44.875 1.00 58.74 185 ALA D CA 1
ATOM 5563 C C . ALA D 2 185 ? 44.863 19.571 -43.424 1.00 61.25 185 ALA D C 1
ATOM 5564 O O . ALA D 2 185 ? 43.895 20.174 -42.946 1.00 65.21 185 ALA D O 1
ATOM 5566 N N . LYS D 2 186 ? 45.599 18.724 -42.728 1.00 55.42 186 LYS D N 1
ATOM 5567 C CA . LYS D 2 186 ? 45.271 18.365 -41.364 1.00 58.74 186 LYS D CA 1
ATOM 5568 C C . LYS D 2 186 ? 46.558 18.326 -40.567 1.00 57.40 186 LYS D C 1
ATOM 5569 O O . LYS D 2 186 ? 47.589 17.861 -41.062 1.00 55.17 186 LYS D O 1
ATOM 5575 N N . VAL D 2 187 ? 46.489 18.822 -39.339 1.00 57.60 187 VAL D N 1
ATOM 5576 C CA . VAL D 2 187 ? 47.597 18.793 -38.403 1.00 55.87 187 VAL D CA 1
ATOM 5577 C C . VAL D 2 187 ? 47.068 18.260 -37.083 1.00 55.67 187 VAL D C 1
ATOM 5578 O O . VAL D 2 187 ? 46.026 18.715 -36.596 1.00 57.99 187 VAL D O 1
ATOM 5582 N N . ARG D 2 188 ? 47.761 17.280 -36.525 1.00 50.08 188 ARG D N 1
ATOM 5583 C CA . ARG D 2 188 ? 47.452 16.728 -35.219 1.00 50.50 188 ARG D CA 1
ATOM 5584 C C . ARG D 2 188 ? 48.678 16.932 -34.346 1.00 51.12 188 ARG D C 1
ATOM 5585 O O . ARG D 2 188 ? 49.770 16.470 -34.689 1.00 51.25 188 ARG D O 1
ATOM 5593 N N . LEU D 2 189 ? 48.503 17.605 -33.220 1.00 47.14 189 LEU D N 1
ATOM 5594 C CA . LEU D 2 189 ? 49.615 17.958 -32.368 1.00 49.93 189 LEU D CA 1
ATOM 5595 C C . LEU D 2 189 ? 49.295 17.558 -30.939 1.00 52.09 189 LEU D C 1
ATOM 5596 O O . LEU D 2 189 ? 48.277 17.970 -30.360 1.00 52.32 189 LEU D O 1
ATOM 5601 N N . LEU D 2 190 ? 50.171 16.757 -30.382 1.00 47.57 190 LEU D N 1
ATOM 5602 C CA . LEU D 2 190 ? 50.140 16.410 -28.981 1.00 53.23 190 LEU D CA 1
ATOM 5603 C C . LEU D 2 190 ? 51.333 17.110 -28.347 1.00 54.44 190 LEU D C 1
ATOM 5604 O O . LEU D 2 190 ? 52.468 16.911 -28.789 1.00 49.46 190 LEU D O 1
ATOM 5609 N N . VAL D 2 191 ? 51.071 17.992 -27.379 1.00 53.74 191 VAL D N 1
ATOM 5610 C CA . VAL D 2 191 ? 52.134 18.730 -26.700 1.00 52.19 191 VAL D CA 1
ATOM 5611 C C . VAL D 2 191 ? 52.484 17.979 -25.420 1.00 54.59 191 VAL D C 1
ATOM 5612 O O . VAL D 2 191 ? 51.682 17.913 -24.490 1.00 54.90 191 VAL D O 1
ATOM 5616 N N . ASP D 2 192 ? 53.685 17.397 -25.375 1.00 53.44 192 ASP D N 1
ATOM 5617 C CA . ASP D 2 192 ? 54.070 16.560 -24.246 1.00 59.11 192 ASP D CA 1
ATOM 5618 C C . ASP D 2 192 ? 54.657 17.364 -23.084 1.00 57.96 192 ASP D C 1
ATOM 5619 O O . ASP D 2 192 ? 54.441 17.005 -21.923 1.00 60.34 192 ASP D O 1
ATOM 5624 N N . GLN D 2 193 ? 55.382 18.447 -23.350 1.00 56.19 193 GLN D N 1
ATOM 5625 C CA . GLN D 2 193 ? 56.036 19.207 -22.283 1.00 58.46 193 GLN D CA 1
ATOM 5626 C C . GLN D 2 193 ? 56.149 20.646 -22.745 1.00 58.17 193 GLN D C 1
ATOM 5627 O O . GLN D 2 193 ? 56.694 20.890 -23.822 1.00 54.18 193 GLN D O 1
ATOM 5633 N N . TRP D 2 194 ? 55.614 21.573 -21.947 1.00 57.12 194 TRP D N 1
ATOM 5634 C CA . TRP D 2 194 ? 55.806 22.998 -22.118 1.00 56.40 194 TRP D CA 1
ATOM 5635 C C . TRP D 2 194 ? 56.915 23.468 -21.193 1.00 56.33 194 TRP D C 1
ATOM 5636 O O . TRP D 2 194 ? 57.127 22.927 -20.109 1.00 58.78 194 TRP D O 1
ATOM 5647 N N . THR D 2 195 ? 57.593 24.510 -21.609 1.00 58.32 195 THR D N 1
ATOM 5648 C CA . THR D 2 195 ? 58.665 25.082 -20.806 1.00 58.87 195 THR D CA 1
ATOM 5649 C C . THR D 2 195 ? 58.527 26.577 -21.029 1.00 55.37 195 THR D C 1
ATOM 5650 O O . THR D 2 195 ? 59.031 27.110 -22.015 1.00 54.15 195 THR D O 1
ATOM 5654 N N . LEU D 2 196 ? 57.765 27.215 -20.151 1.00 59.27 196 LEU D N 1
ATOM 5655 C CA . LEU D 2 196 ? 57.681 28.664 -20.112 1.00 64.54 196 LEU D CA 1
ATOM 5656 C C . LEU D 2 196 ? 58.806 29.226 -19.254 1.00 66.15 196 LEU D C 1
ATOM 5657 O O . LEU D 2 196 ? 59.468 28.502 -18.500 1.00 63.25 196 LEU D O 1
ATOM 5662 N N . SER D 2 197 ? 58.981 30.542 -19.357 1.00 65.62 197 SER D N 1
ATOM 5663 C CA . SER D 2 197 ? 59.953 31.290 -18.574 1.00 71.01 197 SER D CA 1
ATOM 5664 C C . SER D 2 197 ? 59.491 31.463 -17.121 1.00 71.65 197 SER D C 1
ATOM 5665 O O . SER D 2 197 ? 58.292 31.471 -16.836 1.00 68.26 197 SER D O 1
ATOM 5668 N N . PRO D 2 198 ? 60.434 31.623 -16.177 1.00 77.48 198 PRO D N 1
ATOM 5669 C CA . PRO D 2 198 ? 60.075 31.966 -14.785 1.00 75.78 198 PRO D CA 1
ATOM 5670 C C . PRO D 2 198 ? 59.491 33.377 -14.617 1.00 77.68 198 PRO D C 1
ATOM 5671 O O . PRO D 2 198 ? 58.747 33.622 -13.651 1.00 77.25 198 PRO D O 1
#

B-factor: mean 75.19, std 22.9, range [41.85, 158.61]

Radius of gyration: 28.72 Å; Cα contacts (8 Å, |Δi|>4): 1807; chains: 4; bounding box: 78×60×67 Å

Foldseek 3Di:
DAVVQLCVQLPVFFKKKFKKKKFKAFLVRDTDDIWIGIKMAGPQWWIWDFTDPPATWIWFDLPFKIWTDGVVVLEIEIDTDDPCCQAPVPSCSNVVVVQVVQFVKDWDDDAPPQWTKIKTQGDDDHFRTKMFTADDNGTAWIWTAHPVGMIMIMGIDDMDGPDDDDPCSRPDDRDPPGHYHYDDD/DDPVLVVLQVVLVVVPVVFFWKKFKWKKWKDFDHDTAIFIWIWTTDRQWIWIWTQHDPVRWIKIKIDGLVQQWIKIAGDPPGIDIDRHSQVRCCVRPVGGDNVSQCSQVQQQHGDPPFDDWDFDADPSNGTAWIHGDQKIKGQDAWDDDDPVRRITGAWMWMDHPRIIMIIGTDGMTTDD/DPVVLLCVQQPPFFKKKWKKWKFWADLVRHTPDTWIDIWMEGPDWWIWGWTVPPATWIWFDQPFKIWIDDVVVLEIAIEGDDCCCQVPVPNCSNVVVCQVVFWPKDFDDDQDPNWGKIKTAGPDHWAGIKMWTADPVGTFWIWTGGPVRMIMIMGIDDMDTPDDDDPCRRPDDHDPPGHYHYDDD/DDPVLVVLQVVQVVLPVVFFWKWFKWKKWKDFPHDTAIFIWTWTTDRQWIWIWGDHPPPDFTWIKIDGLVQQKIKIARDPPGIDIDRHSQVRCCVRPVGGDNVSQCSAVQQPHHDPPFDDKDFDADPSNGTQWIDTNQKIKGQDAWDDADPNRRIGGQWMWMDHRRIIMTIGTDDMGTDD

Solvent-accessible surface area: 31130 Å² total; per-residue (Å²): 46,2,153,101,51,14,68,104,19,7,174,50,10,151,5,0,17,2,90,7,29,11,42,14,12,27,86,101,7,20,6,24,26,30,12,22,4,58,0,0,1,12,49,64,100,51,3,36,4,56,21,49,121,56,70,146,34,29,0,0,0,12,14,154,96,1,44,13,40,6,46,54,2,82,4,0,8,27,53,76,26,64,55,6,9,22,23,7,0,1,2,0,0,8,46,42,74,26,2,107,141,33,1,80,49,62,86,54,104,70,96,79,26,74,22,61,1,2,20,0,53,37,142,57,122,45,7,94,81,0,11,0,0,0,18,192,107,11,4,29,27,4,17,6,51,8,53,48,40,15,59,10,14,1,38,20,69,55,47,128,137,57,36,110,56,68,108,87,10,16,126,23,107,83,42,217,66,26,43,80,6,17,58,18,166,108,15,88,21,15,125,96,8,24,53,14,9,56,62,39,2,104,68,44,73,26,2,6,4,9,0,25,1,0,3,13,110,49,210,70,3,6,13,6,40,1,10,2,71,6,97,27,55,161,5,66,2,18,4,24,26,24,11,46,30,36,0,14,11,0,43,13,31,50,106,101,13,40,7,98,1,61,10,35,110,83,27,78,101,71,32,89,69,0,40,83,14,0,56,136,25,15,25,22,16,5,0,2,36,27,6,6,29,3,1,15,2,3,112,33,78,157,36,53,114,12,182,48,86,80,32,161,35,4,29,4,84,24,5,88,7,82,60,8,13,1,28,5,84,58,24,13,25,0,7,15,12,5,0,4,0,0,86,43,5,39,2,124,54,75,87,3,59,1,41,0,10,2,40,33,4,1,3,21,91,38,3,105,121,53,14,47,103,13,8,160,62,9,142,4,2,28,3,93,7,22,17,24,12,12,27,107,100,19,20,8,7,26,36,6,32,6,66,2,0,3,15,42,96,95,46,11,34,13,44,29,62,138,57,65,122,31,28,0,0,0,17,28,162,95,0,35,1,42,4,35,43,1,99,7,0,2,26,55,75,30,34,55,7,16,32,60,14,7,6,12,1,7,7,45,37,110,92,24,102,136,10,2,71,17,47,88,60,111,65,103,74,48,66,19,56,2,0,14,2,53,34,156,78,107,81,27,100,65,0,5,4,0,0,13,208,129,14,4,24,57,7,18,26,31,44,78,109,42,42,101,27,23,15,40,15,71,58,44,137,115,59,37,111,56,67,106,81,6,18,130,18,104,83,42,217,67,28,44,79,8,22,35,19,187,161,22,111,40,14,139,84,5,21,58,13,8,49,62,46,3,105,73,50,75,19,6,8,5,12,0,24,1,2,3,13,108,52,214,70,1,2,9,4,32,2,3,2,60,7,75,25,40,127,5,68,2,34,2,27,21,11,47,8,42,111,50,9,27,0,39,12,36,48,107,107,10,38,6,100,0,63,39,28,126,89,33,80,93,77,31,89,69,0,44,77,11,0,68,111,22,15,25,20,17,4,0,2,37,30,9,8,34,4,1,17,2,3,114,28,108,142,37,46,104,30,170,33,72,93,17,152,56,9,37,5,129,27,2,90,6,58,57,10,17,2,26,8,104,73,39,17,45,1,4,17,12,0,1,4,0,0,59,52,5,34,3,102,54,74,92,6,53,1,30,1,6,2,18,41,3,6,3,19,73

CATH classification: 2.50.20.10

Nearest PDB structures (foldseek):
  8orn-assembly2_D  TM=1.006E+00  e=5.132E-36  Xanthomonas campestris pv. campestris str. B100
  8cm1-assembly1_A  TM=8.494E-01  e=4.460E-13  Vibrio cholerae
  3mh8-assembly2_B  TM=4.460E-01  e=6.238E-03  Mycobacterium tuberculosis H37Rv
  3mha-assembly2_B  TM=3.134E-01  e=6.238E-03  Mycobacterium tuberculosis H37Rv
  3mh9-assembly2_C  TM=3.458E-01  e=4.351E-02  Mycobacterium tuberculosis H37Rv

Secondary structure (DSSP, 8-state):
--HHHHHHHTTT-SEEEEEEEEEEE-TT--EEEEEEEEEEEETTTEEEEEEEESS-EEEEE-SSEEEEEEGGGTEEEEEE---GGGT-TTHHHHSGGGHHHHEEEEE-SS-BTTBEEEEEEE-----SEEEEEEETTEEEEEEEE-TTS-EEEEEEEEEEES----TTTT---PPTT-EEEEE--/--HHHHHHHHHHHHHHHT--EEEEEEEEEEEETTEEEEEEEEEEEETTEEEEEEE-SSS--EEEEEEETTT--EEEESSTT--EEES-HHHHHHHHHS----TTTHHHHTTT-PPTTS---EEEE-TTSSEEEEEETTEEEEEEEEEPP-SSS--EEEEEEEEETTEEEEEEEEEEE---/-HHHHHHHHHTT--EEEEEEEEEEE-TTS-EEEEEEEEEEEETTTEEEEEEEESS-EEEEEESSEEEEEEGGGTEEEEEE---GGGT-TTHHHHSGGGHHHHEEEE--SS-BTTBEEEEEEES---EEEEEEEEETTEEEEEEEEETT--EEEEEEEEEEES----TTTT---PPTTPEEEEEP-/--HHHHHHHHHHHHHHHT--EEEEEEEEEEEETTEEEEEEEEEEEETTEEEEEEE--TTS--EEEEEETTT--EEEESSTTS-EEES-HHHHHHHHHS----TTTHHHHTTT---STT---EEEE-TTSSEEEEEETTEEEEEEEEEPPBTTB--EEEEEEEEETTEEEEEEEEEEEE--

Organism: Xanthomonas campestris pv. campestris (strain B100) (NCBI:txid509169)

Sequence (730 aa):
GARQELDTFTRGLKGLDGQFSQRRVTDANGRVKENSSGRVALATPRQFRWEYAKPYKQLIVADGKKVWVFDPDLEQVTVRAQGSEEQNSPLVALIDPTRLDKQYDVSEEAAPRDGLQWLSLTPKVDSFQMASLGFGKDGLAKMEVVDAVGQRTAISFSGWKRNPAFAADTFRYTPGKGVDVVGDAQVSESARQAEAARQAWLQAHPAWSFQGRVAISKGRDGGSGRLDWQQDGPRYHVQLSAPVTRQSWVLTGDTTTGAGRLEGLDGGPRAGADAEQVLLEATGWTIPVNQMPDWVRALRIADAGAARVDLDEHGRPRTVQQDGWTIDFLEWTPASAAQPELPRRIEARNGDAKVRLLVDQWTLSPGARQELDTFTRGLKGLDGQFSQRVTDANGRVKENSSGRVALATPRQFRWEYAKPYKQLIVADGKKVWVFDPDLEQVTVRAQGSEEQNSPLVALIDPTRLDKQYDVSEEAAPRDGLQWLSLTPKVDSFQMASLGFGKDGLAKMEVVDAVGQRTAISFSGWKRNPAFAADTFRYTPGKGVDVVGDAQVSESARQAEAARQAWLQAHPAWSFQGRVAISKGRDGGSGRLDWQQDGPRYHVQLSAPVTRQSWVLTGDTTTGAGRLEGLDGGPRAGADAEQVLLEATGWTIPVNQMPDWVRALRIADAGAARVDLDEHGRPRTVQQDGWTIDFLEWTPASAAQPELPRRIEARNGDAKVRLLVDQWTLSP

InterPro domains:
  IPR004564 Outer membrane lipoprotein carrier protein LolA-like [PF03548] (33-197)
  IPR004564 Outer membrane lipoprotein carrier protein LolA-like [PTHR35869] (1-207)
  IPR004564 Outer membrane lipoprotein carrier protein LolA-like [cd16325] (25-189)
  IPR018323 Outer membrane lipoprotein carrier protein LolA, Proteobacteria [MF_00240] (8-207)
  IPR018323 Outer membrane lipoprotein carrier protein LolA, Proteobacteria [TIGR00547] (5-204)
  IPR029046 Lipoprotein localisation LolA/LolB/LppX [SSF89392] (23-205)